Protein AF-A0A7F8R3R2-F1 (afdb_monomer)

InterPro domains:
  IPR001849 Pleckstrin homology domain [PS50003] (1-98)
  IPR011993 PH-like domain superfamily [G3DSA:2.30.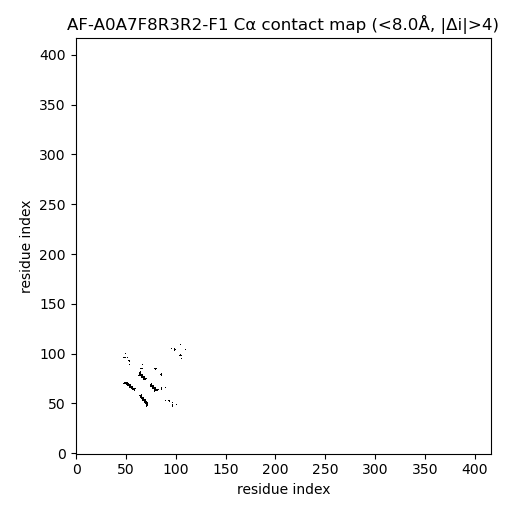29.30] (47-133)

Radius of gyration: 118.83 Å; Cα contacts (8 Å, |Δi|>4): 88; chains: 1; bounding box: 219×46×320 Å

Sequence (417 aa):
LTSTPGHTGSWQSGSGAPGGRSARGGRGWSWSTPAAGVAPAPVKPARVGPPALTQVLPDREGKRCMFCVKTASRTYEMSASDTRQRQEWTAAIQTAIRLQAEGKMSLHKDLKQKRREQREQRERRRAAKEEELLRLQQLQEEKERKLQELELLQEAQRQAERLLQEEEERRRSQHRELQQALEGQLRQAEQARASMQAEMELKKEEAARQRQRIQELEEMQQRLEEALHLEVKARRDEEAVRLAQTRLLEEEEEKLKQLLQLKEEQERYIERAQQEKQELQQEMALQSRSLQQAQLQLEEVRQNRQRADEDVEAAQQKLRQASTNVKHWNVQMNRLMHPIEPGDKRPTTSSSFTGFQPHLLARRDSSLKRLTRWGSQGNRTPSPSSSEQQKSLNGGDEAPISASTPQEDKLDPAPEN

Organism: Leptonychotes weddellii (NCBI:txid9713)

Foldseek 3Di:
DDDDDDDDDDDDDDDDDDDDDDDDDDDDDDPDDDPDDPDPDPPPPPPQAPPWDKAFDCDDDPAPGKIWIDHPPDIRIDGDPDVVRSVVVNVVSVVVNVCVVVVHDPPVVVVVVVVVVVVVVVVVVVVVVVVVVVVVVVVVVVVVVVVVVVVVVVVVVVVVVVVVVVVVVVVVVVVVVVVVVVVVVVVVVVVVVVVVVVVVVVVVVVVVVVVVVVVVVVVVVVVVVVVVVVVVVVVVVVVVVVVVVVVVVVVVVVVVVVVVVVVVVVVVVVVVVVVVVVVVVVVVVVVVVVVVVVVVVVVVVVVVVVVVVVVVVVVVVVVVVVVVVVVVVVVVVVVDDDDDDDDDDDDDDDDDDDDDDDDDDDDDDDDDDDDDDDDDDDDDDDDDDDDDDDDDDDDDDDDDDDDDDDDDDDDDDDDDD

Mean predicted aligned error: 22.15 Å

pLDDT: mean 74.38, std 25.89, range [26.81, 98.81]

Secondary structure (DSSP, 8-state):
-------------------------------------------------SS-EEEEPPPBTTB-SEEEEE-SS-EEEEE-SSHHHHHHHHHHHHHHHHHHHTTPPPHHHHHHHHHHHHHHHHHHHHHHHHHHHHHHHHHHHHHHHHHHHHHHHHHHHHHHHHHHHHHHHHHHHHHHHHHHHHHHHHHHHHHHHHHHHHHHHHHHHHHHHHHHHHHHHHHHHHHHHHHHHHHHHHHHHHHHHHHHHHHHHHHHHHHHHHHHHHHHHHHHHHHHHHHHHHHHHHHHHHHHHHHHHHHHHHHHHHHHHHHHHHHHHHHHHHHHHHHHHHHHHHHHHTTS---------------------------------------------------------------------PPP---------

Solvent-accessible surface area (backbone atoms only — not comparable to full-atom values): 26058 Å² total; per-residue (Å²): 136,87,80,86,88,84,85,91,83,87,84,87,82,88,85,81,86,88,81,90,83,84,86,81,88,80,80,82,80,81,88,82,81,76,93,78,73,90,68,72,77,76,77,69,74,79,76,68,42,83,75,48,48,78,46,81,45,80,67,58,92,94,45,55,40,29,32,32,42,32,32,78,86,49,74,46,78,46,72,29,97,38,65,66,54,32,49,53,52,51,52,50,52,52,49,53,43,50,32,57,75,70,71,45,74,54,72,69,54,51,54,52,48,54,57,46,53,53,47,54,52,51,47,51,57,46,50,54,50,52,52,52,50,50,52,50,48,52,54,48,52,53,49,51,52,52,50,52,52,50,50,52,51,53,50,51,49,54,50,49,53,50,52,52,50,54,50,50,50,50,54,52,47,52,51,50,52,51,51,53,50,51,52,50,52,50,53,51,52,52,50,52,49,52,52,51,51,53,52,50,51,53,52,49,53,52,51,48,52,50,51,52,52,48,51,55,49,52,53,50,48,51,53,51,52,52,52,49,52,51,53,55,48,52,51,50,52,52,50,51,51,51,52,51,50,52,51,52,49,50,54,51,50,51,52,52,52,53,52,49,51,52,49,52,53,50,50,54,49,50,53,50,54,50,49,54,50,51,51,52,50,49,51,51,50,52,51,50,51,50,50,50,51,52,50,51,53,50,50,50,51,49,50,52,46,49,52,49,51,50,50,49,49,51,50,50,48,51,49,49,52,50,51,50,48,51,51,49,52,52,57,57,57,76,75,65,85,84,94,83,89,89,89,83,87,88,82,87,83,88,83,89,85,88,83,81,85,86,82,97,76,83,93,81,87,85,88,85,80,86,82,81,90,84,87,80,85,86,83,78,90,77,87,83,84,86,78,92,85,80,94,83,84,89,81,86,87,82,87,85,84,86,89,85,84,88,85,82,88,83,90,88,84,88,83,89,132

Structure (mmCIF, N/CA/C/O backbone):
data_AF-A0A7F8R3R2-F1
#
_entry.id   AF-A0A7F8R3R2-F1
#
loop_
_atom_site.group_PDB
_atom_site.id
_atom_site.type_symbol
_atom_site.label_atom_id
_atom_site.label_alt_id
_atom_site.label_comp_id
_atom_site.label_asym_id
_atom_site.label_entity_id
_atom_site.label_seq_id
_atom_site.pdbx_PDB_ins_code
_atom_site.Cartn_x
_atom_site.Cartn_y
_atom_site.Cartn_z
_atom_site.occupancy
_atom_site.B_iso_or_equiv
_atom_site.auth_seq_id
_atom_site.auth_comp_id
_atom_site.auth_asym_id
_atom_site.auth_atom_id
_atom_site.pdbx_PDB_model_num
ATOM 1 N N . LEU A 1 1 ? 51.057 -1.531 -5.731 1.00 38.81 1 LEU A N 1
ATOM 2 C CA . LEU A 1 1 ? 50.797 -2.972 -5.931 1.00 38.81 1 LEU A CA 1
ATOM 3 C C . LEU A 1 1 ? 50.254 -3.111 -7.350 1.00 38.81 1 LEU A C 1
ATOM 5 O O . LEU A 1 1 ? 49.134 -2.693 -7.582 1.00 38.81 1 LEU A O 1
ATOM 9 N N . THR A 1 2 ? 51.167 -3.213 -8.328 1.00 37.88 2 THR A N 1
ATOM 10 C CA . THR A 1 2 ? 51.475 -4.438 -9.123 1.00 37.88 2 THR A CA 1
ATOM 11 C C . THR A 1 2 ? 50.461 -4.623 -10.262 1.00 37.88 2 THR A C 1
ATOM 13 O O . THR A 1 2 ? 49.277 -4.686 -9.981 1.00 37.88 2 THR A O 1
ATOM 16 N N . SER A 1 3 ? 50.789 -4.735 -11.549 1.00 35.94 3 SER A N 1
ATOM 17 C CA . SER A 1 3 ? 52.065 -4.920 -12.244 1.00 35.94 3 SER A CA 1
ATOM 18 C C . SER A 1 3 ? 51.850 -4.702 -13.754 1.00 35.94 3 SER A C 1
ATOM 20 O O . SER A 1 3 ? 50.881 -5.206 -14.312 1.00 35.94 3 SER A O 1
ATOM 22 N N . THR A 1 4 ? 52.777 -4.016 -14.420 1.00 45.00 4 THR A N 1
ATOM 23 C CA . THR A 1 4 ? 53.267 -4.369 -15.773 1.00 45.00 4 THR A CA 1
ATOM 24 C C . THR A 1 4 ? 54.252 -5.547 -15.628 1.00 45.00 4 THR A C 1
ATOM 26 O O . THR A 1 4 ? 54.771 -5.719 -14.520 1.00 45.00 4 THR A O 1
ATOM 29 N N . PRO A 1 5 ? 54.506 -6.414 -16.638 1.00 56.88 5 PRO A N 1
ATOM 30 C CA . PRO A 1 5 ? 55.313 -6.114 -17.849 1.00 56.88 5 PRO A CA 1
ATOM 31 C C . PRO A 1 5 ? 54.794 -6.895 -19.096 1.00 56.88 5 PRO A C 1
ATOM 33 O O . PRO A 1 5 ? 53.812 -7.610 -18.988 1.00 56.88 5 PRO A O 1
ATOM 36 N N . GLY A 1 6 ? 55.303 -6.859 -20.331 1.00 38.09 6 GLY A N 1
ATOM 37 C CA . GLY A 1 6 ? 56.521 -6.386 -20.989 1.00 38.09 6 GLY A CA 1
ATOM 38 C C . GLY A 1 6 ? 56.630 -7.067 -22.379 1.00 38.09 6 GLY A C 1
ATOM 39 O O . GLY A 1 6 ? 55.751 -7.844 -22.738 1.00 38.09 6 GLY A O 1
ATOM 40 N N . HIS A 1 7 ? 57.764 -6.838 -23.059 1.00 38.53 7 HIS A N 1
ATOM 41 C CA . HIS A 1 7 ? 58.296 -7.442 -24.311 1.00 38.53 7 HIS A CA 1
ATOM 42 C C . HIS A 1 7 ? 57.903 -6.750 -25.632 1.00 38.53 7 HIS A C 1
ATOM 44 O O . HIS A 1 7 ? 56.724 -6.635 -25.933 1.00 38.53 7 HIS A O 1
ATOM 50 N N . THR A 1 8 ? 58.787 -6.092 -26.405 1.00 38.22 8 THR A N 1
ATOM 51 C CA . THR A 1 8 ? 60.130 -6.380 -27.001 1.00 38.22 8 THR A CA 1
ATOM 52 C C . THR A 1 8 ? 60.124 -7.297 -28.238 1.00 38.22 8 THR A C 1
ATOM 54 O O . THR A 1 8 ? 59.564 -8.384 -28.217 1.00 38.22 8 THR A O 1
ATOM 57 N N . GLY A 1 9 ? 60.808 -6.840 -29.305 1.00 34.53 9 GLY A N 1
ATOM 58 C CA . GLY A 1 9 ? 61.110 -7.568 -30.555 1.00 34.53 9 GLY A CA 1
ATOM 59 C C . GLY A 1 9 ? 60.823 -6.711 -31.801 1.00 34.53 9 GLY A C 1
ATOM 60 O O . GLY A 1 9 ? 59.690 -6.654 -32.250 1.00 34.53 9 GLY A O 1
ATOM 61 N N . SER A 1 10 ? 61.721 -5.832 -32.264 1.00 35.84 10 SER A N 1
ATOM 62 C CA . SER A 1 10 ? 62.902 -6.099 -33.113 1.00 35.84 10 SER A CA 1
ATOM 63 C C . SER A 1 10 ? 62.593 -6.864 -34.402 1.00 35.84 10 SER A C 1
ATOM 65 O O . SER A 1 10 ? 62.427 -8.071 -34.329 1.00 35.84 10 SER A O 1
ATOM 67 N N . TRP A 1 11 ? 62.636 -6.177 -35.553 1.00 37.66 11 TRP A N 1
ATOM 68 C CA . TRP A 1 11 ? 63.203 -6.694 -36.809 1.00 37.66 11 TRP A CA 1
ATOM 69 C C . TRP A 1 11 ? 63.890 -5.540 -37.556 1.00 37.66 11 TRP A C 1
ATOM 71 O O . TRP A 1 11 ? 63.267 -4.749 -38.258 1.00 37.66 11 TRP A O 1
ATOM 81 N N . GLN A 1 12 ? 65.207 -5.445 -37.368 1.00 35.84 12 GLN A N 1
ATOM 82 C CA . GLN A 1 12 ? 66.120 -4.925 -38.380 1.00 35.84 12 GLN A CA 1
ATOM 83 C C . GLN A 1 12 ? 66.361 -6.033 -39.409 1.00 35.84 12 GLN A C 1
ATOM 85 O O . GLN A 1 12 ? 66.570 -7.190 -39.051 1.00 35.84 12 GLN A O 1
ATOM 90 N N . SER A 1 13 ? 66.406 -5.678 -40.686 1.00 38.91 13 SER A N 1
ATOM 91 C CA . SER A 1 13 ? 67.142 -6.440 -41.693 1.00 38.91 13 SER A CA 1
ATOM 92 C C . SER A 1 13 ? 67.670 -5.462 -42.729 1.00 38.91 13 SER A C 1
ATOM 94 O O . SER A 1 13 ? 66.934 -4.947 -43.566 1.00 38.91 13 SER A O 1
ATOM 96 N N . GLY A 1 14 ? 68.962 -5.171 -42.609 1.00 35.91 14 GLY A N 1
ATOM 97 C CA . GLY A 1 14 ? 69.768 -4.626 -43.686 1.00 35.91 14 GLY A CA 1
ATOM 98 C C . GLY A 1 14 ? 70.329 -5.758 -44.545 1.00 35.91 14 GLY A C 1
ATOM 99 O O . GLY A 1 14 ? 70.600 -6.848 -44.051 1.00 35.91 14 GLY A O 1
ATOM 100 N N . SER A 1 15 ? 70.501 -5.479 -45.832 1.00 38.59 15 SER A N 1
ATOM 101 C CA . SER A 1 15 ? 71.375 -6.137 -46.816 1.00 38.59 15 SER A CA 1
ATOM 102 C C . SER A 1 15 ? 71.283 -5.234 -48.057 1.00 38.59 15 SER A C 1
ATOM 104 O O . SER A 1 15 ? 70.183 -4.890 -48.461 1.00 38.59 15 SER A O 1
ATOM 106 N N . GLY A 1 16 ? 72.324 -4.712 -48.694 1.00 34.44 16 GLY A N 1
ATOM 107 C CA . GLY A 1 16 ? 73.696 -5.182 -48.765 1.00 34.44 16 GLY A CA 1
ATOM 108 C C . GLY A 1 16 ? 74.121 -5.299 -50.233 1.00 34.44 16 GLY A C 1
ATOM 109 O O . GLY A 1 16 ? 74.325 -6.406 -50.699 1.00 34.44 16 GLY A O 1
ATOM 110 N N . ALA A 1 17 ? 74.262 -4.155 -50.917 1.00 35.69 17 ALA A N 1
ATOM 111 C CA . ALA A 1 17 ? 75.262 -3.876 -51.965 1.00 35.69 17 ALA A CA 1
ATOM 112 C C . ALA A 1 17 ? 75.346 -4.842 -53.205 1.00 35.69 17 ALA A C 1
ATOM 114 O O . ALA A 1 17 ? 74.374 -5.525 -53.502 1.00 35.69 17 ALA A O 1
ATOM 115 N N . PRO A 1 18 ? 76.384 -4.776 -54.076 1.00 60.00 18 PRO A N 1
ATOM 116 C CA . PRO A 1 18 ? 76.269 -4.181 -55.417 1.00 60.00 18 PRO A CA 1
ATOM 117 C C . PRO A 1 18 ? 76.814 -5.084 -56.557 1.00 60.00 18 PRO A C 1
ATOM 119 O O . PRO A 1 18 ? 77.327 -6.175 -56.331 1.00 60.00 18 PRO A O 1
ATOM 122 N N . GLY A 1 19 ? 76.797 -4.586 -57.798 1.00 33.59 19 GLY A N 1
ATOM 123 C CA . GLY A 1 19 ? 77.531 -5.163 -58.939 1.00 33.59 19 GLY A CA 1
ATOM 124 C C . GLY A 1 19 ? 76.637 -5.268 -60.176 1.00 33.59 19 GLY A C 1
ATOM 125 O O . GLY A 1 19 ? 75.554 -5.822 -60.112 1.00 33.59 19 GLY A O 1
ATOM 126 N N . GLY A 1 20 ? 76.960 -4.709 -61.340 1.00 34.12 20 GLY A N 1
ATOM 127 C CA . GLY A 1 20 ? 78.278 -4.591 -61.947 1.00 34.12 20 GLY A CA 1
ATOM 128 C C . GLY A 1 20 ? 78.519 -5.793 -62.860 1.00 34.12 20 GLY A C 1
ATOM 129 O O . GLY A 1 20 ? 78.926 -6.842 -62.375 1.00 34.12 20 GLY A O 1
ATOM 130 N N . ARG A 1 21 ? 78.265 -5.628 -64.166 1.00 35.12 21 ARG A N 1
ATOM 131 C CA . ARG A 1 21 ? 78.950 -6.251 -65.325 1.00 35.12 21 ARG A CA 1
ATOM 132 C C . ARG A 1 21 ? 78.245 -5.749 -66.595 1.00 35.12 21 ARG A C 1
ATOM 134 O O . ARG A 1 21 ? 77.041 -5.889 -66.724 1.00 35.12 21 ARG A O 1
ATOM 141 N N . SER A 1 22 ? 78.885 -4.939 -67.429 1.00 33.12 22 SER A N 1
ATOM 142 C CA . SER A 1 22 ? 80.033 -5.223 -68.305 1.00 33.12 22 SER A CA 1
ATOM 143 C C . SER A 1 22 ? 79.607 -5.774 -69.672 1.00 33.12 22 SER A C 1
ATOM 145 O O . SER A 1 22 ? 79.199 -6.922 -69.808 1.00 33.12 22 SER A O 1
ATOM 147 N N . ALA A 1 23 ? 79.756 -4.887 -70.658 1.00 35.22 23 ALA A N 1
ATOM 148 C CA . ALA A 1 23 ? 80.367 -5.100 -71.967 1.00 35.22 23 ALA A CA 1
ATOM 149 C C . ALA A 1 23 ? 79.889 -6.259 -72.867 1.00 35.22 23 ALA A C 1
ATOM 151 O O . ALA A 1 23 ? 80.286 -7.411 -72.715 1.00 35.22 23 ALA A O 1
ATOM 152 N N . ARG A 1 24 ? 79.262 -5.875 -73.984 1.00 37.44 24 ARG A N 1
ATOM 153 C CA . ARG A 1 24 ? 79.661 -6.290 -75.345 1.00 37.44 24 ARG A CA 1
ATOM 154 C C . ARG A 1 24 ? 79.617 -5.021 -76.207 1.00 37.44 24 ARG A C 1
ATOM 156 O O . ARG A 1 24 ? 78.626 -4.314 -76.165 1.00 37.44 24 ARG A O 1
ATOM 163 N N . GLY A 1 25 ? 80.648 -4.587 -76.926 1.00 29.84 25 GLY A N 1
ATOM 164 C CA . GLY A 1 25 ? 81.759 -5.332 -77.506 1.00 29.84 25 GLY A CA 1
ATOM 165 C C . GLY A 1 25 ? 81.392 -5.764 -78.925 1.00 29.84 25 GLY A C 1
ATOM 166 O O . GLY A 1 25 ? 80.897 -6.868 -79.112 1.00 29.84 25 GLY A O 1
ATOM 167 N N . GLY A 1 26 ? 81.639 -4.897 -79.910 1.00 32.91 26 GLY A N 1
ATOM 168 C CA . GLY A 1 26 ? 81.433 -5.172 -81.338 1.00 32.91 26 GLY A CA 1
ATOM 169 C C . GLY A 1 26 ? 81.575 -3.886 -82.157 1.00 32.91 26 GLY A C 1
ATOM 170 O O . GLY A 1 26 ? 80.588 -3.214 -82.401 1.00 32.91 26 GLY A O 1
ATOM 171 N N . ARG A 1 27 ? 82.782 -3.322 -82.283 1.00 36.44 27 ARG A N 1
ATOM 172 C CA . ARG A 1 27 ? 83.787 -3.589 -83.336 1.00 36.44 27 ARG A CA 1
ATOM 173 C C . ARG A 1 27 ? 83.309 -3.283 -84.757 1.00 36.44 27 ARG A C 1
ATOM 175 O O . ARG A 1 27 ? 82.561 -4.068 -85.320 1.00 36.44 27 ARG A O 1
ATOM 182 N N . GLY A 1 28 ? 83.953 -2.259 -85.332 1.00 26.81 28 GLY A N 1
ATOM 183 C CA . GLY A 1 28 ? 84.166 -2.058 -86.771 1.00 26.81 28 GLY A CA 1
ATOM 184 C C . GLY A 1 28 ? 82.893 -1.659 -87.512 1.00 26.81 28 GLY A C 1
ATOM 185 O O . GLY A 1 28 ? 81.816 -2.108 -87.179 1.00 26.81 28 GLY A O 1
ATOM 186 N N . TRP A 1 29 ? 82.902 -0.855 -88.562 1.00 33.84 29 TRP A N 1
ATOM 187 C CA . TRP A 1 29 ? 83.942 -0.694 -89.560 1.00 33.84 29 TRP A CA 1
ATOM 188 C C . TRP A 1 29 ? 84.062 0.795 -89.886 1.00 33.84 29 TRP A C 1
ATOM 190 O O . TRP A 1 29 ? 83.242 1.370 -90.598 1.00 33.84 29 TRP A O 1
ATOM 200 N N . SER A 1 30 ? 85.107 1.418 -89.348 1.00 27.97 30 SER A N 1
ATOM 201 C CA . SER A 1 30 ? 85.662 2.647 -89.894 1.00 27.97 30 SER A CA 1
ATOM 202 C C . SER A 1 30 ? 86.218 2.338 -91.282 1.00 27.97 30 SER A C 1
ATOM 204 O O . SER A 1 30 ? 87.212 1.620 -91.404 1.00 27.97 30 SER A O 1
ATOM 206 N N . TRP A 1 31 ? 85.613 2.892 -92.325 1.00 28.14 31 TRP A N 1
ATOM 207 C CA . TRP A 1 31 ? 86.286 3.010 -93.612 1.00 28.14 31 TRP A CA 1
ATOM 208 C C . TRP A 1 31 ? 87.215 4.222 -93.547 1.00 28.14 31 TRP A C 1
ATOM 210 O O . TRP A 1 31 ? 86.875 5.324 -93.961 1.00 28.14 31 TRP A O 1
ATOM 220 N N . SER A 1 32 ? 88.395 4.000 -92.972 1.00 28.73 32 SER A N 1
ATOM 221 C CA . SER A 1 32 ? 89.581 4.810 -93.225 1.00 28.73 32 SER A CA 1
ATOM 222 C C . SER A 1 32 ? 90.359 4.146 -94.342 1.00 28.73 32 SER A C 1
ATOM 224 O O . SER A 1 32 ? 90.928 3.091 -94.088 1.00 28.73 32 SER A O 1
ATOM 226 N N . THR A 1 33 ? 90.381 4.737 -95.540 1.00 28.84 33 THR A N 1
ATOM 227 C CA . THR A 1 33 ? 91.551 4.906 -96.441 1.00 28.84 33 THR A CA 1
ATOM 228 C C . THR A 1 33 ? 91.105 5.306 -97.863 1.00 28.84 33 THR A C 1
ATOM 230 O O . THR A 1 33 ? 89.975 4.999 -98.239 1.00 28.84 33 THR A O 1
ATOM 233 N N . PRO A 1 34 ? 91.971 5.924 -98.698 1.00 38.41 34 PRO A N 1
ATOM 234 C CA . PRO A 1 34 ? 93.361 6.291 -98.417 1.00 38.41 34 PRO A CA 1
ATOM 235 C C . PRO A 1 34 ? 93.718 7.757 -98.703 1.00 38.41 34 PRO A C 1
ATOM 237 O O . PRO A 1 34 ? 93.286 8.368 -99.678 1.00 38.41 34 PRO A O 1
ATOM 240 N N . ALA A 1 35 ? 94.645 8.269 -97.894 1.00 42.44 35 ALA A N 1
ATOM 241 C CA . ALA A 1 35 ? 95.670 9.166 -98.401 1.00 42.44 35 ALA A CA 1
ATOM 242 C C . ALA A 1 35 ? 96.589 8.353 -99.326 1.00 42.44 35 ALA A C 1
ATOM 244 O O . ALA A 1 35 ? 97.239 7.425 -98.855 1.00 42.44 35 ALA A O 1
ATOM 245 N N . ALA A 1 36 ? 96.626 8.667 -100.620 1.00 31.62 36 ALA A N 1
ATOM 246 C CA . ALA A 1 36 ? 97.710 8.268 -101.515 1.00 31.62 36 ALA A CA 1
ATOM 247 C C . ALA A 1 36 ? 97.570 8.962 -102.871 1.00 31.62 36 ALA A C 1
ATOM 249 O O . ALA A 1 36 ? 96.504 8.963 -103.480 1.00 31.62 36 ALA A O 1
ATOM 250 N N . GLY A 1 37 ? 98.698 9.462 -103.363 1.00 34.47 37 GLY A N 1
ATOM 251 C CA . GLY A 1 37 ? 98.879 9.833 -104.755 1.00 34.47 37 GLY A CA 1
ATOM 252 C C . GLY A 1 37 ? 98.917 11.333 -104.947 1.00 34.47 37 GLY A C 1
ATOM 253 O O . GLY A 1 37 ? 97.882 11.976 -105.086 1.00 34.47 37 GLY A O 1
ATOM 254 N N . VAL A 1 38 ? 100.138 11.866 -105.008 1.00 40.62 38 VAL A N 1
ATOM 255 C CA . VAL A 1 38 ? 100.472 13.071 -105.768 1.00 40.62 38 VAL A CA 1
ATOM 256 C C . VAL A 1 38 ? 99.728 12.983 -107.099 1.00 40.62 38 VAL A C 1
ATOM 258 O O . VAL A 1 38 ? 100.122 12.245 -108.001 1.00 40.62 38 VAL A O 1
ATOM 261 N N . ALA A 1 39 ? 98.588 13.665 -107.179 1.00 34.66 39 ALA A N 1
ATOM 262 C CA . ALA A 1 39 ? 97.847 13.767 -108.414 1.00 34.66 39 ALA A CA 1
ATOM 263 C C . ALA A 1 39 ? 98.729 14.590 -109.361 1.00 34.66 39 ALA A C 1
ATOM 265 O O . ALA A 1 39 ? 99.167 15.679 -108.967 1.00 34.66 39 ALA A O 1
ATOM 266 N N . PRO A 1 40 ? 99.032 14.090 -110.573 1.00 40.72 40 PRO A N 1
ATOM 267 C CA . PRO A 1 40 ? 99.746 14.885 -111.559 1.00 40.72 40 PRO A CA 1
ATOM 268 C C . PRO A 1 40 ? 98.992 16.203 -111.703 1.00 40.72 40 PRO A C 1
ATOM 270 O O . PRO A 1 40 ? 97.756 16.191 -111.719 1.00 40.72 40 PRO A O 1
ATOM 273 N N . ALA A 1 41 ? 99.731 17.321 -111.731 1.00 33.12 41 ALA A N 1
ATOM 274 C CA . ALA A 1 41 ? 99.176 18.659 -111.898 1.00 33.12 41 ALA A CA 1
ATOM 275 C C . ALA A 1 41 ? 97.975 18.579 -112.847 1.00 33.12 41 ALA A C 1
ATOM 277 O O . ALA A 1 41 ? 98.138 18.014 -113.935 1.00 33.12 41 ALA A O 1
ATOM 278 N N . PRO A 1 42 ? 96.775 19.041 -112.438 1.00 41.28 42 PRO A N 1
ATOM 279 C CA . PRO A 1 42 ? 95.596 18.894 -113.265 1.00 41.28 42 PRO A CA 1
ATOM 280 C C . PRO A 1 42 ? 95.948 19.513 -114.606 1.00 41.28 42 PRO A C 1
ATOM 282 O O . PRO A 1 42 ? 96.200 20.719 -114.685 1.00 41.28 42 PRO A O 1
ATOM 285 N N . VAL A 1 43 ? 96.019 18.680 -115.648 1.00 37.44 43 VAL A N 1
ATOM 286 C CA . VAL A 1 43 ? 96.021 19.160 -117.021 1.00 37.44 43 VAL A CA 1
ATOM 287 C C . VAL A 1 43 ? 94.723 19.933 -117.096 1.00 37.44 43 VAL A C 1
ATOM 289 O O . VAL A 1 43 ? 93.648 19.333 -117.143 1.00 37.44 43 VAL A O 1
ATOM 292 N N . LYS A 1 44 ? 94.816 21.261 -116.932 1.00 39.44 44 LYS A N 1
ATOM 293 C CA . LYS A 1 44 ? 93.660 22.148 -116.938 1.00 39.44 44 LYS A CA 1
ATOM 294 C C . LYS A 1 44 ? 92.911 21.768 -118.206 1.00 39.44 44 LYS A C 1
ATOM 296 O O . LYS A 1 44 ? 93.505 21.912 -119.279 1.00 39.44 44 LYS A O 1
ATOM 301 N N . PRO A 1 45 ? 91.680 21.228 -118.109 1.00 43.78 45 PRO A N 1
ATOM 302 C CA . PRO A 1 45 ? 90.940 20.885 -119.305 1.00 43.78 45 PRO A CA 1
ATOM 303 C C . PRO A 1 45 ? 90.871 22.177 -120.101 1.00 43.78 45 PRO A C 1
ATOM 305 O O . PRO A 1 45 ? 90.459 23.202 -119.549 1.00 43.78 45 PRO A O 1
ATOM 308 N N . ALA A 1 46 ? 91.390 22.157 -121.331 1.00 48.19 46 ALA A N 1
ATOM 309 C CA . ALA A 1 46 ? 91.403 23.334 -122.179 1.00 48.19 46 ALA A CA 1
ATOM 310 C C . ALA A 1 46 ? 89.961 23.841 -122.233 1.00 48.19 46 ALA A C 1
ATOM 312 O O . ALA A 1 46 ? 89.078 23.182 -122.781 1.00 48.19 46 ALA A O 1
ATOM 313 N N . ARG A 1 47 ? 89.685 24.956 -121.547 1.00 52.66 47 ARG A N 1
ATOM 314 C CA . ARG A 1 47 ? 88.362 25.569 -121.558 1.00 52.66 47 ARG A CA 1
ATOM 315 C C . ARG A 1 47 ? 88.223 26.173 -122.941 1.00 52.66 47 ARG A C 1
ATOM 317 O O . ARG A 1 47 ? 88.778 27.231 -123.226 1.00 52.66 47 ARG A O 1
ATOM 324 N N . VAL A 1 48 ? 87.533 25.447 -123.806 1.00 52.00 48 VAL A N 1
ATOM 325 C CA . VAL A 1 48 ? 87.237 25.863 -125.169 1.00 52.00 48 VAL A CA 1
ATOM 326 C C . VAL A 1 48 ? 86.120 26.911 -125.098 1.00 52.00 48 VAL A C 1
ATOM 328 O O . VAL A 1 48 ? 84.944 26.606 -125.236 1.00 52.00 48 VAL A O 1
ATOM 331 N N . GLY A 1 49 ? 86.483 28.142 -124.733 1.00 55.00 49 GLY A N 1
ATOM 332 C CA . GLY A 1 49 ? 85.580 29.294 -124.698 1.00 55.00 49 GLY A CA 1
ATOM 333 C C . GLY A 1 49 ? 85.519 29.994 -126.064 1.00 55.00 49 GLY A C 1
ATOM 334 O O . GLY A 1 49 ? 86.556 30.061 -126.729 1.00 55.00 49 GLY A O 1
ATOM 335 N N . PRO A 1 50 ? 84.355 30.515 -126.499 1.00 57.47 50 PRO A N 1
ATOM 336 C CA . PRO A 1 50 ? 84.240 31.272 -127.748 1.00 57.47 50 PRO A CA 1
ATOM 337 C C . PRO A 1 50 ? 85.181 32.497 -127.777 1.00 57.47 50 PRO A C 1
ATOM 339 O O . PRO A 1 50 ? 85.344 33.127 -126.731 1.00 57.47 50 PRO A O 1
ATOM 342 N N . PRO A 1 51 ? 85.774 32.879 -128.929 1.00 55.97 51 PRO A N 1
ATOM 343 C CA . PRO A 1 51 ? 85.670 32.255 -130.247 1.00 55.97 51 PRO A CA 1
ATOM 344 C C . PRO A 1 51 ? 86.750 31.180 -130.412 1.00 55.97 51 PRO A C 1
ATOM 346 O O . PRO A 1 51 ? 87.871 31.451 -130.843 1.00 55.97 51 PRO A O 1
ATOM 349 N N . ALA A 1 52 ? 86.420 29.944 -130.051 1.00 62.88 52 ALA A N 1
ATOM 350 C CA . ALA A 1 52 ? 87.287 28.825 -130.343 1.00 62.88 52 ALA A CA 1
ATOM 351 C C . ALA A 1 52 ? 86.920 28.233 -131.707 1.00 62.88 52 ALA A C 1
ATOM 353 O O . ALA A 1 52 ? 85.760 27.898 -131.935 1.00 62.88 52 ALA A O 1
ATOM 354 N N . LEU A 1 53 ? 87.890 28.120 -132.613 1.00 67.38 53 LEU A N 1
ATOM 355 C CA . LEU A 1 53 ? 87.703 27.610 -133.972 1.00 67.38 53 LEU A CA 1
ATOM 356 C C . LEU A 1 53 ? 88.621 26.409 -134.187 1.00 67.38 53 LEU A C 1
ATOM 358 O O . LEU A 1 53 ? 89.824 26.487 -133.938 1.00 67.38 53 LEU A O 1
ATOM 362 N N . THR A 1 54 ? 88.062 25.302 -134.668 1.00 71.00 54 THR A N 1
ATOM 363 C CA . THR A 1 54 ? 88.840 24.112 -135.025 1.00 71.00 54 THR A CA 1
ATOM 364 C C . THR A 1 54 ? 89.150 24.135 -136.520 1.00 71.00 54 THR A C 1
ATOM 366 O O . THR A 1 54 ? 88.225 24.116 -137.330 1.00 71.00 54 THR A O 1
ATOM 369 N N . GLN A 1 55 ? 90.432 24.197 -136.888 1.00 76.19 55 GLN A N 1
ATOM 370 C CA . GLN A 1 55 ? 90.903 24.272 -138.275 1.00 76.19 55 GLN A CA 1
ATOM 371 C C . GLN A 1 55 ? 91.729 23.022 -138.614 1.00 76.19 55 GLN A C 1
ATOM 373 O O . GLN A 1 55 ? 92.640 22.651 -137.875 1.00 76.19 55 GLN A O 1
ATOM 378 N N . VAL A 1 56 ? 91.406 22.355 -139.726 1.00 73.25 56 VAL A N 1
ATOM 379 C CA . VAL A 1 56 ? 92.189 21.215 -140.232 1.00 73.25 56 VAL A CA 1
ATOM 380 C C . VAL A 1 56 ? 93.473 21.752 -140.862 1.00 73.25 56 VAL A C 1
ATOM 382 O O . VAL A 1 56 ? 93.415 22.667 -141.683 1.00 73.25 56 VAL A O 1
ATOM 385 N N . LEU A 1 57 ? 94.621 21.205 -140.462 1.00 69.50 57 LEU A N 1
ATOM 386 C CA . LEU A 1 57 ? 95.932 21.620 -140.959 1.00 69.50 57 LEU A CA 1
ATOM 387 C C . LEU A 1 57 ? 96.457 20.592 -141.978 1.00 69.50 57 LEU A C 1
ATOM 389 O O . LEU A 1 57 ? 96.207 19.396 -141.804 1.00 69.50 57 LEU A O 1
ATOM 393 N N . PRO A 1 58 ? 97.162 21.026 -143.042 1.00 70.81 58 PRO A N 1
ATOM 394 C CA . PRO A 1 58 ? 97.830 20.110 -143.963 1.00 70.81 58 PRO A CA 1
ATOM 395 C C . PRO A 1 58 ? 98.984 19.382 -143.260 1.00 70.81 58 PRO A C 1
ATOM 397 O O . PRO A 1 58 ? 99.613 19.933 -142.355 1.00 70.81 58 PRO A O 1
ATOM 400 N N . ASP A 1 59 ? 99.254 18.147 -143.684 1.00 70.38 59 ASP A N 1
ATOM 401 C CA . ASP A 1 59 ? 100.279 17.284 -143.090 1.00 70.38 59 ASP A CA 1
ATOM 402 C C . ASP A 1 59 ? 101.669 17.953 -143.166 1.00 70.38 59 ASP A C 1
ATOM 404 O O . ASP A 1 59 ? 102.111 18.378 -144.237 1.00 70.38 59 ASP A O 1
ATOM 408 N N . ARG A 1 60 ? 102.357 18.076 -142.021 1.00 62.56 60 ARG A N 1
ATOM 409 C CA . ARG A 1 60 ? 103.688 18.697 -141.885 1.00 62.56 60 ARG A CA 1
ATOM 410 C C . ARG A 1 60 ? 104.599 17.818 -141.022 1.00 62.56 60 ARG A C 1
ATOM 412 O O . ARG A 1 60 ? 104.141 17.203 -140.064 1.00 62.56 60 ARG A O 1
ATOM 419 N N . GLU A 1 61 ? 105.883 17.750 -141.388 1.00 59.88 61 GLU A N 1
ATOM 420 C CA . GLU A 1 61 ? 106.947 17.035 -140.647 1.00 59.88 61 GLU A CA 1
ATOM 421 C C . GLU A 1 61 ? 106.679 15.533 -140.407 1.00 59.88 61 GLU A C 1
ATOM 423 O O . GLU A 1 61 ? 106.899 15.000 -139.321 1.00 59.88 61 GLU A O 1
ATOM 428 N N . GLY A 1 62 ? 106.166 14.824 -141.420 1.00 64.31 62 GLY A N 1
ATOM 429 C CA . GLY A 1 62 ? 105.956 13.368 -141.365 1.00 64.31 62 GLY A CA 1
ATOM 430 C C . GLY A 1 62 ? 104.791 12.899 -140.478 1.00 64.31 62 GLY A C 1
ATOM 431 O O . GLY A 1 62 ? 104.503 11.703 -140.442 1.00 64.31 62 GLY A O 1
ATOM 432 N N . LYS A 1 63 ? 104.079 13.813 -139.801 1.00 68.62 63 LYS A N 1
ATOM 433 C CA . LYS A 1 63 ? 102.863 13.523 -139.025 1.00 68.62 63 LYS A CA 1
ATOM 434 C C . LYS A 1 63 ? 101.626 13.814 -139.873 1.00 68.62 63 LYS A C 1
ATOM 436 O O . LYS A 1 63 ? 101.441 14.929 -140.361 1.00 68.62 63 LYS A O 1
ATOM 441 N N . ARG A 1 64 ? 100.782 12.796 -140.049 1.00 68.50 64 ARG A N 1
ATOM 442 C CA . ARG A 1 64 ? 99.539 12.887 -140.828 1.00 68.50 64 ARG A CA 1
ATOM 443 C C . ARG A 1 64 ? 98.350 13.239 -139.940 1.00 68.50 64 ARG A C 1
ATOM 445 O O . ARG A 1 64 ? 98.371 12.977 -138.742 1.00 68.50 64 ARG A O 1
ATOM 452 N N . CYS A 1 65 ? 97.295 13.779 -140.543 1.00 78.81 65 CYS A N 1
ATOM 453 C CA . CYS A 1 65 ? 96.011 14.043 -139.886 1.00 78.81 65 CYS A CA 1
ATOM 454 C C . CYS A 1 65 ? 96.086 15.101 -138.766 1.00 78.81 65 CYS A C 1
ATOM 456 O O . CYS A 1 65 ? 95.477 14.947 -137.703 1.00 78.81 65 CYS A O 1
ATOM 458 N N . MET A 1 66 ? 96.788 16.207 -139.031 1.00 81.31 66 MET A N 1
ATOM 459 C CA . MET A 1 66 ? 96.904 17.352 -138.119 1.00 81.31 66 MET A CA 1
ATOM 460 C C . MET A 1 66 ? 95.630 18.214 -138.091 1.00 81.31 66 MET A C 1
ATOM 462 O O . MET A 1 66 ? 94.945 18.406 -139.101 1.00 81.31 66 MET A O 1
ATOM 466 N N . PHE A 1 67 ? 95.312 18.770 -136.926 1.00 82.44 67 PHE A N 1
ATOM 467 C CA . PHE A 1 67 ? 94.282 19.794 -136.744 1.00 82.44 67 PHE A CA 1
ATOM 468 C C . PHE A 1 67 ? 94.660 20.709 -135.576 1.00 82.44 67 PHE A C 1
ATOM 470 O O . PHE A 1 67 ? 95.409 20.311 -134.686 1.00 82.44 67 PHE A O 1
ATOM 477 N N . CYS A 1 68 ? 94.163 21.943 -135.559 1.00 80.44 68 CYS A N 1
ATOM 478 C CA . CYS A 1 68 ? 94.346 22.837 -134.424 1.00 80.44 68 CYS A CA 1
ATOM 479 C C . CYS A 1 68 ? 93.014 23.316 -133.862 1.00 80.44 68 CYS A C 1
ATOM 481 O O . CYS A 1 68 ? 92.050 23.553 -134.590 1.00 80.44 68 CYS A O 1
ATOM 483 N N . VAL A 1 69 ? 92.966 23.465 -132.542 1.00 82.38 69 VAL A N 1
ATOM 484 C CA . VAL A 1 69 ? 91.882 24.135 -131.831 1.00 82.38 69 VAL A CA 1
ATOM 485 C C . VAL A 1 69 ? 92.422 25.483 -131.386 1.00 82.38 69 VAL A C 1
ATOM 487 O O . VAL A 1 69 ? 93.259 25.569 -130.485 1.00 82.38 69 VAL A O 1
ATOM 490 N N . LYS A 1 70 ? 91.961 26.546 -132.036 1.00 78.00 70 LYS A N 1
ATOM 491 C CA . LYS A 1 70 ? 92.218 27.919 -131.602 1.00 78.00 70 LYS A CA 1
ATOM 492 C C . LYS A 1 70 ? 91.245 28.224 -130.478 1.00 78.00 70 LYS A C 1
ATOM 494 O O . LYS A 1 70 ? 90.065 27.953 -130.639 1.00 78.00 70 LYS A O 1
ATOM 499 N N . THR A 1 71 ? 91.714 28.749 -129.357 1.00 75.25 71 THR A N 1
ATOM 500 C CA . THR A 1 71 ? 90.893 29.416 -128.337 1.00 75.25 71 THR A CA 1
ATOM 501 C C . THR A 1 71 ? 91.263 30.898 -128.296 1.00 75.25 71 THR A C 1
ATOM 503 O O . THR A 1 71 ? 92.255 31.301 -128.902 1.00 75.25 71 THR A O 1
ATOM 506 N N . ALA A 1 72 ? 90.494 31.718 -127.570 1.00 73.06 72 ALA A N 1
ATOM 507 C CA . ALA A 1 72 ? 90.703 33.170 -127.490 1.00 73.06 72 ALA A CA 1
ATOM 508 C C . ALA A 1 72 ? 92.134 33.598 -127.090 1.00 73.06 72 ALA A C 1
ATOM 510 O O . ALA A 1 72 ? 92.544 34.712 -127.394 1.00 73.06 72 ALA A O 1
ATOM 511 N N . SER A 1 73 ? 92.891 32.731 -126.409 1.00 71.50 73 SER A N 1
ATOM 512 C CA . SER A 1 73 ? 94.230 33.036 -125.891 1.00 71.50 73 SER A CA 1
ATOM 513 C C . SER A 1 73 ? 95.333 32.075 -126.340 1.00 71.50 73 SER A C 1
ATOM 515 O O . SER A 1 73 ? 96.505 32.356 -126.090 1.00 71.50 73 SER A O 1
ATOM 517 N N . ARG A 1 74 ? 95.014 30.936 -126.976 1.00 80.12 74 ARG A N 1
ATOM 518 C CA . ARG A 1 74 ? 96.030 29.942 -127.357 1.00 80.12 74 ARG A CA 1
ATOM 519 C C . ARG A 1 74 ? 95.583 29.060 -128.518 1.00 80.12 74 ARG A C 1
ATOM 521 O O . ARG A 1 74 ? 94.432 28.651 -128.595 1.00 80.12 74 ARG A O 1
ATOM 528 N N . THR A 1 75 ? 96.521 28.710 -129.393 1.00 78.00 75 THR A N 1
ATOM 529 C CA . THR A 1 75 ? 96.297 27.694 -130.430 1.00 78.00 75 THR A CA 1
ATOM 530 C C . THR A 1 75 ? 96.905 26.377 -129.971 1.00 78.00 75 THR A C 1
ATOM 532 O O . THR A 1 75 ? 98.091 26.324 -129.649 1.00 78.00 75 THR A O 1
ATOM 535 N N . TYR A 1 76 ? 96.087 25.329 -129.900 1.00 81.31 76 TYR A N 1
ATOM 536 C CA . TYR A 1 76 ? 96.523 23.976 -129.571 1.00 81.31 76 TYR A CA 1
ATOM 537 C C . TYR A 1 76 ? 96.579 23.151 -130.851 1.00 81.31 76 TYR A C 1
ATOM 539 O O . TYR A 1 76 ? 95.543 22.877 -131.453 1.00 81.31 76 TYR A O 1
ATOM 547 N N . GLU A 1 77 ? 97.783 22.779 -131.274 1.00 83.00 77 GLU A N 1
ATOM 548 C CA . GLU A 1 77 ? 98.003 21.893 -132.417 1.00 83.00 77 GLU A CA 1
ATOM 549 C C . GLU A 1 77 ? 98.010 20.438 -131.954 1.00 83.00 77 GLU A C 1
ATOM 551 O O . GLU A 1 77 ? 98.636 20.094 -130.950 1.00 83.00 77 GLU A O 1
ATOM 556 N N . MET A 1 78 ? 97.273 19.586 -132.663 1.00 81.75 78 MET A N 1
ATOM 557 C CA . MET A 1 78 ? 97.059 18.191 -132.296 1.00 81.75 78 MET A CA 1
ATOM 558 C C . MET A 1 78 ? 97.172 17.301 -133.540 1.00 81.75 78 MET A C 1
ATOM 560 O O . MET A 1 78 ? 96.692 17.646 -134.620 1.00 81.75 78 MET A O 1
ATOM 564 N N . SER A 1 79 ? 97.793 16.133 -133.381 1.00 79.25 79 SER A N 1
ATOM 565 C CA . SER A 1 79 ? 97.822 15.071 -134.393 1.00 79.25 79 SER A CA 1
ATOM 566 C C . SER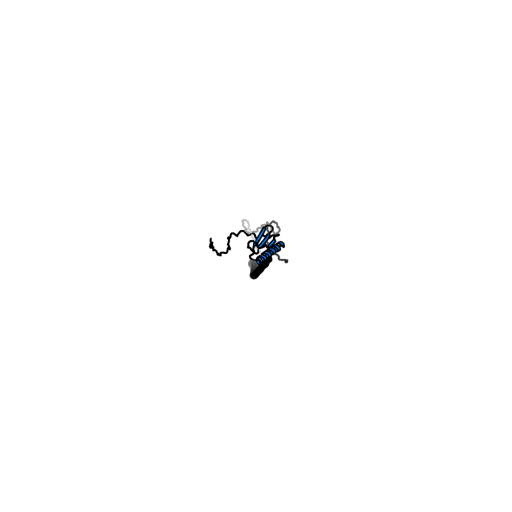 A 1 79 ? 96.809 13.988 -134.032 1.00 79.25 79 SER A C 1
ATOM 568 O O . SER A 1 79 ? 96.823 13.509 -132.896 1.00 79.25 79 SER A O 1
ATOM 570 N N . ALA A 1 80 ? 95.967 13.565 -134.975 1.00 82.75 80 ALA A N 1
ATOM 571 C CA . ALA A 1 80 ? 95.148 12.365 -134.807 1.00 82.75 80 ALA A CA 1
ATOM 572 C C . ALA A 1 80 ? 95.846 11.135 -135.400 1.00 82.75 80 ALA A C 1
ATOM 574 O O . ALA A 1 80 ? 96.647 11.252 -136.323 1.00 82.75 80 ALA A O 1
ATOM 575 N N . SER A 1 81 ? 95.506 9.947 -134.900 1.00 81.81 81 SER A N 1
ATOM 576 C CA . SER A 1 81 ? 96.087 8.683 -135.370 1.00 81.81 81 SER A CA 1
ATOM 577 C C . SER A 1 81 ? 95.684 8.330 -136.806 1.00 81.81 81 SER A C 1
ATOM 579 O O . SER A 1 81 ? 96.443 7.676 -137.514 1.00 81.81 81 SER A O 1
ATOM 581 N N . ASP A 1 82 ? 94.492 8.757 -137.230 1.00 82.94 82 ASP A N 1
ATOM 582 C CA . ASP A 1 82 ? 93.933 8.512 -138.559 1.00 82.94 82 ASP A CA 1
ATOM 583 C C . ASP A 1 82 ? 92.959 9.639 -138.954 1.00 82.94 82 ASP A C 1
ATOM 585 O O . ASP A 1 82 ? 92.460 10.398 -138.115 1.00 82.94 82 ASP A O 1
ATOM 589 N N . THR A 1 83 ? 92.651 9.725 -140.244 1.00 81.69 83 THR A N 1
ATOM 590 C CA . THR A 1 83 ? 91.774 10.725 -140.854 1.00 81.69 83 THR A CA 1
ATOM 591 C C . THR A 1 83 ? 90.372 10.670 -140.254 1.00 81.69 83 THR A C 1
ATOM 593 O O . THR A 1 83 ? 89.773 11.717 -139.999 1.00 81.69 83 THR A O 1
ATOM 596 N N . ARG A 1 84 ? 89.872 9.460 -139.962 1.00 84.94 84 ARG A N 1
ATOM 597 C CA . ARG A 1 84 ? 88.577 9.255 -139.303 1.00 84.94 84 ARG A CA 1
ATOM 598 C C . ARG A 1 84 ? 88.577 9.806 -137.881 1.00 84.94 84 ARG A C 1
ATOM 600 O O . ARG A 1 84 ? 87.695 10.584 -137.531 1.00 84.94 84 ARG A O 1
ATOM 607 N N . GLN A 1 85 ? 89.596 9.479 -137.086 1.00 84.12 85 GLN A N 1
ATOM 608 C CA . GLN A 1 85 ? 89.702 10.008 -135.725 1.00 84.12 85 GLN A CA 1
ATOM 609 C C . GLN A 1 85 ? 89.846 11.531 -135.721 1.00 84.12 85 GLN A C 1
ATOM 611 O O . GLN A 1 85 ? 89.226 12.193 -134.895 1.00 84.12 85 GLN A O 1
ATOM 616 N N . ARG A 1 86 ? 90.595 12.117 -136.666 1.00 84.81 86 ARG A N 1
ATOM 617 C CA . ARG A 1 86 ? 90.667 13.580 -136.818 1.00 84.81 86 ARG A CA 1
ATOM 618 C C . ARG A 1 86 ? 89.281 14.190 -137.000 1.00 84.81 86 ARG A C 1
ATOM 620 O O . ARG A 1 86 ? 88.971 15.194 -136.360 1.00 84.81 86 ARG A O 1
ATOM 627 N N . GLN A 1 87 ? 88.466 13.607 -137.880 1.00 84.94 87 GLN A N 1
ATOM 628 C CA . GLN A 1 87 ? 87.102 14.072 -138.128 1.00 84.94 87 GLN A CA 1
ATOM 629 C C . GLN A 1 87 ? 86.216 13.901 -136.890 1.00 84.94 87 GLN A C 1
ATOM 631 O O . GLN A 1 87 ? 85.527 14.849 -136.526 1.00 84.94 87 GLN A O 1
ATOM 636 N N . GLU A 1 88 ? 86.280 12.759 -136.200 1.00 87.19 88 GLU A N 1
ATOM 637 C CA . GLU A 1 88 ? 85.520 12.506 -134.966 1.00 87.19 88 GLU A CA 1
ATOM 638 C C . GLU A 1 88 ? 85.892 13.501 -133.851 1.00 87.19 88 GLU A C 1
ATOM 640 O O . GLU A 1 88 ? 85.004 14.108 -133.249 1.00 87.19 88 GLU A O 1
ATOM 645 N N . TRP A 1 89 ? 87.188 13.754 -133.627 1.00 86.12 89 TRP A N 1
ATOM 646 C CA . TRP A 1 89 ? 87.662 14.753 -132.662 1.00 86.12 89 TRP A CA 1
ATOM 647 C C . TRP A 1 89 ? 87.240 16.169 -133.048 1.00 86.12 89 TRP A C 1
ATOM 649 O O . TRP A 1 89 ? 86.724 16.906 -132.209 1.00 86.12 89 TRP A O 1
ATOM 659 N N . THR A 1 90 ? 87.406 16.543 -134.317 1.00 82.75 90 THR A N 1
ATOM 660 C CA . THR A 1 90 ? 87.009 17.868 -134.814 1.00 82.75 90 THR A CA 1
ATOM 661 C C . THR A 1 90 ? 85.504 18.081 -134.642 1.00 82.75 90 THR A C 1
ATOM 663 O O . THR A 1 90 ? 85.092 19.096 -134.084 1.00 82.75 90 THR A O 1
ATOM 666 N N . ALA A 1 91 ? 84.682 17.104 -135.034 1.00 84.81 91 ALA A N 1
ATOM 667 C CA . ALA A 1 91 ? 83.229 17.161 -134.908 1.00 84.81 91 ALA A CA 1
ATOM 668 C C . ALA A 1 91 ? 82.769 17.182 -133.440 1.00 84.81 91 ALA A C 1
ATOM 670 O O . ALA A 1 91 ? 81.857 17.936 -133.087 1.00 84.81 91 ALA A O 1
ATOM 671 N N . ALA A 1 92 ? 83.407 16.405 -132.560 1.00 84.94 92 ALA A N 1
ATOM 672 C CA . ALA A 1 92 ? 83.101 16.392 -131.132 1.00 84.94 92 ALA A CA 1
ATOM 673 C C . ALA A 1 92 ? 83.435 17.735 -130.464 1.00 84.94 92 ALA A C 1
ATOM 675 O O . ALA A 1 92 ? 82.625 18.261 -129.698 1.00 84.94 92 ALA A O 1
ATOM 676 N N . ILE A 1 93 ? 84.592 18.320 -130.792 1.00 84.94 93 ILE A N 1
ATOM 677 C CA . ILE A 1 93 ? 85.023 19.622 -130.270 1.00 84.94 93 ILE A CA 1
ATOM 678 C C . ILE A 1 93 ? 84.106 20.733 -130.793 1.00 84.94 93 ILE A C 1
ATOM 680 O O . ILE A 1 93 ? 83.603 21.521 -129.995 1.00 84.94 93 ILE A O 1
ATOM 684 N N . GLN A 1 94 ? 83.800 20.752 -132.094 1.00 83.69 94 GLN A N 1
ATOM 685 C CA . GLN A 1 94 ? 82.837 21.693 -132.679 1.00 83.69 94 GLN A CA 1
ATOM 686 C C . GLN A 1 94 ? 81.448 21.568 -132.031 1.00 83.69 94 GLN A C 1
ATOM 688 O O . GLN A 1 94 ? 80.819 22.575 -131.709 1.00 83.69 94 GLN A O 1
ATOM 693 N N . THR A 1 95 ? 80.984 20.343 -131.758 1.00 83.81 95 THR A N 1
ATOM 694 C CA . THR A 1 95 ? 79.701 20.107 -131.076 1.00 83.81 95 THR A CA 1
ATOM 695 C C . THR A 1 95 ? 79.723 20.600 -129.630 1.00 83.81 95 THR A C 1
ATOM 697 O O . THR A 1 95 ? 78.743 21.190 -129.176 1.00 83.81 95 THR A O 1
ATOM 700 N N . ALA A 1 96 ? 80.829 20.403 -128.907 1.00 82.38 96 ALA A N 1
ATOM 701 C CA . ALA A 1 96 ? 80.992 20.907 -127.546 1.00 82.38 96 ALA A CA 1
ATOM 702 C C . ALA A 1 96 ? 80.986 22.445 -127.498 1.00 82.38 96 ALA A C 1
ATOM 704 O O . ALA A 1 96 ? 80.314 23.016 -126.640 1.00 82.38 96 ALA A O 1
ATOM 705 N N . ILE A 1 97 ? 81.661 23.102 -128.450 1.00 82.81 97 ILE A N 1
ATOM 706 C CA . ILE A 1 97 ? 81.652 24.567 -128.597 1.00 82.81 97 ILE A CA 1
ATOM 707 C C . ILE A 1 97 ? 80.230 25.066 -128.867 1.00 82.81 97 ILE A C 1
ATOM 709 O O . ILE A 1 97 ? 79.772 25.986 -128.191 1.00 82.81 97 ILE A O 1
ATOM 713 N N . ARG A 1 98 ? 79.507 24.435 -129.805 1.00 83.62 98 ARG A N 1
ATOM 714 C CA . ARG A 1 98 ? 78.115 24.786 -130.127 1.00 83.62 98 ARG A CA 1
ATOM 715 C C . ARG A 1 98 ? 77.197 24.664 -128.910 1.00 83.62 98 ARG A C 1
ATOM 717 O O . ARG A 1 98 ? 76.483 25.608 -128.594 1.00 83.62 98 ARG A O 1
ATOM 724 N N . LEU A 1 99 ? 77.244 23.535 -128.197 1.00 84.94 99 LEU A N 1
ATOM 725 C CA . LEU A 1 99 ? 76.421 23.321 -126.999 1.00 84.94 99 LEU A CA 1
ATOM 726 C C . LEU A 1 99 ? 76.710 24.365 -125.914 1.00 84.94 99 LEU A C 1
ATOM 728 O O . LEU A 1 99 ? 75.784 24.872 -125.288 1.00 84.94 99 LEU A O 1
ATOM 732 N N . GLN A 1 100 ? 77.980 24.733 -125.731 1.00 81.62 100 GLN A N 1
ATOM 733 C CA . GLN A 1 100 ? 78.373 25.765 -124.777 1.00 81.62 100 GLN A CA 1
ATOM 734 C C . GLN A 1 100 ? 77.905 27.167 -125.194 1.00 81.62 100 GLN A C 1
ATOM 736 O O . GLN A 1 100 ? 77.463 27.921 -124.330 1.00 81.62 100 GLN A O 1
ATOM 741 N N . ALA A 1 101 ? 77.966 27.509 -126.486 1.00 79.38 101 ALA A N 1
ATOM 742 C CA . ALA A 1 101 ? 77.447 28.775 -127.012 1.00 79.38 101 ALA A CA 1
ATOM 743 C C . ALA A 1 101 ? 75.920 28.890 -126.847 1.00 79.38 101 ALA A C 1
ATOM 745 O O . ALA A 1 101 ? 75.415 29.965 -126.545 1.00 79.38 101 ALA A O 1
ATOM 746 N N . GLU A 1 102 ? 75.193 27.776 -126.975 1.00 83.19 102 GLU A N 1
ATOM 747 C CA . GLU A 1 102 ? 73.743 27.701 -126.744 1.00 83.19 102 GLU A CA 1
ATOM 748 C C . GLU A 1 102 ? 73.359 27.584 -125.253 1.00 83.19 102 GLU A C 1
ATOM 750 O O . GLU A 1 102 ? 72.173 27.532 -124.931 1.00 83.19 102 GLU A O 1
ATOM 755 N N . GLY A 1 103 ? 74.330 27.486 -124.335 1.00 82.44 103 GLY A N 1
ATOM 756 C CA . GLY A 1 103 ? 74.081 27.264 -122.904 1.00 82.44 103 GLY A CA 1
ATOM 757 C C . GLY A 1 103 ? 73.491 25.886 -122.566 1.00 82.44 103 GLY A C 1
ATOM 758 O O . GLY A 1 103 ? 73.059 25.660 -121.436 1.00 82.44 103 GLY A O 1
ATOM 759 N N . LYS A 1 104 ? 73.475 24.948 -123.520 1.00 85.06 104 LYS A N 1
ATOM 760 C CA . LYS A 1 104 ? 72.921 23.601 -123.347 1.00 85.06 104 LYS A CA 1
ATOM 761 C C . LYS A 1 104 ? 73.989 22.653 -122.817 1.00 85.06 104 LYS A C 1
ATOM 763 O O . LYS A 1 104 ? 75.158 22.696 -123.205 1.00 85.06 104 LYS A O 1
ATOM 768 N N . MET A 1 105 ? 73.600 21.755 -121.919 1.00 80.44 105 MET A N 1
ATOM 769 C CA . MET A 1 105 ? 74.494 20.690 -121.476 1.00 80.44 105 MET A CA 1
ATOM 770 C C . MET A 1 105 ? 74.523 19.578 -122.533 1.00 80.44 105 MET A C 1
ATOM 772 O O . MET A 1 105 ? 73.646 19.469 -123.385 1.00 80.44 105 MET A O 1
ATOM 776 N N . SER A 1 106 ? 75.566 18.745 -122.520 1.00 79.75 106 SER A N 1
ATOM 777 C CA . SER A 1 106 ? 75.577 17.571 -123.393 1.00 79.75 106 SER A CA 1
ATOM 778 C C . SER A 1 106 ? 74.458 16.606 -123.003 1.00 79.75 106 SER A C 1
ATOM 780 O O . SER A 1 106 ? 74.150 16.466 -121.820 1.00 79.75 106 SER A O 1
ATOM 782 N N . LEU A 1 107 ? 73.923 15.859 -123.973 1.00 83.38 107 LEU A N 1
ATOM 783 C CA . LEU A 1 107 ? 72.898 14.832 -123.737 1.00 83.38 107 LEU A CA 1
ATOM 784 C C . LEU A 1 107 ? 73.255 13.904 -122.558 1.00 83.38 107 LEU A C 1
ATOM 786 O O . LEU A 1 107 ? 72.410 13.565 -121.736 1.00 83.38 107 LEU A O 1
ATOM 790 N N . HIS A 1 108 ? 74.529 13.525 -122.421 1.00 85.94 108 HIS A N 1
ATOM 791 C CA . HIS A 1 108 ? 75.000 12.702 -121.305 1.00 85.94 108 HIS A CA 1
ATOM 792 C C . HIS A 1 108 ? 74.862 13.393 -119.936 1.00 85.94 108 HIS A C 1
ATOM 794 O O . HIS A 1 108 ? 74.511 12.744 -118.946 1.00 85.94 108 HIS A O 1
ATOM 800 N N . LYS A 1 109 ? 75.138 14.702 -119.866 1.00 85.25 109 LYS A N 1
ATOM 801 C CA . LYS A 1 109 ? 74.966 15.505 -118.650 1.00 85.25 109 LYS A CA 1
ATOM 802 C C . LYS A 1 109 ? 73.485 15.632 -118.284 1.00 85.25 109 LYS A C 1
ATOM 804 O O . LYS A 1 109 ? 73.158 15.375 -117.127 1.00 85.25 109 LYS A O 1
ATOM 809 N N . ASP A 1 110 ? 72.607 15.885 -119.253 1.00 87.19 110 ASP A N 1
ATOM 810 C CA . ASP A 1 110 ? 71.153 15.927 -119.031 1.00 87.19 110 ASP A CA 1
ATOM 811 C C . ASP A 1 110 ? 70.616 14.580 -118.544 1.00 87.19 110 ASP A C 1
ATOM 813 O O . ASP A 1 110 ? 69.866 14.508 -117.572 1.00 87.19 110 ASP A O 1
ATOM 817 N N . LEU A 1 111 ? 71.060 13.473 -119.147 1.00 90.12 111 LEU A N 1
ATOM 818 C CA . LEU A 1 111 ? 70.693 12.128 -118.696 1.00 90.12 111 LEU A CA 1
ATOM 819 C C . LEU A 1 111 ? 71.220 11.823 -117.283 1.00 90.12 111 LEU A C 1
ATOM 821 O O . LEU A 1 111 ? 70.555 11.142 -116.501 1.00 90.12 111 LEU A O 1
ATOM 825 N N . LYS A 1 112 ? 72.412 12.312 -116.915 1.00 90.50 112 LYS A N 1
ATOM 826 C CA . LYS A 1 112 ? 72.946 12.188 -115.547 1.00 90.50 112 LYS A CA 1
ATOM 827 C C . LYS A 1 112 ? 72.126 13.004 -114.545 1.00 90.50 112 LYS A C 1
ATOM 829 O O . LYS A 1 112 ? 71.875 12.497 -113.452 1.00 90.50 112 LYS A O 1
ATOM 834 N N . GLN A 1 113 ? 71.705 14.208 -114.922 1.00 88.44 113 GLN A N 1
ATOM 835 C CA . GLN A 1 113 ? 70.872 15.082 -114.103 1.00 88.44 113 GLN A CA 1
ATOM 836 C C . GLN A 1 113 ? 69.471 14.489 -113.909 1.00 88.44 113 GLN A C 1
ATOM 838 O O . GLN A 1 113 ? 69.064 14.277 -112.771 1.00 88.44 113 GLN A O 1
ATOM 843 N N . LYS A 1 114 ? 68.815 14.035 -114.985 1.00 90.12 114 LYS A N 1
ATOM 844 C CA . LYS A 1 114 ? 67.535 13.312 -114.904 1.00 90.12 114 LYS A CA 1
ATOM 845 C C . LYS A 1 114 ? 67.614 12.084 -113.994 1.00 90.12 114 LYS A C 1
ATOM 847 O O . LYS A 1 114 ? 66.710 11.844 -113.205 1.00 90.12 114 LYS A O 1
ATOM 852 N N . ARG A 1 115 ? 68.712 11.315 -114.031 1.00 92.38 115 ARG A N 1
ATOM 853 C CA . ARG A 1 115 ? 68.930 10.184 -113.102 1.00 92.38 115 ARG A CA 1
ATOM 854 C C . ARG A 1 115 ? 69.153 10.605 -111.644 1.00 92.38 115 ARG A C 1
ATOM 856 O O . ARG A 1 115 ? 68.965 9.778 -110.755 1.00 92.38 115 ARG A O 1
ATOM 863 N N . ARG A 1 116 ? 69.631 11.824 -111.373 1.00 92.31 116 ARG A N 1
ATOM 864 C CA . ARG A 1 116 ? 69.745 12.377 -110.009 1.00 92.31 116 ARG A CA 1
ATOM 865 C C . ARG A 1 116 ? 68.387 12.841 -109.513 1.00 92.31 116 ARG A C 1
ATOM 867 O O . ARG A 1 116 ? 67.949 12.358 -108.483 1.00 92.31 116 ARG A O 1
ATOM 874 N N . GLU A 1 117 ? 67.686 13.639 -110.305 1.00 92.19 117 GLU A N 1
ATOM 875 C CA . GLU A 1 117 ? 66.335 14.111 -109.995 1.00 92.19 117 GLU A CA 1
ATOM 876 C C . GLU A 1 117 ? 65.359 12.948 -109.810 1.00 92.19 117 GLU A C 1
ATOM 878 O O . GLU A 1 117 ? 64.567 12.957 -108.880 1.00 92.19 117 GLU A O 1
ATOM 883 N N . GLN A 1 118 ? 65.458 11.885 -110.616 1.00 90.81 118 GLN A N 1
ATOM 884 C CA . GLN A 1 118 ? 64.672 10.667 -110.398 1.00 90.81 118 GLN A CA 1
ATOM 885 C C . GLN A 1 118 ? 65.011 9.964 -109.076 1.00 90.81 118 GLN A C 1
ATOM 887 O O . GLN A 1 118 ? 64.120 9.375 -108.467 1.00 90.81 118 GLN A O 1
ATOM 892 N N . ARG A 1 119 ? 66.273 9.991 -108.625 1.00 93.00 119 ARG A N 1
ATOM 893 C CA . ARG A 1 119 ? 66.664 9.437 -107.317 1.00 93.00 119 ARG A CA 1
ATOM 894 C C . ARG A 1 119 ? 66.150 10.307 -106.181 1.00 93.00 119 ARG A C 1
ATOM 896 O O . ARG A 1 119 ? 65.485 9.775 -105.306 1.00 93.00 119 ARG A O 1
ATOM 903 N N . GLU A 1 120 ? 66.335 11.619 -106.264 1.00 92.31 120 GLU A N 1
ATOM 904 C CA . GLU A 1 120 ? 65.802 12.573 -105.289 1.00 92.31 120 GLU A CA 1
ATOM 905 C C . GLU A 1 120 ? 64.276 12.527 -105.232 1.00 92.31 120 GLU A C 1
ATOM 907 O O . GLU A 1 120 ? 63.698 12.550 -104.158 1.00 92.31 120 GLU A O 1
ATOM 912 N N . GLN A 1 121 ? 63.587 12.394 -106.366 1.00 92.50 121 GLN A N 1
ATOM 913 C CA . GLN A 1 121 ? 62.133 12.258 -106.389 1.00 92.50 121 GLN A CA 1
ATOM 914 C C . GLN A 1 121 ? 61.687 10.931 -105.763 1.00 92.50 121 GLN A C 1
ATOM 916 O O . GLN A 1 121 ? 60.668 10.893 -105.076 1.00 92.50 121 GLN A O 1
ATOM 921 N N . ARG A 1 122 ? 62.436 9.839 -105.967 1.00 90.12 122 ARG A N 1
ATOM 922 C CA . ARG A 1 122 ? 62.183 8.560 -105.283 1.00 90.12 122 ARG A CA 1
ATOM 923 C C . ARG A 1 122 ? 62.439 8.668 -103.782 1.00 90.12 122 ARG A C 1
ATOM 925 O O . ARG A 1 122 ? 61.635 8.146 -103.023 1.00 90.12 122 ARG A O 1
ATOM 932 N N . GLU A 1 123 ? 63.502 9.343 -103.365 1.00 91.31 123 GLU A N 1
ATOM 933 C CA . GLU A 1 123 ? 63.825 9.585 -101.956 1.00 91.31 123 GLU A CA 1
ATOM 934 C C . GLU A 1 123 ? 62.792 10.494 -101.297 1.00 91.31 123 GLU A C 1
ATOM 936 O O . GLU A 1 123 ? 62.244 10.113 -100.277 1.00 91.31 123 GLU A O 1
ATOM 941 N N . ARG A 1 124 ? 62.394 11.603 -101.927 1.00 93.44 124 ARG A N 1
ATOM 942 C CA . ARG A 1 124 ? 61.299 12.466 -101.452 1.00 93.44 124 ARG A CA 1
ATOM 943 C C . ARG A 1 124 ? 59.983 11.705 -101.327 1.00 93.44 124 ARG A C 1
ATOM 945 O O . ARG A 1 124 ? 59.269 11.881 -100.352 1.00 93.44 124 ARG A O 1
ATOM 952 N N . ARG A 1 125 ? 59.663 10.823 -102.282 1.00 91.56 125 ARG A N 1
ATOM 953 C CA . ARG A 1 125 ? 58.480 9.948 -102.189 1.00 91.56 125 ARG A CA 1
ATOM 954 C C . ARG A 1 125 ? 58.595 8.907 -101.076 1.00 91.56 125 ARG A C 1
ATOM 956 O O . ARG A 1 125 ? 57.564 8.472 -100.583 1.00 91.56 125 ARG A O 1
ATOM 963 N N . ARG A 1 126 ? 59.804 8.456 -100.731 1.00 91.44 126 ARG A N 1
ATOM 964 C CA . ARG A 1 126 ? 60.036 7.553 -99.594 1.00 91.44 126 ARG A CA 1
ATOM 965 C C . ARG A 1 126 ? 59.923 8.315 -98.277 1.00 91.44 126 ARG A C 1
ATOM 967 O O . ARG A 1 126 ? 59.106 7.919 -97.466 1.00 91.44 126 ARG A O 1
ATOM 974 N N . ALA A 1 127 ? 60.605 9.450 -98.148 1.00 94.12 127 ALA A N 1
ATOM 975 C CA . ALA A 1 127 ? 60.541 10.328 -96.985 1.00 94.12 127 ALA A CA 1
ATOM 976 C C . ALA A 1 127 ? 59.106 10.781 -96.684 1.00 94.12 127 ALA A C 1
ATOM 978 O O . ALA A 1 127 ? 58.646 10.610 -95.569 1.00 94.12 127 ALA A O 1
ATOM 979 N N . ALA A 1 128 ? 58.342 11.228 -97.688 1.00 93.62 128 ALA A N 1
ATOM 980 C CA . ALA A 1 128 ? 56.938 11.596 -97.484 1.00 93.62 128 ALA A CA 1
ATOM 981 C C . ALA A 1 128 ? 56.083 10.411 -96.997 1.00 93.62 128 ALA A C 1
ATOM 983 O O . ALA A 1 128 ? 55.204 10.579 -96.164 1.00 93.62 128 ALA A O 1
ATOM 984 N N . LYS A 1 129 ? 56.342 9.190 -97.489 1.00 92.75 129 LYS A N 1
ATOM 985 C CA . LYS A 1 129 ? 55.654 7.990 -96.985 1.00 92.75 129 LYS A CA 1
ATOM 986 C C . LYS A 1 129 ? 56.073 7.651 -95.557 1.00 92.75 129 LYS A C 1
ATOM 988 O O . LYS A 1 129 ? 55.230 7.221 -94.784 1.00 92.75 129 LYS A O 1
ATOM 993 N N . GLU A 1 130 ? 57.348 7.810 -95.225 1.00 93.50 130 GLU A N 1
ATOM 994 C CA . GLU A 1 130 ? 57.874 7.594 -93.874 1.00 93.50 130 GLU A CA 1
ATOM 995 C C . GLU A 1 130 ? 57.290 8.615 -92.887 1.00 93.50 130 GLU A C 1
ATOM 997 O O . GLU A 1 130 ? 56.824 8.220 -91.825 1.00 93.50 130 GLU A O 1
ATOM 1002 N N . GLU A 1 131 ? 57.210 9.894 -93.259 1.00 94.06 131 GLU A N 1
ATOM 1003 C CA . GLU A 1 131 ? 56.567 10.951 -92.466 1.00 94.06 131 GLU A CA 1
ATOM 1004 C C . GLU A 1 131 ? 55.071 10.682 -92.247 1.00 94.06 131 GLU A C 1
ATOM 1006 O O . GLU A 1 131 ? 54.587 10.789 -91.121 1.00 94.06 131 GLU A O 1
ATOM 1011 N N . GLU A 1 132 ? 54.338 10.271 -93.287 1.00 92.88 132 GLU A N 1
ATOM 1012 C CA . GLU A 1 132 ? 52.923 9.894 -93.160 1.00 92.88 132 GLU A CA 1
ATOM 1013 C C . GLU A 1 132 ? 52.732 8.653 -92.272 1.00 92.88 132 GLU A C 1
ATOM 1015 O O . GLU A 1 132 ? 51.816 8.616 -91.452 1.00 92.88 132 GLU A O 1
ATOM 1020 N N . LEU A 1 133 ? 53.612 7.649 -92.372 1.00 94.75 133 LEU A N 1
ATOM 1021 C CA . LEU A 1 133 ? 53.582 6.485 -91.481 1.00 94.75 133 LEU A CA 1
ATOM 1022 C C . LEU A 1 133 ? 53.850 6.879 -90.025 1.00 94.75 133 LEU A C 1
ATOM 1024 O O . LEU A 1 133 ? 53.126 6.425 -89.143 1.00 94.75 133 LEU A O 1
ATOM 1028 N N . LEU A 1 134 ? 54.833 7.747 -89.771 1.00 95.75 134 LEU A N 1
ATOM 1029 C CA . LEU A 1 134 ? 55.117 8.264 -88.430 1.00 95.75 134 LEU A CA 1
ATOM 1030 C C . LEU A 1 134 ? 53.930 9.055 -87.873 1.00 95.75 134 LEU A C 1
ATOM 1032 O O . LEU A 1 134 ? 53.563 8.884 -86.713 1.00 95.75 134 LEU A O 1
ATOM 1036 N N . ARG A 1 135 ? 53.283 9.878 -88.701 1.00 96.12 135 ARG A N 1
ATOM 1037 C CA . ARG A 1 135 ? 52.084 10.624 -88.307 1.00 96.12 135 ARG A CA 1
ATOM 1038 C C . ARG A 1 135 ? 50.929 9.689 -87.949 1.00 96.12 135 ARG A C 1
ATOM 1040 O O . ARG A 1 135 ? 50.247 9.914 -86.953 1.00 96.12 135 ARG A O 1
ATOM 1047 N N . LEU A 1 136 ? 50.712 8.634 -88.734 1.00 94.88 136 LEU A N 1
ATOM 1048 C CA . LEU A 1 136 ? 49.706 7.616 -88.427 1.00 94.88 136 LEU A CA 1
ATOM 1049 C C . LEU A 1 136 ? 50.034 6.865 -87.132 1.00 94.88 136 LEU A C 1
ATOM 1051 O O . LEU A 1 136 ? 49.127 6.646 -86.335 1.00 94.88 136 LEU A O 1
ATOM 1055 N N . GLN A 1 137 ? 51.303 6.523 -86.900 1.00 95.69 137 GLN A N 1
ATOM 1056 C CA . GLN A 1 137 ? 51.750 5.888 -85.656 1.00 95.69 137 GLN A CA 1
ATOM 1057 C C . GLN A 1 137 ? 51.492 6.783 -84.441 1.00 95.69 137 GLN A C 1
ATOM 1059 O O . GLN A 1 137 ? 50.900 6.328 -83.471 1.00 95.69 137 GLN A O 1
ATOM 1064 N N . GLN A 1 138 ? 51.831 8.072 -84.513 1.00 96.12 138 GLN A N 1
ATOM 1065 C 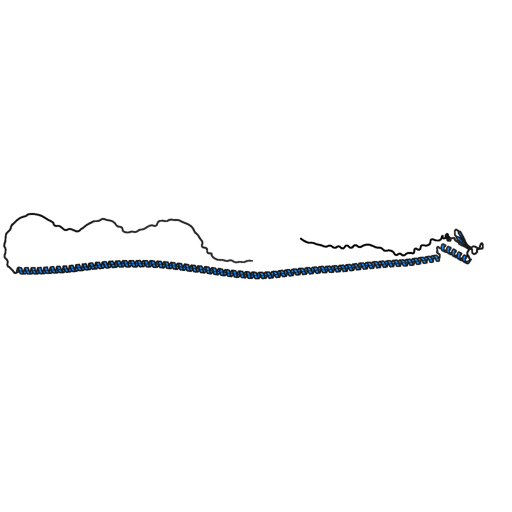CA . GLN A 1 138 ? 51.548 9.028 -83.436 1.00 96.12 138 GLN A CA 1
ATOM 1066 C C . GLN A 1 138 ? 50.048 9.137 -83.142 1.00 96.12 138 GLN A C 1
ATOM 1068 O O . GLN A 1 138 ? 49.636 9.097 -81.986 1.00 96.12 138 GLN A O 1
ATOM 1073 N N . LEU A 1 139 ? 49.214 9.214 -84.184 1.00 96.06 139 LEU A N 1
ATOM 1074 C CA . LEU A 1 139 ? 47.759 9.240 -84.021 1.00 96.06 139 LEU A CA 1
ATOM 1075 C C . LEU A 1 139 ? 47.216 7.936 -83.417 1.00 96.06 139 LEU A C 1
ATOM 1077 O O . LEU A 1 139 ? 46.256 7.976 -82.648 1.00 96.06 139 LEU A O 1
ATOM 1081 N N . GLN A 1 140 ? 47.808 6.787 -83.755 1.00 94.50 140 GLN A N 1
ATOM 1082 C CA . GLN A 1 140 ? 47.469 5.499 -83.148 1.00 94.50 140 GLN A CA 1
ATOM 1083 C C . GLN A 1 140 ? 47.850 5.469 -81.666 1.00 94.50 140 GLN A C 1
ATOM 1085 O O . GLN A 1 140 ? 46.993 5.156 -80.847 1.00 94.50 140 GLN A O 1
ATOM 1090 N N . GLU A 1 141 ? 49.065 5.883 -81.308 1.00 96.19 141 GLU A N 1
ATOM 1091 C CA . GLU A 1 141 ? 49.511 5.961 -79.913 1.00 96.19 141 GLU A CA 1
ATOM 1092 C C . GLU A 1 141 ? 48.654 6.928 -79.086 1.00 96.19 141 GLU A C 1
ATOM 1094 O O . GLU A 1 141 ? 48.260 6.612 -77.967 1.00 96.19 141 GLU A O 1
ATOM 1099 N N . GLU A 1 142 ? 48.314 8.105 -79.618 1.00 96.62 142 GLU A N 1
ATOM 1100 C CA . GLU A 1 142 ? 47.417 9.046 -78.939 1.00 96.62 142 GLU A CA 1
ATOM 1101 C C . GLU A 1 142 ? 46.015 8.470 -78.751 1.00 96.62 142 GLU A C 1
ATOM 1103 O O . GLU A 1 142 ? 45.383 8.697 -77.718 1.00 96.62 142 GLU A O 1
ATOM 1108 N N . LYS A 1 14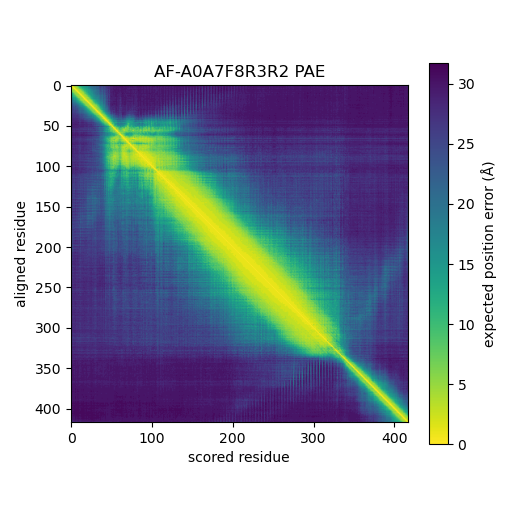3 ? 45.510 7.735 -79.746 1.00 97.12 143 LYS A N 1
ATOM 1109 C CA . LYS A 1 143 ? 44.223 7.050 -79.640 1.00 97.12 143 LYS A CA 1
ATOM 1110 C C . LYS A 1 143 ? 44.278 5.967 -78.565 1.00 97.12 143 LYS A C 1
ATOM 1112 O O . LYS A 1 143 ? 43.351 5.888 -77.767 1.00 97.12 143 LYS A O 1
ATOM 1117 N N . GLU A 1 144 ? 45.338 5.166 -78.526 1.00 96.62 144 GLU A N 1
ATOM 1118 C CA . GLU A 1 144 ? 45.541 4.134 -77.505 1.00 96.62 144 GLU A CA 1
ATOM 1119 C C . GLU A 1 144 ? 45.645 4.743 -76.104 1.00 96.62 144 GLU A C 1
ATOM 1121 O O . GLU A 1 144 ? 44.959 4.280 -75.199 1.00 96.62 144 GLU A O 1
ATOM 1126 N N . ARG A 1 145 ? 46.393 5.840 -75.934 1.00 97.25 145 ARG A N 1
ATOM 1127 C CA . ARG A 1 145 ? 46.464 6.579 -74.660 1.00 97.25 145 ARG A CA 1
ATOM 1128 C C . ARG A 1 145 ? 45.097 7.095 -74.223 1.00 97.25 145 ARG A C 1
ATOM 1130 O O . ARG A 1 145 ? 44.706 6.889 -73.082 1.00 97.25 145 ARG A O 1
ATOM 1137 N N . LYS A 1 146 ? 44.332 7.701 -75.136 1.00 97.31 146 LYS A N 1
ATOM 1138 C CA . LYS A 1 146 ? 42.969 8.176 -74.844 1.00 97.31 146 LYS A CA 1
ATOM 1139 C C . LYS A 1 146 ? 42.030 7.032 -74.469 1.00 97.31 146 LYS A C 1
ATOM 1141 O O . LYS A 1 146 ? 41.196 7.203 -73.590 1.00 97.31 146 LYS A O 1
ATOM 1146 N N . LEU A 1 147 ? 42.147 5.874 -75.120 1.00 97.06 147 LEU A N 1
ATOM 1147 C CA . LEU A 1 147 ? 41.360 4.693 -74.760 1.00 97.06 147 LEU A CA 1
ATOM 1148 C C . LEU A 1 147 ? 41.730 4.182 -73.363 1.00 97.06 147 LEU A C 1
ATOM 1150 O O . LEU A 1 147 ? 40.828 3.945 -72.569 1.00 97.06 147 LEU A O 1
ATOM 1154 N N . GLN A 1 148 ? 43.022 4.109 -73.035 1.00 96.69 148 GLN A N 1
ATOM 1155 C CA . GLN A 1 148 ? 43.491 3.735 -71.696 1.00 96.69 148 GLN A CA 1
ATOM 1156 C C . GLN A 1 148 ? 42.999 4.716 -70.622 1.00 96.69 148 GLN A C 1
ATOM 1158 O O . GLN A 1 148 ? 42.521 4.298 -69.573 1.00 96.69 148 GLN A O 1
ATOM 1163 N N . GLU A 1 149 ? 43.057 6.023 -70.884 1.00 96.81 149 GLU A N 1
ATOM 1164 C CA . GLU A 1 149 ? 42.516 7.045 -69.980 1.00 96.81 149 GLU A CA 1
ATOM 1165 C C . GLU A 1 149 ? 41.002 6.883 -69.776 1.00 96.81 149 GLU A C 1
ATOM 1167 O O . GLU A 1 149 ? 40.516 6.968 -68.648 1.00 96.81 149 GLU A O 1
ATOM 1172 N N . LEU A 1 150 ? 40.248 6.604 -70.845 1.00 97.44 150 LEU A N 1
ATOM 1173 C CA . LEU A 1 150 ? 38.810 6.344 -70.759 1.00 97.44 150 LEU A CA 1
ATOM 1174 C C . LEU A 1 150 ? 38.497 5.064 -69.976 1.00 97.44 150 LEU A C 1
ATOM 1176 O O . LEU A 1 150 ? 37.549 5.059 -69.194 1.00 97.44 150 LEU A O 1
ATOM 1180 N N . GLU A 1 151 ? 39.276 3.998 -70.156 1.00 96.50 151 GLU A N 1
ATOM 1181 C CA . GLU A 1 151 ? 39.137 2.753 -69.392 1.00 96.50 151 GLU A CA 1
ATOM 1182 C C . GLU A 1 151 ? 39.386 2.993 -67.899 1.00 96.50 151 GLU A C 1
ATOM 1184 O O . GLU A 1 151 ? 38.547 2.618 -67.081 1.00 96.50 151 GLU A O 1
ATOM 1189 N N . LEU A 1 152 ? 40.454 3.715 -67.542 1.00 98.06 152 LEU A N 1
ATOM 1190 C CA . LEU A 1 152 ? 40.743 4.083 -66.152 1.00 98.06 152 LEU A CA 1
ATOM 1191 C C . LEU A 1 152 ? 39.626 4.931 -65.533 1.00 98.06 152 LEU A C 1
ATOM 1193 O O . LEU A 1 152 ? 39.243 4.704 -64.385 1.00 98.06 152 LEU A O 1
ATOM 1197 N N . LEU A 1 153 ? 39.063 5.886 -66.282 1.00 97.50 153 LEU A N 1
ATOM 1198 C CA . LEU A 1 153 ? 37.930 6.689 -65.815 1.00 97.50 153 LEU A CA 1
ATOM 1199 C C . LEU A 1 153 ? 36.669 5.841 -65.615 1.00 97.50 153 LEU A C 1
ATOM 1201 O O . LEU A 1 153 ? 35.977 6.004 -64.610 1.00 97.50 153 LEU A O 1
ATOM 1205 N N . GLN A 1 154 ? 36.377 4.915 -66.531 1.00 97.44 154 GLN A N 1
ATOM 1206 C CA . GLN A 1 154 ? 35.248 3.994 -66.385 1.00 97.44 154 GLN A CA 1
ATOM 1207 C C . GLN A 1 154 ? 35.428 3.059 -65.186 1.00 97.44 154 GLN A C 1
ATOM 1209 O O . GLN A 1 154 ? 34.471 2.798 -64.456 1.00 97.44 154 GLN A O 1
ATOM 1214 N N . GLU A 1 155 ? 36.636 2.547 -64.961 1.00 97.50 155 GLU A N 1
ATOM 1215 C CA . GLU A 1 155 ? 36.951 1.723 -63.796 1.00 97.50 155 GLU A CA 1
ATOM 1216 C C . GLU A 1 155 ? 36.826 2.514 -62.493 1.00 97.50 155 GLU A C 1
ATOM 1218 O O . GLU A 1 155 ? 36.180 2.035 -61.561 1.00 97.50 155 GLU A O 1
ATOM 1223 N N . ALA A 1 156 ? 37.351 3.741 -62.447 1.00 97.62 156 ALA A N 1
ATOM 1224 C CA . ALA A 1 156 ? 37.208 4.634 -61.302 1.00 97.62 156 ALA A CA 1
ATOM 1225 C C . ALA A 1 156 ? 35.733 4.958 -61.010 1.00 97.62 156 ALA A C 1
ATOM 1227 O O . ALA A 1 156 ? 35.320 4.931 -59.851 1.00 97.62 156 ALA A O 1
ATOM 1228 N N . GLN A 1 157 ? 34.911 5.190 -62.041 1.00 97.44 157 GLN A N 1
ATOM 1229 C CA . GLN A 1 157 ? 33.472 5.409 -61.879 1.00 97.44 157 GLN A CA 1
ATOM 1230 C C . GLN A 1 157 ? 32.774 4.170 -61.301 1.00 97.44 157 GLN A C 1
ATOM 1232 O O . GLN A 1 157 ? 32.031 4.285 -60.329 1.00 97.44 157 GLN A O 1
ATOM 1237 N N . ARG A 1 158 ? 33.053 2.972 -61.834 1.00 97.81 158 ARG A N 1
ATOM 1238 C CA . ARG A 1 158 ? 32.496 1.714 -61.301 1.00 97.81 158 ARG A CA 1
ATOM 1239 C C . ARG A 1 158 ? 32.920 1.473 -59.853 1.00 97.81 158 ARG A C 1
ATOM 1241 O O . ARG A 1 158 ? 32.129 0.971 -59.059 1.00 97.81 158 ARG A O 1
ATOM 1248 N N . GLN A 1 159 ? 34.164 1.799 -59.502 1.00 97.31 159 GLN A N 1
ATOM 1249 C CA . GLN A 1 159 ? 34.651 1.708 -58.124 1.00 97.31 159 GLN A CA 1
ATOM 1250 C C . GLN A 1 159 ? 33.928 2.704 -57.210 1.00 97.31 159 GLN A C 1
ATOM 1252 O O . GLN A 1 159 ? 33.487 2.314 -56.132 1.00 97.31 159 GLN A O 1
ATOM 1257 N N . ALA A 1 160 ? 33.740 3.951 -57.650 1.00 97.19 160 ALA A N 1
ATOM 1258 C CA . ALA A 1 160 ? 32.990 4.956 -56.902 1.00 97.19 160 ALA A CA 1
ATOM 1259 C C . ALA A 1 160 ? 31.526 4.536 -56.679 1.00 97.19 160 ALA A C 1
ATOM 1261 O O . ALA A 1 160 ? 31.028 4.633 -55.561 1.00 97.19 160 ALA A O 1
ATOM 1262 N N . GLU A 1 161 ? 30.858 4.003 -57.706 1.00 97.31 161 GLU A N 1
ATOM 1263 C CA . GLU A 1 161 ? 29.487 3.488 -57.604 1.00 97.31 161 GLU A CA 1
ATOM 1264 C C . GLU A 1 161 ? 29.377 2.331 -56.599 1.00 97.31 161 GLU A C 1
ATOM 1266 O O . GLU A 1 161 ? 28.462 2.326 -55.778 1.00 97.31 161 GLU A O 1
ATOM 1271 N N . ARG A 1 162 ? 30.332 1.389 -56.596 1.00 97.94 162 ARG A N 1
ATOM 1272 C CA . ARG A 1 162 ? 30.372 0.298 -55.604 1.00 97.94 162 ARG A CA 1
ATOM 1273 C C . ARG A 1 162 ? 30.549 0.819 -54.183 1.00 97.94 162 ARG A C 1
ATOM 1275 O O . ARG A 1 162 ? 29.830 0.389 -53.291 1.00 97.94 162 ARG A O 1
ATOM 1282 N N . LEU A 1 163 ? 31.469 1.761 -53.973 1.00 97.88 163 LEU A N 1
ATOM 1283 C CA . LEU A 1 163 ? 31.695 2.346 -52.649 1.00 97.88 163 LEU A CA 1
ATOM 1284 C C . LEU A 1 163 ? 30.458 3.094 -52.139 1.00 97.88 163 LEU A C 1
ATOM 1286 O O . LEU A 1 163 ? 30.119 2.968 -50.965 1.00 97.88 163 LEU A O 1
ATOM 1290 N N . LEU A 1 164 ? 29.757 3.825 -53.012 1.00 97.69 164 LEU A N 1
ATOM 1291 C CA . LEU A 1 164 ? 28.499 4.484 -52.657 1.00 97.69 164 LEU A CA 1
ATOM 1292 C C . LEU A 1 164 ? 27.410 3.468 -52.295 1.00 97.69 164 LEU A C 1
ATOM 1294 O O . LEU A 1 164 ? 26.722 3.655 -51.296 1.00 97.69 164 LEU A O 1
ATOM 1298 N N . GLN A 1 165 ? 27.281 2.377 -53.055 1.00 97.06 165 GLN A N 1
ATOM 1299 C CA . GLN A 1 165 ? 26.343 1.296 -52.737 1.00 97.06 165 GLN A CA 1
ATOM 1300 C C . GLN A 1 165 ? 26.663 0.649 -51.384 1.00 97.06 165 GLN A C 1
ATOM 1302 O O . GLN A 1 165 ? 25.769 0.500 -50.553 1.00 97.06 165 GLN A O 1
ATOM 1307 N N . GLU A 1 166 ? 27.932 0.332 -51.120 1.00 97.56 166 GLU A N 1
ATOM 1308 C CA . GLU A 1 166 ? 28.372 -0.212 -49.832 1.00 97.56 166 GLU A CA 1
ATOM 1309 C C . GLU A 1 166 ? 28.105 0.763 -48.676 1.00 97.56 166 GLU A C 1
ATOM 1311 O O . GLU A 1 166 ? 27.669 0.355 -47.598 1.00 97.56 166 GLU A O 1
ATOM 1316 N N . GLU A 1 167 ? 28.347 2.060 -48.872 1.00 97.25 167 GLU A N 1
ATOM 1317 C CA . GLU A 1 167 ? 28.065 3.076 -47.859 1.00 97.25 167 GLU A CA 1
ATOM 1318 C C . GLU A 1 167 ? 26.558 3.224 -47.607 1.00 97.25 167 GLU A C 1
ATOM 1320 O O . GLU A 1 167 ? 26.131 3.303 -46.453 1.00 97.25 167 GLU A O 1
ATOM 1325 N N . GLU A 1 168 ? 25.734 3.213 -48.654 1.00 97.44 168 GLU A N 1
ATOM 1326 C CA . GLU A 1 168 ? 24.279 3.219 -48.519 1.00 97.44 168 GLU A CA 1
ATOM 1327 C C . GLU A 1 168 ? 23.771 1.989 -47.770 1.00 97.44 168 GLU A C 1
ATOM 1329 O O . GLU A 1 168 ? 22.939 2.119 -46.872 1.00 97.44 168 GLU A O 1
ATOM 1334 N N . GLU A 1 169 ? 24.273 0.799 -48.096 1.00 97.44 169 GLU A N 1
ATOM 1335 C CA . GLU A 1 169 ? 23.919 -0.431 -47.393 1.00 97.44 169 GLU A CA 1
ATOM 1336 C C . GLU A 1 169 ? 24.318 -0.374 -45.920 1.00 97.44 169 GLU A C 1
ATOM 1338 O O . GLU A 1 169 ? 23.507 -0.743 -45.068 1.00 97.44 169 GLU A O 1
ATOM 1343 N N . ARG A 1 170 ? 25.504 0.166 -45.603 1.00 97.69 170 ARG A N 1
ATOM 1344 C CA . ARG A 1 170 ? 25.948 0.405 -44.219 1.00 97.69 170 ARG A CA 1
ATOM 1345 C C . ARG A 1 170 ? 25.040 1.391 -43.493 1.00 97.69 170 ARG A C 1
ATOM 1347 O O . ARG A 1 170 ? 24.636 1.132 -42.365 1.00 97.69 170 ARG A O 1
ATOM 1354 N N . ARG A 1 171 ? 24.655 2.502 -44.125 1.00 97.62 171 ARG A N 1
ATOM 1355 C CA . ARG A 1 171 ? 23.712 3.466 -43.529 1.00 97.62 171 ARG A CA 1
ATOM 1356 C C . ARG A 1 171 ? 22.343 2.821 -43.291 1.00 97.62 171 ARG A C 1
ATOM 1358 O O . ARG A 1 171 ? 21.735 3.019 -42.240 1.00 97.62 171 ARG A O 1
ATOM 1365 N N . ARG A 1 172 ? 21.866 1.998 -44.233 1.00 98.00 172 ARG A N 1
ATOM 1366 C CA . ARG A 1 172 ? 20.606 1.245 -44.104 1.00 98.00 172 ARG A CA 1
ATOM 1367 C C . ARG A 1 172 ? 20.690 0.156 -43.034 1.00 98.00 172 ARG A C 1
ATOM 1369 O O . ARG A 1 172 ? 19.694 -0.083 -42.357 1.00 98.00 172 ARG A O 1
ATOM 1376 N N . SER A 1 173 ? 21.817 -0.541 -42.880 1.00 97.75 173 SER A N 1
ATOM 1377 C CA . SER A 1 173 ? 21.996 -1.537 -41.814 1.00 97.75 173 SER A CA 1
ATOM 1378 C C . SER A 1 173 ? 22.042 -0.861 -40.449 1.00 97.75 173 SER A C 1
ATOM 1380 O O . SER A 1 173 ? 21.272 -1.248 -39.580 1.00 97.75 173 SER A O 1
ATOM 1382 N N . GLN A 1 174 ? 22.808 0.222 -40.304 1.00 97.81 174 GLN A N 1
ATOM 1383 C CA . GLN A 1 174 ? 22.863 1.023 -39.078 1.00 97.81 174 GLN A CA 1
ATOM 1384 C C . GLN A 1 174 ? 21.484 1.554 -38.675 1.00 97.81 174 GLN A C 1
ATOM 1386 O O . GLN A 1 174 ? 21.105 1.475 -37.510 1.00 97.81 174 GLN A O 1
ATOM 1391 N N . HIS A 1 175 ? 20.699 2.063 -39.632 1.00 97.75 175 HIS A N 1
ATOM 1392 C CA . HIS A 1 175 ? 19.348 2.535 -39.334 1.00 97.75 175 HIS A CA 1
ATOM 1393 C C . HIS A 1 175 ? 18.428 1.396 -38.882 1.00 97.75 175 HIS A C 1
ATOM 1395 O O . HIS A 1 175 ? 17.685 1.561 -37.918 1.00 97.75 175 HIS A O 1
ATOM 1401 N N . ARG A 1 176 ? 18.507 0.229 -39.535 1.00 98.19 176 ARG A N 1
ATOM 1402 C CA . ARG A 1 176 ? 17.741 -0.960 -39.137 1.00 98.19 176 ARG A CA 1
ATOM 1403 C C . ARG A 1 176 ? 18.142 -1.464 -37.752 1.00 98.19 176 ARG A C 1
ATOM 1405 O O . ARG A 1 176 ? 17.264 -1.758 -36.952 1.00 98.19 176 ARG A O 1
ATOM 1412 N N . GLU A 1 177 ? 19.434 -1.531 -37.453 1.00 98.19 177 GLU A N 1
ATOM 1413 C CA . GLU A 1 177 ? 19.946 -1.925 -36.135 1.00 98.19 177 GLU A CA 1
ATOM 1414 C C . GLU A 1 177 ? 19.479 -0.954 -35.049 1.00 98.19 177 GLU A C 1
ATOM 1416 O O . GLU A 1 177 ? 18.997 -1.386 -34.003 1.00 98.19 177 GLU A O 1
ATOM 1421 N N . LEU A 1 178 ? 19.539 0.355 -35.317 1.00 98.31 178 LEU A N 1
ATOM 1422 C CA . LEU A 1 178 ? 19.037 1.370 -34.396 1.00 98.31 178 LEU A CA 1
ATOM 1423 C C . LEU A 1 178 ? 17.527 1.227 -34.168 1.00 98.31 178 LEU A C 1
ATOM 1425 O O . LEU A 1 178 ? 17.083 1.258 -33.024 1.00 98.31 178 LEU A O 1
ATOM 1429 N N . GLN A 1 179 ? 16.738 1.037 -35.227 1.00 98.06 179 GLN A N 1
ATOM 1430 C CA . GLN A 1 179 ? 15.296 0.801 -35.110 1.00 98.06 179 GLN A CA 1
ATOM 1431 C C . GLN A 1 179 ? 14.997 -0.448 -34.274 1.00 98.06 179 GLN A C 1
ATOM 1433 O O . GLN A 1 179 ? 14.205 -0.379 -33.338 1.00 98.06 179 GLN A O 1
ATOM 1438 N N . GLN A 1 180 ? 15.672 -1.567 -34.549 1.00 98.50 180 GLN A N 1
ATOM 1439 C CA . GLN A 1 180 ? 15.505 -2.809 -33.791 1.00 98.50 180 GLN A CA 1
ATOM 1440 C C . GLN A 1 180 ? 15.901 -2.648 -32.319 1.00 98.50 180 GLN A C 1
ATOM 1442 O O . GLN A 1 180 ? 15.212 -3.163 -31.438 1.00 98.50 180 GLN A O 1
ATOM 1447 N N . ALA A 1 181 ? 16.978 -1.911 -32.034 1.00 98.38 181 ALA A N 1
ATOM 1448 C CA . ALA A 1 181 ? 17.397 -1.614 -30.669 1.00 98.38 181 ALA A CA 1
ATOM 1449 C C . ALA A 1 181 ? 16.350 -0.768 -29.927 1.00 98.38 181 ALA A C 1
ATOM 1451 O O . ALA A 1 181 ? 16.004 -1.086 -28.788 1.00 98.38 181 ALA A O 1
ATOM 1452 N N . LEU A 1 182 ? 15.804 0.264 -30.578 1.00 98.44 182 LEU A N 1
ATOM 1453 C CA . LEU A 1 182 ? 14.745 1.107 -30.015 1.00 98.44 182 LEU A CA 1
ATOM 1454 C C . LEU A 1 182 ? 13.449 0.319 -29.784 1.00 98.44 182 LEU A C 1
ATOM 1456 O O . LEU A 1 182 ? 12.857 0.424 -28.713 1.00 98.44 182 LEU A O 1
ATOM 1460 N N . GLU A 1 183 ? 13.033 -0.521 -30.734 1.00 98.50 183 GLU A N 1
ATOM 1461 C CA . GLU A 1 183 ? 11.894 -1.430 -30.551 1.00 98.50 183 GLU A CA 1
ATOM 1462 C C . GLU A 1 183 ? 12.115 -2.393 -29.380 1.00 98.50 183 GLU A C 1
ATOM 1464 O O . GLU A 1 183 ? 11.200 -2.640 -28.595 1.00 98.50 183 GLU A O 1
ATOM 1469 N N . GLY A 1 184 ? 13.330 -2.926 -29.238 1.00 98.50 184 GLY A N 1
ATOM 1470 C CA . GLY A 1 184 ? 13.706 -3.777 -28.113 1.00 98.50 184 GLY A CA 1
ATOM 1471 C C . GLY A 1 184 ? 13.567 -3.053 -26.775 1.00 98.50 184 GLY A C 1
ATOM 1472 O O . GLY A 1 184 ? 12.954 -3.589 -25.852 1.00 98.50 184 GLY A O 1
ATOM 1473 N N . GLN A 1 185 ? 14.070 -1.821 -26.682 1.00 98.50 185 GLN A N 1
ATOM 1474 C CA . GLN A 1 185 ? 13.947 -0.991 -25.480 1.00 98.50 185 GLN A CA 1
ATOM 1475 C C . GLN A 1 185 ? 12.490 -0.650 -25.155 1.00 98.50 185 GLN A C 1
ATOM 1477 O O . GLN A 1 185 ? 12.098 -0.719 -23.991 1.00 98.50 185 GLN A O 1
ATOM 1482 N N . LEU A 1 186 ? 11.673 -0.329 -26.163 1.00 98.50 186 LEU A N 1
ATOM 1483 C CA . LEU A 1 186 ? 10.243 -0.078 -25.973 1.00 98.50 186 LEU A CA 1
ATOM 1484 C C . LEU A 1 186 ? 9.531 -1.320 -25.433 1.00 98.50 186 LEU A C 1
ATOM 1486 O O . LEU A 1 186 ? 8.860 -1.225 -24.409 1.00 98.50 186 LEU A O 1
ATOM 1490 N N . ARG A 1 187 ? 9.755 -2.496 -26.034 1.00 98.50 187 ARG A N 1
ATOM 1491 C CA . ARG A 1 187 ? 9.179 -3.762 -25.549 1.00 98.50 187 ARG A CA 1
ATOM 1492 C C . ARG A 1 187 ? 9.618 -4.081 -24.121 1.00 98.50 187 ARG A C 1
ATOM 1494 O O . ARG A 1 187 ? 8.794 -4.492 -23.312 1.00 98.50 187 ARG A O 1
ATOM 1501 N N . GLN A 1 188 ? 10.892 -3.874 -23.785 1.00 98.50 188 GLN A N 1
ATOM 1502 C CA . GLN A 1 188 ? 11.395 -4.070 -22.419 1.00 98.50 188 GLN A CA 1
ATOM 1503 C C . GLN A 1 188 ? 10.740 -3.103 -21.427 1.00 98.50 188 GLN A C 1
ATOM 1505 O O . GLN A 1 188 ? 10.341 -3.515 -20.339 1.00 98.50 188 GLN A O 1
ATOM 1510 N N . ALA A 1 189 ? 10.584 -1.830 -21.797 1.00 98.31 189 ALA A N 1
ATOM 1511 C CA . ALA A 1 189 ? 9.914 -0.838 -20.965 1.00 98.31 189 ALA A CA 1
ATOM 1512 C C . ALA A 1 189 ? 8.420 -1.153 -20.784 1.00 98.31 189 ALA A C 1
ATOM 1514 O O . ALA A 1 189 ? 7.892 -1.011 -19.682 1.00 98.31 189 ALA A O 1
ATOM 1515 N N . GLU A 1 190 ? 7.738 -1.609 -21.834 1.00 98.19 190 GLU A N 1
ATOM 1516 C CA . GLU A 1 190 ? 6.347 -2.068 -21.779 1.00 98.19 190 GLU A CA 1
ATOM 1517 C C . GLU A 1 190 ? 6.194 -3.296 -20.879 1.00 98.19 190 GLU A C 1
ATOM 1519 O O . GLU A 1 190 ? 5.326 -3.306 -20.009 1.00 98.19 190 GLU A O 1
ATOM 1524 N N . GLN A 1 191 ? 7.074 -4.292 -21.012 1.00 98.44 191 GLN A N 1
ATOM 1525 C CA . GLN A 1 191 ? 7.098 -5.470 -20.140 1.00 98.44 191 GLN A CA 1
ATOM 1526 C C . GLN A 1 191 ? 7.369 -5.093 -18.680 1.00 98.44 191 GLN A C 1
ATOM 1528 O O . GLN A 1 191 ? 6.686 -5.589 -17.787 1.00 98.44 191 GLN A O 1
ATOM 1533 N N . ALA A 1 192 ? 8.310 -4.181 -18.422 1.00 98.44 192 ALA A N 1
ATOM 1534 C CA . ALA A 1 192 ? 8.586 -3.686 -17.076 1.00 98.44 192 ALA A CA 1
ATOM 1535 C C . ALA A 1 192 ? 7.374 -2.951 -16.479 1.00 98.44 192 ALA A C 1
ATOM 1537 O O . ALA A 1 192 ? 7.032 -3.169 -15.317 1.00 98.44 192 ALA A O 1
ATOM 1538 N N . ARG A 1 193 ? 6.676 -2.127 -17.275 1.00 98.44 193 ARG A N 1
ATOM 1539 C CA . ARG A 1 193 ? 5.428 -1.466 -16.860 1.00 98.44 193 ARG A CA 1
ATOM 1540 C C . ARG A 1 193 ? 4.324 -2.476 -16.566 1.00 98.44 193 ARG A C 1
ATOM 1542 O O . ARG A 1 193 ? 3.695 -2.360 -15.522 1.00 98.44 193 ARG A O 1
ATOM 1549 N N . ALA A 1 194 ? 4.120 -3.465 -17.435 1.00 98.44 194 ALA A N 1
ATOM 1550 C CA . ALA A 1 194 ? 3.121 -4.513 -17.240 1.00 98.44 194 ALA A CA 1
ATOM 1551 C C . ALA A 1 194 ? 3.422 -5.363 -15.992 1.00 98.44 194 ALA A C 1
ATOM 1553 O O . ALA A 1 194 ? 2.527 -5.625 -15.194 1.00 98.44 194 ALA A O 1
ATOM 1554 N N . SER A 1 195 ? 4.690 -5.729 -15.774 1.00 98.44 195 SER A N 1
ATOM 1555 C CA . SER A 1 195 ? 5.131 -6.450 -14.574 1.00 98.44 195 SER A CA 1
ATOM 1556 C C . SER A 1 195 ? 4.896 -5.633 -13.305 1.00 98.44 195 SER A C 1
ATOM 1558 O O . SER A 1 195 ? 4.356 -6.150 -12.332 1.00 98.44 195 SER A O 1
ATOM 1560 N N . MET A 1 196 ? 5.265 -4.349 -13.313 1.00 97.94 196 MET A N 1
ATOM 1561 C CA . MET A 1 196 ? 5.036 -3.449 -12.183 1.00 97.94 196 MET A CA 1
ATOM 1562 C C . MET A 1 196 ? 3.539 -3.252 -11.918 1.00 97.94 196 MET A C 1
ATOM 1564 O O . MET A 1 196 ? 3.123 -3.234 -10.766 1.00 97.94 196 MET A O 1
ATOM 1568 N N . GLN A 1 197 ? 2.714 -3.126 -12.962 1.00 98.12 197 GLN A N 1
ATOM 1569 C CA . GLN A 1 197 ? 1.258 -3.043 -12.825 1.00 98.12 197 GLN A CA 1
ATOM 1570 C C . GLN A 1 197 ? 0.687 -4.310 -12.185 1.00 98.12 197 GLN A C 1
ATOM 1572 O O . GLN A 1 197 ? -0.083 -4.200 -11.237 1.00 98.12 197 GLN A O 1
ATOM 1577 N N . ALA A 1 198 ? 1.108 -5.495 -12.633 1.00 98.06 198 ALA A N 1
ATOM 1578 C CA . ALA A 1 198 ? 0.683 -6.758 -12.035 1.00 98.06 198 ALA A CA 1
ATOM 1579 C C . ALA A 1 198 ? 1.087 -6.861 -10.552 1.00 98.06 198 ALA A C 1
ATOM 1581 O O . ALA A 1 198 ? 0.265 -7.224 -9.716 1.00 98.06 198 ALA A O 1
ATOM 1582 N N . GLU A 1 199 ? 2.320 -6.479 -10.201 1.00 98.06 199 GLU A N 1
ATOM 1583 C CA . GLU A 1 199 ? 2.774 -6.445 -8.804 1.00 98.06 199 GLU A CA 1
ATOM 1584 C C . GLU A 1 199 ? 1.973 -5.438 -7.961 1.00 98.06 199 GLU A C 1
ATOM 1586 O O . GLU A 1 199 ? 1.621 -5.719 -6.815 1.00 98.06 199 GLU A O 1
ATOM 1591 N N . MET A 1 200 ? 1.650 -4.271 -8.524 1.00 97.38 200 MET A N 1
ATOM 1592 C CA . MET A 1 200 ? 0.826 -3.265 -7.855 1.00 97.38 200 MET A CA 1
ATOM 1593 C C . MET A 1 200 ? -0.599 -3.760 -7.607 1.00 97.38 200 MET A C 1
ATOM 1595 O O . MET A 1 200 ? -1.126 -3.511 -6.525 1.00 97.38 200 MET A O 1
ATOM 1599 N N . GLU A 1 201 ? -1.219 -4.463 -8.556 1.00 97.88 201 GLU A N 1
ATOM 1600 C CA . GLU A 1 201 ? -2.542 -5.065 -8.345 1.00 97.88 201 GLU A CA 1
ATOM 1601 C C . GLU A 1 201 ? -2.506 -6.143 -7.254 1.00 97.88 201 GLU A C 1
ATOM 1603 O O . GLU A 1 201 ? -3.336 -6.107 -6.348 1.00 97.88 201 GLU A O 1
ATOM 1608 N N . LEU A 1 202 ? -1.488 -7.012 -7.230 1.00 98.44 202 LEU A N 1
ATOM 1609 C CA . LEU A 1 202 ? -1.317 -7.985 -6.142 1.00 98.44 202 LEU A CA 1
ATOM 1610 C C . LEU A 1 202 ? -1.179 -7.300 -4.773 1.00 98.44 202 LEU A C 1
ATOM 1612 O O . LEU A 1 202 ? -1.871 -7.664 -3.823 1.00 98.44 202 LEU A O 1
ATOM 1616 N N . LYS A 1 203 ? -0.352 -6.250 -4.672 1.00 98.12 203 LYS A N 1
ATOM 1617 C CA . LYS A 1 203 ? -0.210 -5.473 -3.427 1.00 98.12 203 LYS A CA 1
ATOM 1618 C C . LYS A 1 203 ? -1.502 -4.762 -3.029 1.00 98.12 203 LYS A C 1
ATOM 1620 O O . LYS A 1 203 ? -1.783 -4.640 -1.838 1.00 98.12 203 LYS A O 1
ATOM 1625 N N . LYS A 1 204 ? -2.300 -4.287 -3.992 1.00 97.62 204 LYS A N 1
ATOM 1626 C CA . LYS A 1 204 ? -3.623 -3.703 -3.717 1.00 97.62 204 LYS A CA 1
ATOM 1627 C C . LYS A 1 204 ? -4.583 -4.748 -3.161 1.00 97.62 204 LYS A C 1
ATOM 1629 O O . LYS A 1 204 ? -5.271 -4.449 -2.189 1.00 97.62 204 LYS A O 1
ATOM 1634 N N . GLU A 1 205 ? -4.617 -5.952 -3.728 1.00 98.12 205 GLU A N 1
ATOM 1635 C CA . GLU A 1 205 ? -5.436 -7.053 -3.211 1.00 98.12 205 GLU A CA 1
ATOM 1636 C C . GLU A 1 205 ? -5.014 -7.456 -1.793 1.00 98.12 205 GLU A C 1
ATOM 1638 O O . GLU A 1 205 ? -5.860 -7.625 -0.916 1.00 98.12 205 GLU A O 1
ATOM 1643 N N . GLU A 1 206 ? -3.710 -7.568 -1.534 1.00 98.19 206 GLU A N 1
ATOM 1644 C CA . GLU A 1 206 ? -3.182 -7.846 -0.195 1.00 98.19 206 GLU A CA 1
ATOM 1645 C C . GLU A 1 206 ? -3.554 -6.745 0.802 1.00 98.19 206 GLU A C 1
ATOM 1647 O O . GLU A 1 206 ? -4.049 -7.038 1.892 1.00 98.19 206 GLU A O 1
ATOM 1652 N N . ALA A 1 207 ? -3.397 -5.477 0.416 1.00 98.44 207 ALA A N 1
ATOM 1653 C CA . ALA A 1 207 ? -3.805 -4.344 1.237 1.00 98.44 207 ALA A CA 1
ATOM 1654 C C . ALA A 1 207 ? -5.325 -4.324 1.475 1.00 98.44 207 ALA A C 1
ATOM 1656 O O . ALA A 1 207 ? -5.768 -3.974 2.567 1.00 98.44 207 ALA A O 1
ATOM 1657 N N . ALA A 1 208 ? -6.138 -4.721 0.492 1.00 98.31 208 ALA A N 1
ATOM 1658 C CA . ALA A 1 208 ? -7.584 -4.840 0.650 1.00 98.31 208 ALA A CA 1
ATOM 1659 C C . ALA A 1 208 ? -7.952 -5.938 1.660 1.00 98.31 208 ALA A C 1
ATOM 1661 O O . ALA A 1 208 ? -8.769 -5.693 2.545 1.00 98.31 208 ALA A O 1
ATOM 1662 N N . ARG A 1 209 ? -7.291 -7.103 1.604 1.00 98.50 209 ARG A N 1
ATOM 1663 C CA . ARG A 1 209 ? -7.458 -8.174 2.606 1.00 98.50 209 ARG A CA 1
ATOM 1664 C C . ARG A 1 209 ? -7.058 -7.706 4.005 1.00 98.50 209 ARG A C 1
ATOM 1666 O O . ARG A 1 209 ? -7.752 -7.994 4.974 1.00 98.50 209 ARG A O 1
ATOM 1673 N N . GLN A 1 210 ? -5.963 -6.953 4.121 1.00 98.44 210 GLN A N 1
ATOM 1674 C CA . GLN A 1 210 ? -5.548 -6.368 5.399 1.00 98.44 210 GLN A CA 1
ATOM 1675 C C . GLN A 1 210 ? -6.575 -5.359 5.923 1.00 98.44 210 GLN A C 1
ATOM 1677 O O . GLN A 1 210 ? -6.901 -5.396 7.105 1.00 98.44 210 GLN A O 1
ATOM 1682 N N . ARG A 1 211 ? -7.131 -4.500 5.059 1.00 98.62 211 ARG A N 1
ATOM 1683 C CA . ARG A 1 211 ? -8.205 -3.565 5.434 1.00 98.62 211 ARG A CA 1
ATOM 1684 C C . ARG A 1 211 ? -9.456 -4.294 5.913 1.00 98.62 211 ARG A C 1
ATOM 1686 O O . ARG A 1 211 ? -9.989 -3.917 6.945 1.00 98.62 211 ARG A O 1
ATOM 1693 N N . GLN A 1 212 ? -9.876 -5.351 5.219 1.00 98.56 212 GLN A N 1
ATOM 1694 C CA . GLN A 1 212 ? -10.993 -6.195 5.658 1.00 98.56 212 GLN A CA 1
ATOM 1695 C C . GLN A 1 212 ? -10.716 -6.807 7.031 1.00 98.56 212 GLN A C 1
ATOM 1697 O O . GLN A 1 212 ? -11.555 -6.738 7.920 1.00 98.56 212 GLN A O 1
ATOM 1702 N N . ARG A 1 213 ? -9.504 -7.330 7.246 1.00 98.69 213 ARG A N 1
ATOM 1703 C CA . ARG A 1 213 ? -9.120 -7.881 8.547 1.00 98.69 213 ARG A CA 1
ATOM 1704 C C . ARG A 1 213 ? -9.136 -6.833 9.660 1.00 98.69 213 ARG A C 1
ATOM 1706 O O . ARG A 1 213 ? -9.514 -7.157 10.780 1.00 98.69 213 ARG A O 1
ATOM 1713 N N . ILE A 1 214 ? -8.711 -5.603 9.374 1.00 98.62 214 ILE A N 1
ATOM 1714 C CA . ILE A 1 214 ? -8.783 -4.493 10.333 1.00 98.62 214 ILE A CA 1
ATOM 1715 C C . ILE A 1 214 ? -10.247 -4.174 10.649 1.00 98.62 214 ILE A C 1
ATOM 1717 O O . ILE A 1 214 ? -10.594 -4.131 11.821 1.00 98.62 214 ILE A O 1
ATOM 1721 N N . GLN A 1 215 ? -11.109 -4.067 9.636 1.00 98.69 215 GLN A N 1
ATOM 1722 C CA . GLN A 1 215 ? -12.545 -3.825 9.820 1.00 98.69 215 GLN A CA 1
ATOM 1723 C C . GLN A 1 215 ? -13.212 -4.915 10.670 1.00 98.69 215 GLN A C 1
ATOM 1725 O O . GLN A 1 215 ? -13.935 -4.603 11.608 1.00 98.69 215 GLN A O 1
ATOM 1730 N N . GLU A 1 216 ? -12.921 -6.195 10.417 1.00 98.62 216 GLU A N 1
ATOM 1731 C CA . GLU A 1 216 ? -13.430 -7.308 11.233 1.00 98.62 216 GLU A CA 1
ATOM 1732 C C . GLU A 1 216 ? -12.987 -7.211 12.703 1.00 98.62 216 GLU A C 1
ATOM 1734 O O . GLU A 1 216 ? -13.753 -7.533 13.615 1.00 98.62 216 GLU A O 1
ATOM 1739 N N . LEU A 1 217 ? -11.741 -6.790 12.946 1.00 98.75 217 LEU A N 1
ATOM 1740 C CA . LEU A 1 217 ? -11.211 -6.605 14.297 1.00 98.75 217 LEU A CA 1
ATOM 1741 C C . LEU A 1 217 ? -11.834 -5.389 14.990 1.00 98.75 217 LEU A C 1
ATOM 1743 O O . LEU A 1 217 ? -12.145 -5.476 16.174 1.00 98.75 217 LEU A O 1
ATOM 1747 N N . GLU A 1 218 ? -12.055 -4.296 14.264 1.00 98.62 218 GLU A N 1
ATOM 1748 C CA . GLU A 1 218 ? -12.750 -3.105 14.760 1.00 98.62 218 GLU A CA 1
ATOM 1749 C C . GLU A 1 218 ? -14.213 -3.421 15.104 1.00 98.62 218 GLU A C 1
ATOM 1751 O O . GLU A 1 218 ? -14.679 -3.064 16.183 1.00 98.62 218 GLU A O 1
ATOM 1756 N N . GLU A 1 219 ? -14.926 -4.172 14.258 1.00 98.81 219 GLU A N 1
ATOM 1757 C CA . GLU A 1 219 ? -16.285 -4.642 14.557 1.00 98.81 219 GLU A CA 1
ATOM 1758 C C . GLU A 1 219 ? -16.320 -5.551 15.791 1.00 98.81 219 GLU A C 1
ATOM 1760 O O . GLU A 1 219 ? -17.215 -5.444 16.631 1.00 98.81 219 GLU A O 1
ATOM 1765 N N . MET A 1 220 ? -15.354 -6.467 15.919 1.00 98.69 220 MET A N 1
ATOM 1766 C CA . MET A 1 220 ? -15.241 -7.315 17.105 1.00 98.69 220 MET A CA 1
ATOM 1767 C C . MET A 1 220 ? -14.993 -6.469 18.354 1.00 98.69 220 MET A C 1
ATOM 1769 O O . MET A 1 220 ? -15.619 -6.716 19.384 1.00 98.69 220 MET A O 1
ATOM 1773 N N . GLN A 1 221 ? -14.108 -5.475 18.263 1.00 98.62 221 GLN A N 1
ATOM 1774 C CA . GLN A 1 221 ? -13.823 -4.557 19.357 1.00 98.62 221 GLN A CA 1
ATOM 1775 C C . GLN A 1 221 ? -15.087 -3.801 19.779 1.00 98.62 221 GLN A C 1
ATOM 1777 O O . GLN A 1 221 ? -15.421 -3.823 20.960 1.00 98.62 221 GLN A O 1
ATOM 1782 N N . GLN A 1 222 ? -15.832 -3.223 18.833 1.00 98.75 222 GLN A N 1
ATOM 1783 C CA . GLN A 1 222 ? -17.089 -2.522 19.116 1.00 98.75 222 GLN A CA 1
ATOM 1784 C C . GLN A 1 222 ? -18.101 -3.433 19.820 1.00 98.75 222 GLN A C 1
ATOM 1786 O O . GLN A 1 222 ? -18.655 -3.063 20.851 1.00 98.75 222 GLN A O 1
ATOM 1791 N N . ARG A 1 223 ? -18.285 -4.670 19.339 1.00 98.75 223 ARG A N 1
ATOM 1792 C CA . ARG A 1 223 ? -19.190 -5.644 19.981 1.00 98.75 223 ARG A CA 1
ATOM 1793 C C . ARG A 1 223 ? -18.753 -6.004 21.403 1.00 98.75 223 ARG A C 1
ATOM 1795 O O . ARG A 1 223 ? -19.598 -6.208 22.273 1.00 98.75 223 ARG A O 1
ATOM 1802 N N . LEU A 1 224 ? -17.447 -6.110 21.652 1.00 98.75 224 LEU A N 1
ATOM 1803 C CA . LEU A 1 224 ? -16.913 -6.370 22.992 1.00 98.75 224 LEU A CA 1
ATOM 1804 C C . LEU A 1 224 ? -17.100 -5.166 23.923 1.00 98.75 224 LEU A C 1
ATOM 1806 O O . LEU A 1 224 ? -17.438 -5.352 25.091 1.00 98.75 224 LEU A O 1
ATOM 1810 N N . GLU A 1 225 ? -16.920 -3.948 23.416 1.00 98.56 225 GLU A N 1
ATOM 1811 C CA . GLU A 1 225 ? -17.175 -2.708 24.155 1.00 98.56 225 GLU A CA 1
ATOM 1812 C C . GLU A 1 225 ? -18.663 -2.569 24.510 1.00 98.56 225 GLU A C 1
ATOM 1814 O O . GLU A 1 225 ? -19.000 -2.302 25.664 1.00 98.56 225 GLU A O 1
ATOM 1819 N N . GLU A 1 226 ? -19.568 -2.851 23.569 1.00 98.69 226 GLU A N 1
ATOM 1820 C CA . GLU A 1 226 ? -21.014 -2.899 23.813 1.00 98.69 226 GLU A CA 1
ATOM 1821 C C . GLU A 1 226 ? -21.380 -3.939 24.879 1.00 98.69 226 GLU A C 1
ATOM 1823 O O . GLU A 1 226 ? -22.113 -3.632 25.824 1.00 98.69 226 GLU A O 1
ATOM 1828 N N . ALA A 1 227 ? -20.835 -5.156 24.782 1.00 98.75 227 ALA A N 1
ATOM 1829 C CA . ALA A 1 227 ? -21.061 -6.206 25.773 1.00 98.75 227 ALA A CA 1
ATOM 1830 C C . ALA A 1 227 ? -20.563 -5.794 27.170 1.00 98.75 227 ALA A C 1
ATOM 1832 O O . ALA A 1 227 ? -21.250 -6.027 28.167 1.00 98.75 227 ALA A O 1
ATOM 1833 N N . LEU A 1 228 ? -19.406 -5.130 27.251 1.00 98.69 228 LEU A N 1
ATOM 1834 C CA . LEU A 1 228 ? -18.876 -4.603 28.506 1.00 98.69 228 LEU A CA 1
ATOM 1835 C C . LEU A 1 228 ? -19.777 -3.504 29.084 1.00 98.69 228 LEU A C 1
ATOM 1837 O O . LEU A 1 228 ? -20.046 -3.497 30.285 1.00 98.69 228 LEU A O 1
ATOM 1841 N N . HIS A 1 229 ? -20.272 -2.589 28.251 1.00 98.69 229 HIS A N 1
ATOM 1842 C CA . HIS A 1 229 ? -21.208 -1.556 28.688 1.00 98.69 229 HIS A CA 1
ATOM 1843 C C . HIS A 1 229 ? -22.508 -2.148 29.239 1.00 98.69 229 HIS A C 1
ATOM 1845 O O . HIS A 1 229 ? -22.998 -1.678 30.271 1.00 98.69 229 HIS A O 1
ATOM 1851 N N . LEU A 1 230 ? -23.039 -3.189 28.594 1.00 98.69 230 LEU A N 1
ATOM 1852 C CA . LEU A 1 230 ? -24.221 -3.905 29.068 1.00 98.69 230 LEU A CA 1
ATOM 1853 C C . LEU A 1 230 ? -23.971 -4.603 30.409 1.00 98.69 230 LEU A C 1
ATOM 1855 O O . LEU A 1 230 ? -24.796 -4.468 31.307 1.00 98.69 230 LEU A O 1
ATOM 1859 N N . GLU A 1 231 ? -22.828 -5.269 30.585 1.00 98.69 231 GLU A N 1
ATOM 1860 C CA . GLU A 1 231 ? -22.444 -5.903 31.856 1.00 98.69 231 GLU A CA 1
ATOM 1861 C C . GLU A 1 231 ? -22.319 -4.869 32.986 1.00 98.69 231 GLU A C 1
ATOM 1863 O O . GLU A 1 231 ? -22.860 -5.047 34.077 1.00 98.69 231 GLU A O 1
ATOM 1868 N N . VAL A 1 232 ? -21.646 -3.743 32.729 1.00 98.62 232 VAL A N 1
ATOM 1869 C CA . VAL A 1 232 ? -21.514 -2.660 33.714 1.00 98.62 232 VAL A CA 1
ATOM 1870 C C . VAL A 1 232 ? -22.883 -2.090 34.086 1.00 98.62 232 VAL A C 1
ATOM 1872 O O . VAL A 1 232 ? -23.130 -1.806 35.259 1.00 98.62 232 VAL A O 1
ATOM 1875 N N . LYS A 1 233 ? -23.779 -1.917 33.110 1.00 98.62 233 LYS A N 1
ATOM 1876 C CA . LYS A 1 233 ? -25.148 -1.461 33.363 1.00 98.62 233 LYS A CA 1
ATOM 1877 C C . LYS A 1 233 ? -25.925 -2.479 34.201 1.00 98.62 233 LYS A C 1
ATOM 1879 O O . LYS A 1 233 ? -26.486 -2.090 35.217 1.00 98.62 233 LYS A O 1
ATOM 1884 N N . ALA A 1 234 ? -25.878 -3.760 33.838 1.00 98.56 234 ALA A N 1
ATOM 1885 C CA . ALA A 1 234 ? -26.540 -4.830 34.577 1.00 98.56 234 ALA A CA 1
ATOM 1886 C C . ALA A 1 234 ? -26.075 -4.883 36.040 1.00 98.56 234 ALA A C 1
ATOM 1888 O O . ALA A 1 234 ? -26.905 -4.935 36.942 1.00 98.56 234 ALA A O 1
ATOM 1889 N N . ARG A 1 235 ? -24.766 -4.756 36.298 1.00 98.56 235 ARG A N 1
ATOM 1890 C CA . ARG A 1 235 ? -24.236 -4.696 37.671 1.00 98.56 235 ARG A CA 1
ATOM 1891 C C . ARG A 1 235 ? -24.730 -3.488 38.455 1.00 98.56 235 ARG A C 1
ATOM 1893 O O . ARG A 1 235 ? -25.076 -3.632 39.621 1.00 98.56 235 ARG A O 1
ATOM 1900 N N . ARG A 1 236 ? -24.785 -2.307 37.833 1.00 98.56 236 ARG A N 1
ATOM 1901 C CA . ARG A 1 236 ? -25.335 -1.102 38.480 1.00 98.56 236 ARG A CA 1
ATOM 1902 C C . ARG A 1 236 ? -26.815 -1.266 38.807 1.00 98.56 236 ARG A C 1
ATOM 1904 O O . ARG A 1 236 ? -27.241 -0.861 39.885 1.00 98.56 236 ARG A O 1
ATOM 1911 N N . ASP A 1 237 ? -27.578 -1.872 37.904 1.00 98.56 237 ASP A N 1
ATOM 1912 C CA . ASP A 1 237 ? -28.999 -2.148 38.112 1.00 98.56 237 ASP A CA 1
ATOM 1913 C C . ASP A 1 237 ? -29.190 -3.170 39.253 1.00 98.56 237 ASP A C 1
ATOM 1915 O O . ASP A 1 237 ? -30.019 -2.962 40.140 1.00 98.56 237 ASP A O 1
ATOM 1919 N N . GLU A 1 238 ? -28.369 -4.226 39.314 1.00 98.50 238 GLU A N 1
ATOM 1920 C CA . GLU A 1 238 ? -28.350 -5.180 40.433 1.00 98.50 238 GLU A CA 1
ATOM 1921 C C . GLU A 1 238 ? -27.981 -4.519 41.770 1.00 98.50 238 GLU A C 1
ATOM 1923 O O . GLU A 1 238 ? -28.632 -4.769 42.787 1.00 98.50 238 GLU A O 1
ATOM 1928 N N . GLU A 1 239 ? -26.955 -3.665 41.794 1.00 98.50 239 GLU A N 1
ATOM 1929 C CA . GLU A 1 239 ? -26.563 -2.895 42.980 1.00 98.50 239 GLU A CA 1
ATOM 1930 C C . GLU A 1 239 ? -27.689 -1.962 43.440 1.00 98.50 239 GLU A C 1
ATOM 1932 O O . GLU A 1 239 ? -27.980 -1.897 44.637 1.00 98.50 239 GLU A O 1
ATOM 1937 N N . ALA A 1 240 ? -28.378 -1.295 42.510 1.00 98.56 240 ALA A N 1
ATOM 1938 C CA . ALA A 1 240 ? -29.529 -0.453 42.818 1.00 98.56 240 ALA A CA 1
ATOM 1939 C C . ALA A 1 240 ? -30.671 -1.260 43.454 1.00 98.56 240 ALA A C 1
ATOM 1941 O O . ALA A 1 240 ? -31.257 -0.818 44.444 1.00 98.56 240 ALA A O 1
ATOM 1942 N N . VAL A 1 241 ? -30.951 -2.465 42.943 1.00 98.69 241 VAL A N 1
ATOM 1943 C CA . VAL A 1 241 ? -31.946 -3.375 43.532 1.00 98.69 241 VAL A CA 1
ATOM 1944 C C . VAL A 1 241 ? -31.521 -3.837 44.927 1.00 98.69 241 VAL A C 1
ATOM 1946 O O . VAL A 1 241 ? -32.348 -3.832 45.838 1.00 98.69 241 VAL A O 1
ATOM 1949 N N . ARG A 1 242 ? -30.242 -4.180 45.141 1.00 98.56 242 ARG A N 1
ATOM 1950 C CA . ARG A 1 242 ? -29.732 -4.550 46.475 1.00 98.56 242 ARG A CA 1
ATOM 1951 C C . ARG A 1 242 ? -29.876 -3.405 47.475 1.00 98.56 242 ARG A C 1
ATOM 1953 O O . ARG A 1 242 ? -30.361 -3.635 48.577 1.00 98.56 242 ARG A O 1
ATOM 1960 N N . LEU A 1 243 ? -29.513 -2.181 47.090 1.00 98.62 243 LEU A N 1
ATOM 1961 C CA . LEU A 1 243 ? -29.664 -0.995 47.941 1.00 98.62 243 LEU A CA 1
ATOM 1962 C C . LEU A 1 243 ? -31.134 -0.668 48.234 1.00 98.62 243 LEU A C 1
ATOM 1964 O O . LEU A 1 243 ? -31.473 -0.255 49.341 1.00 98.62 243 LEU A O 1
ATOM 1968 N N . ALA A 1 244 ? -32.026 -0.850 47.259 1.00 98.38 244 ALA A N 1
ATOM 1969 C CA . ALA A 1 244 ? -33.461 -0.702 47.482 1.00 98.38 244 ALA A CA 1
ATOM 1970 C C . ALA A 1 244 ? -33.981 -1.756 48.472 1.00 98.38 244 ALA A C 1
ATOM 1972 O O . ALA A 1 244 ? -34.752 -1.426 49.371 1.00 98.38 244 ALA A O 1
ATOM 1973 N N . GLN A 1 245 ? -33.515 -3.003 48.355 1.00 98.31 245 GLN A N 1
ATOM 1974 C CA . GLN A 1 245 ? -33.865 -4.073 49.284 1.00 98.31 245 GLN A CA 1
ATOM 1975 C C . GLN A 1 245 ? -33.378 -3.781 50.710 1.00 98.31 245 GLN A C 1
ATOM 1977 O O . GLN A 1 245 ? -34.150 -3.966 51.647 1.00 98.31 245 GLN A O 1
ATOM 1982 N N . THR A 1 246 ? -32.141 -3.306 50.896 1.00 98.44 246 THR A N 1
ATOM 1983 C CA . THR A 1 246 ? -31.632 -2.963 52.236 1.00 98.44 246 THR A CA 1
ATOM 1984 C C . THR A 1 246 ? -32.427 -1.827 52.870 1.00 98.44 246 THR A C 1
ATOM 1986 O O . THR A 1 246 ? -32.793 -1.938 54.033 1.00 98.44 246 THR A O 1
ATOM 1989 N N . ARG A 1 247 ? -32.779 -0.788 52.099 1.00 98.56 247 ARG A N 1
ATOM 1990 C CA . ARG A 1 247 ? -33.629 0.313 52.586 1.00 98.56 247 ARG A CA 1
ATOM 1991 C C . ARG A 1 247 ? -35.006 -0.172 53.030 1.00 98.56 247 ARG A C 1
ATOM 1993 O O . ARG A 1 247 ? -35.467 0.205 54.097 1.00 98.56 247 ARG A O 1
ATOM 2000 N N . LEU A 1 248 ? -35.643 -1.046 52.247 1.00 98.56 248 LEU A N 1
ATOM 2001 C CA . LEU A 1 248 ? -36.927 -1.636 52.636 1.00 98.56 248 LEU A CA 1
ATOM 2002 C C . LEU A 1 248 ? -36.809 -2.447 53.931 1.00 98.56 248 LEU A C 1
ATOM 2004 O O . LEU A 1 248 ? -37.683 -2.355 54.782 1.00 98.56 248 LEU A O 1
ATOM 2008 N N . LEU A 1 249 ? -35.735 -3.223 54.107 1.00 98.50 249 LEU A N 1
ATOM 2009 C CA . LEU A 1 249 ? -35.514 -3.962 55.353 1.00 98.50 249 LEU A CA 1
ATOM 2010 C C . LEU A 1 249 ? -35.333 -3.025 56.553 1.00 98.50 249 LEU A C 1
ATOM 2012 O O . LEU A 1 249 ? -35.918 -3.286 57.598 1.00 98.50 249 LEU A O 1
ATOM 2016 N N . GLU A 1 250 ? -34.591 -1.927 56.401 1.00 98.25 250 GLU A N 1
ATOM 2017 C CA . GLU A 1 250 ? -34.449 -0.898 57.441 1.00 98.25 250 GLU A CA 1
ATOM 2018 C C . GLU A 1 250 ? -35.807 -0.274 57.803 1.00 98.25 250 GLU A C 1
ATOM 2020 O O . GLU A 1 250 ? -36.145 -0.183 58.983 1.00 98.25 250 GLU A O 1
ATOM 2025 N N . GLU A 1 251 ? -36.628 0.074 56.807 1.00 98.38 251 GLU A N 1
ATOM 2026 C CA . GLU A 1 251 ? -37.990 0.580 57.027 1.00 98.38 251 GLU A CA 1
ATOM 2027 C C . GLU A 1 251 ? -38.873 -0.437 57.774 1.00 98.38 251 GLU A C 1
ATOM 2029 O O . GLU A 1 251 ? -39.630 -0.067 58.674 1.00 98.38 251 GLU A O 1
ATOM 2034 N N . GLU A 1 252 ? -38.791 -1.725 57.428 1.00 98.19 252 GLU A N 1
ATOM 2035 C CA . GLU A 1 252 ? -39.518 -2.783 58.139 1.00 98.19 252 GLU A CA 1
ATOM 2036 C C . GLU A 1 252 ? -38.998 -2.975 59.575 1.00 98.19 252 GLU A C 1
ATOM 2038 O O . GLU A 1 252 ? -39.795 -3.123 60.506 1.00 98.19 252 GLU A O 1
ATOM 2043 N N . GLU A 1 253 ? -37.683 -2.907 59.803 1.00 98.25 253 GLU A N 1
ATOM 2044 C CA . GLU A 1 253 ? -37.095 -2.943 61.147 1.00 98.25 253 GLU A CA 1
ATOM 2045 C C . GLU A 1 253 ? -37.547 -1.759 62.013 1.00 98.25 253 GLU A C 1
ATOM 2047 O O . GLU A 1 253 ? -37.828 -1.928 63.203 1.00 98.25 253 GLU A O 1
ATOM 2052 N N . GLU A 1 254 ? -37.634 -0.557 61.444 1.00 98.31 254 GLU A N 1
ATOM 2053 C CA . GLU A 1 254 ? -38.144 0.629 62.136 1.00 98.31 254 GLU A CA 1
ATOM 2054 C C . GLU A 1 254 ? -39.616 0.473 62.524 1.00 98.31 254 GLU A C 1
ATOM 2056 O O . GLU A 1 254 ? -39.976 0.730 63.678 1.00 98.31 254 GLU A O 1
ATOM 2061 N N . LYS A 1 255 ? -40.461 -0.023 61.612 1.00 98.56 255 LYS A N 1
ATOM 2062 C CA . LYS A 1 255 ? -41.870 -0.332 61.911 1.00 98.56 255 LYS A CA 1
ATOM 2063 C C . LYS A 1 255 ? -41.988 -1.374 63.024 1.00 98.56 255 LYS A C 1
ATOM 2065 O O . LYS A 1 255 ? -42.805 -1.214 63.930 1.00 98.56 255 LYS A O 1
ATOM 2070 N N . LEU A 1 256 ? -41.155 -2.417 63.010 1.00 98.44 256 LEU A N 1
ATOM 2071 C CA . LEU A 1 256 ? -41.127 -3.427 64.073 1.00 98.44 256 LEU A CA 1
ATOM 2072 C C . LEU A 1 256 ? -40.731 -2.830 65.428 1.00 98.44 256 LEU A C 1
ATOM 2074 O O . LEU A 1 256 ? -41.371 -3.135 66.435 1.00 98.44 256 LEU A O 1
ATOM 2078 N N . LYS A 1 257 ? -39.723 -1.949 65.469 1.00 98.44 257 LYS A N 1
ATOM 2079 C CA . LYS A 1 257 ? -39.336 -1.229 66.695 1.00 98.44 257 LYS A CA 1
ATOM 2080 C C . LYS A 1 257 ? -40.493 -0.384 67.233 1.00 98.44 257 LYS A C 1
ATOM 2082 O O . LYS A 1 257 ? -40.768 -0.439 68.428 1.00 98.44 257 LYS A O 1
ATOM 2087 N N . GLN A 1 258 ? -41.200 0.341 66.365 1.00 98.31 258 GLN A N 1
ATOM 2088 C CA . GLN A 1 258 ? -42.377 1.131 66.750 1.00 98.31 258 GLN A CA 1
ATOM 2089 C C . GLN A 1 258 ? -43.499 0.246 67.317 1.00 98.31 258 GLN A C 1
ATOM 2091 O O . GLN A 1 258 ? -44.076 0.563 68.356 1.00 98.31 258 GLN A O 1
ATOM 2096 N N . LEU A 1 259 ? -43.787 -0.893 66.679 1.00 98.44 259 LEU A N 1
ATOM 2097 C CA . LEU A 1 259 ? -44.793 -1.841 67.169 1.00 98.44 259 LEU A CA 1
ATOM 2098 C C . LEU A 1 259 ? -44.412 -2.444 68.526 1.00 98.44 259 LEU A C 1
ATOM 2100 O O . LEU A 1 259 ? -45.272 -2.570 69.396 1.00 98.44 259 LEU A O 1
ATOM 2104 N N . LEU A 1 260 ? -43.137 -2.788 68.729 1.00 98.25 260 LEU A N 1
ATOM 2105 C CA . LEU A 1 260 ? -42.642 -3.273 70.019 1.00 98.25 260 LEU A CA 1
ATOM 2106 C C . LEU A 1 260 ? -42.791 -2.214 71.115 1.00 98.25 260 LEU A C 1
ATOM 2108 O O . LEU A 1 260 ? -43.294 -2.539 72.187 1.00 98.25 260 LEU A O 1
ATOM 2112 N N . GLN A 1 261 ? -42.443 -0.954 70.837 1.00 98.38 261 GLN A N 1
ATOM 2113 C CA . GLN A 1 261 ? -42.629 0.155 71.781 1.00 98.38 261 GLN A CA 1
ATOM 2114 C C . GLN A 1 261 ? -44.099 0.320 72.185 1.00 98.38 261 GLN A C 1
ATOM 2116 O O . GLN A 1 261 ? -44.408 0.366 73.374 1.00 98.38 261 GLN A O 1
ATOM 2121 N N . LEU A 1 262 ? -45.019 0.325 71.216 1.00 98.31 262 LEU A N 1
ATOM 2122 C CA . LEU A 1 262 ? -46.457 0.392 71.495 1.00 98.31 262 LEU A CA 1
ATOM 2123 C C . LEU A 1 262 ? -46.938 -0.806 72.322 1.00 98.31 262 LEU A C 1
ATOM 2125 O O . LEU A 1 262 ? -47.776 -0.651 73.210 1.00 98.31 262 LEU A O 1
ATOM 2129 N N . LYS A 1 263 ? -46.411 -2.005 72.054 1.00 98.19 263 LYS A N 1
ATOM 2130 C CA . LYS A 1 263 ? -46.760 -3.217 72.800 1.00 98.19 263 LYS A CA 1
ATOM 2131 C C . LYS A 1 263 ? -46.258 -3.152 74.246 1.00 98.19 263 LYS A C 1
ATOM 2133 O O . LYS A 1 263 ? -47.020 -3.477 75.151 1.00 98.19 263 LYS A O 1
ATOM 2138 N N . GLU A 1 264 ? -45.038 -2.668 74.480 1.00 98.12 264 GLU A N 1
ATOM 2139 C CA . GLU A 1 264 ? -44.518 -2.403 75.830 1.00 98.12 264 GLU A CA 1
ATOM 2140 C C . GLU A 1 264 ? -45.359 -1.356 76.572 1.00 98.12 264 GLU A C 1
ATOM 2142 O O . GLU A 1 264 ? -45.662 -1.513 77.754 1.00 98.12 264 GLU A O 1
ATOM 2147 N N . GLU A 1 265 ? -45.759 -0.275 75.900 1.00 97.94 265 GLU A N 1
ATOM 2148 C CA . GLU A 1 265 ? -46.641 0.734 76.487 1.00 97.94 265 GLU A CA 1
ATOM 2149 C C . GLU A 1 265 ? -47.996 0.133 76.872 1.00 97.94 265 GLU A C 1
ATOM 2151 O O . GLU A 1 265 ? -48.466 0.359 77.990 1.00 97.94 265 GLU A O 1
ATOM 2156 N N . GLN A 1 266 ? -48.600 -0.671 75.992 1.00 97.38 266 GLN A N 1
ATOM 2157 C CA . GLN A 1 266 ? -49.839 -1.400 76.275 1.00 97.38 266 GLN A CA 1
ATOM 2158 C C . GLN A 1 266 ? -49.688 -2.354 77.465 1.00 97.38 266 GLN A C 1
ATOM 2160 O O . GLN A 1 266 ? -50.559 -2.366 78.333 1.00 97.38 266 GLN A O 1
ATOM 2165 N N . GLU A 1 267 ? -48.589 -3.107 77.556 1.00 97.50 267 GLU A N 1
ATOM 2166 C CA . GLU A 1 267 ? -48.294 -3.967 78.709 1.00 97.50 267 GLU A CA 1
ATOM 2167 C C . GLU A 1 267 ? -48.213 -3.148 80.001 1.00 97.50 267 GLU A C 1
ATOM 2169 O O . GLU A 1 267 ? -48.911 -3.463 80.965 1.00 97.50 267 GLU A O 1
ATOM 2174 N N . ARG A 1 268 ? -47.491 -2.020 79.995 1.00 98.00 268 ARG A N 1
ATOM 2175 C CA . ARG A 1 268 ? -47.435 -1.092 81.141 1.00 98.00 268 ARG A CA 1
ATOM 2176 C C . ARG A 1 268 ? -48.805 -0.508 81.498 1.00 98.00 268 ARG A C 1
ATOM 2178 O O . ARG A 1 268 ? -49.056 -0.199 82.662 1.00 98.00 268 ARG A O 1
ATOM 2185 N N . TYR A 1 269 ? -49.688 -0.275 80.525 1.00 97.81 269 TYR A N 1
ATOM 2186 C CA . TYR A 1 269 ? -51.068 0.152 80.793 1.00 97.81 269 TYR A CA 1
ATOM 2187 C C . TYR A 1 269 ? -51.891 -0.967 81.438 1.00 97.81 269 TYR A C 1
ATOM 2189 O O . TYR A 1 269 ? -52.620 -0.703 82.393 1.00 97.81 269 TYR A O 1
ATOM 2197 N N . ILE A 1 270 ? -51.758 -2.207 80.960 1.00 97.50 270 ILE A N 1
ATOM 2198 C CA . ILE A 1 270 ? -52.446 -3.373 81.527 1.00 97.50 270 ILE A CA 1
ATOM 2199 C C . ILE A 1 270 ? -51.968 -3.631 82.957 1.00 97.50 270 ILE A C 1
ATOM 2201 O O . ILE A 1 270 ? -52.800 -3.837 83.835 1.00 97.50 270 ILE A O 1
ATOM 2205 N N . GLU A 1 271 ? -50.660 -3.589 83.209 1.00 97.50 271 GLU A N 1
ATOM 2206 C CA . GLU A 1 271 ? -50.086 -3.759 84.547 1.00 97.50 271 GLU A CA 1
ATOM 2207 C C . GLU A 1 271 ? -50.618 -2.710 85.525 1.00 97.50 271 GLU A C 1
ATOM 2209 O O . GLU A 1 271 ? -51.094 -3.068 86.602 1.00 97.50 271 GLU A O 1
ATOM 2214 N N . ARG A 1 272 ? -50.625 -1.429 85.131 1.00 97.31 272 ARG A N 1
ATOM 2215 C CA . ARG A 1 272 ? -51.211 -0.350 85.943 1.00 97.31 272 ARG A CA 1
ATOM 2216 C C . ARG A 1 272 ? -52.696 -0.582 86.214 1.00 97.31 272 ARG A C 1
ATOM 2218 O O . ARG A 1 272 ? -53.115 -0.537 87.365 1.00 97.31 272 ARG A O 1
ATOM 2225 N N . ALA A 1 273 ? -53.480 -0.928 85.193 1.00 96.38 273 ALA A N 1
ATOM 2226 C CA . ALA A 1 273 ? -54.901 -1.230 85.364 1.00 96.38 273 ALA A CA 1
ATOM 2227 C C . ALA A 1 273 ? -55.141 -2.461 86.265 1.00 96.38 273 ALA A C 1
ATOM 2229 O O . ALA A 1 273 ? -56.118 -2.509 87.014 1.00 96.38 273 ALA A O 1
ATOM 2230 N N . GLN A 1 274 ? -54.263 -3.469 86.218 1.00 96.56 274 GLN A N 1
ATOM 2231 C CA . GLN A 1 274 ? -54.314 -4.623 87.118 1.00 96.56 274 GLN A CA 1
ATOM 2232 C C . GLN A 1 274 ? -53.978 -4.237 88.561 1.00 96.56 274 GLN A C 1
ATOM 2234 O O . GLN A 1 274 ? -54.655 -4.716 89.469 1.00 96.56 274 GLN A O 1
ATOM 2239 N N . GLN A 1 275 ? -52.976 -3.380 88.775 1.00 96.69 275 GLN A N 1
ATOM 2240 C CA . GLN A 1 275 ? -52.618 -2.852 90.095 1.00 96.69 275 GLN A CA 1
ATOM 2241 C C . GLN A 1 275 ? -53.769 -2.035 90.689 1.00 96.69 275 GLN A C 1
ATOM 2243 O O . GLN A 1 275 ? -54.241 -2.369 91.772 1.00 96.69 275 GLN A O 1
ATOM 2248 N N . GLU A 1 276 ? -54.315 -1.072 89.945 1.00 96.19 276 GLU A N 1
ATOM 2249 C CA . GLU A 1 276 ? -55.487 -0.287 90.361 1.00 96.19 276 GLU A CA 1
ATOM 2250 C C . GLU A 1 276 ? -56.686 -1.194 90.679 1.00 96.19 276 GLU A C 1
ATOM 2252 O O . GLU A 1 276 ? -57.372 -1.021 91.685 1.00 96.19 276 GLU A O 1
ATOM 2257 N N . LYS A 1 277 ? -56.925 -2.233 89.865 1.00 96.62 277 LYS A N 1
ATOM 2258 C CA . LYS A 1 277 ? -57.966 -3.230 90.148 1.00 96.62 277 LYS A CA 1
ATOM 2259 C C . LYS A 1 277 ? -57.703 -3.981 91.457 1.00 96.62 277 LYS A C 1
ATOM 2261 O O . LYS A 1 277 ? -58.656 -4.234 92.192 1.00 96.62 277 LYS A O 1
ATOM 2266 N N . GLN A 1 278 ? -56.462 -4.376 91.741 1.00 96.25 278 GLN A N 1
ATOM 2267 C CA . GLN A 1 278 ? -56.104 -5.044 92.997 1.00 96.25 278 GLN A CA 1
ATOM 2268 C C . GLN A 1 278 ? -56.288 -4.111 94.197 1.00 96.25 278 GLN A C 1
ATOM 2270 O O . GLN A 1 278 ? -56.822 -4.548 95.215 1.00 96.25 278 GLN A O 1
ATOM 2275 N N . GLU A 1 279 ? -55.902 -2.842 94.078 1.00 96.19 279 GLU A N 1
ATOM 2276 C CA . GLU A 1 279 ? -56.116 -1.818 95.104 1.00 96.19 279 GLU A CA 1
ATOM 2277 C C . GLU A 1 279 ? -57.610 -1.625 95.377 1.00 96.19 279 GLU A C 1
ATOM 2279 O O . GLU A 1 279 ? -58.047 -1.801 96.513 1.00 96.19 279 GLU A O 1
ATOM 2284 N N . LEU A 1 280 ? -58.426 -1.420 94.337 1.00 95.50 280 LEU A N 1
ATOM 2285 C CA . LEU A 1 280 ? -59.884 -1.329 94.469 1.00 95.50 280 LEU A CA 1
ATOM 2286 C C . LEU A 1 280 ? -60.491 -2.598 95.086 1.00 95.50 280 LEU A C 1
ATOM 2288 O O . LEU A 1 280 ? -61.408 -2.516 95.898 1.00 95.50 280 LEU A O 1
ATOM 2292 N N . GLN A 1 281 ? -59.993 -3.792 94.745 1.00 94.88 281 GLN A N 1
ATOM 2293 C CA . GLN A 1 281 ? -60.437 -5.042 95.373 1.00 94.88 281 GLN A CA 1
ATOM 2294 C C . GLN A 1 281 ? -60.085 -5.101 96.864 1.00 94.88 281 GLN A C 1
ATOM 2296 O O . GLN A 1 281 ? -60.906 -5.557 97.664 1.00 94.88 281 GLN A O 1
ATOM 2301 N N . GLN A 1 282 ? -58.892 -4.644 97.251 1.00 95.38 282 GLN A N 1
ATOM 2302 C CA . GLN A 1 282 ? -58.486 -4.555 98.653 1.00 95.38 282 GLN A CA 1
ATOM 2303 C C . GLN A 1 282 ? -59.338 -3.533 99.406 1.00 95.38 282 GLN A C 1
ATOM 2305 O O . GLN A 1 282 ? -59.838 -3.848 100.485 1.00 95.38 282 GLN A O 1
ATOM 2310 N N . GLU A 1 283 ? -59.568 -2.355 98.829 1.00 95.38 283 GLU A N 1
ATOM 2311 C CA . GLU A 1 283 ? -60.456 -1.333 99.384 1.00 95.38 283 GLU A CA 1
ATOM 2312 C C . GLU A 1 283 ? -61.873 -1.875 99.572 1.00 95.38 283 GLU A C 1
ATOM 2314 O O . GLU A 1 283 ? -62.422 -1.781 100.668 1.00 95.38 283 GLU A O 1
ATOM 2319 N N . MET A 1 284 ? -62.441 -2.528 98.555 1.00 91.88 284 MET A N 1
ATOM 2320 C CA . MET A 1 284 ? -63.752 -3.177 98.635 1.00 91.88 284 MET A CA 1
ATOM 2321 C C . MET A 1 284 ? -63.790 -4.266 99.712 1.00 91.88 284 MET A C 1
ATOM 2323 O O . MET A 1 284 ? -64.777 -4.380 100.437 1.00 91.88 284 MET A O 1
ATOM 2327 N N . ALA A 1 285 ? -62.726 -5.057 99.865 1.00 95.25 285 ALA A N 1
ATOM 2328 C CA . ALA A 1 285 ? -62.635 -6.067 100.917 1.00 95.25 285 ALA A CA 1
ATOM 2329 C C . ALA A 1 285 ? -62.552 -5.435 102.316 1.00 95.25 285 ALA A C 1
ATOM 2331 O O . ALA A 1 285 ? -63.202 -5.914 103.247 1.00 95.25 285 ALA A O 1
ATOM 2332 N N . LEU A 1 286 ? -61.788 -4.351 102.479 1.00 96.19 286 LEU A N 1
ATOM 2333 C CA . LEU A 1 286 ? -61.704 -3.589 103.727 1.00 96.19 286 LEU A CA 1
ATOM 2334 C C . LEU A 1 286 ? -63.045 -2.936 104.069 1.00 96.19 286 LEU A C 1
ATOM 2336 O O . LEU A 1 286 ? -63.510 -3.063 105.202 1.00 96.19 286 LEU A O 1
ATOM 2340 N N . GLN A 1 287 ? -63.699 -2.310 103.091 1.00 94.75 287 GLN A N 1
ATOM 2341 C CA . GLN A 1 287 ? -65.042 -1.755 103.234 1.00 94.75 287 GLN A CA 1
ATOM 2342 C C . GLN A 1 287 ? -66.046 -2.853 103.593 1.00 94.75 287 GLN A C 1
ATOM 2344 O O . GLN A 1 287 ? -66.798 -2.689 104.546 1.00 94.75 287 GLN A O 1
ATOM 2349 N N . SER A 1 288 ? -66.013 -4.009 102.923 1.00 94.19 288 SER A N 1
ATOM 2350 C CA . SER A 1 288 ? -66.868 -5.154 103.253 1.00 94.19 288 SER A CA 1
ATOM 2351 C C . SER A 1 288 ? -66.636 -5.652 104.682 1.00 94.19 288 SER A C 1
ATOM 2353 O O . SER A 1 288 ? -67.604 -5.948 105.377 1.00 94.19 288 SER A O 1
ATOM 2355 N N . ARG A 1 289 ? -65.383 -5.732 105.152 1.00 95.44 289 ARG A N 1
ATOM 2356 C CA . ARG A 1 289 ? -65.060 -6.106 106.543 1.00 95.44 289 ARG A CA 1
ATOM 2357 C C . ARG A 1 289 ? -65.561 -5.065 107.541 1.00 95.44 289 ARG A C 1
ATOM 2359 O O . ARG A 1 289 ? -66.126 -5.432 108.565 1.00 95.44 289 ARG A O 1
ATOM 2366 N N . SER A 1 290 ? -65.381 -3.780 107.243 1.00 95.38 290 SER A N 1
ATOM 2367 C CA . SER A 1 290 ? -65.885 -2.684 108.076 1.00 95.38 290 SER A CA 1
ATOM 2368 C C . SER A 1 290 ? -67.414 -2.696 108.153 1.00 95.38 290 SER A C 1
ATOM 2370 O O . SER A 1 290 ? -67.975 -2.596 109.242 1.00 95.38 290 SER A O 1
ATOM 2372 N N . LEU A 1 291 ? -68.092 -2.918 107.023 1.00 93.56 291 LEU A N 1
ATOM 2373 C CA . LEU A 1 291 ? -69.543 -3.084 106.963 1.00 93.56 291 LEU A CA 1
ATOM 2374 C C . LEU A 1 291 ? -70.006 -4.302 107.770 1.00 93.56 291 LEU A C 1
ATOM 2376 O O . LEU A 1 291 ? -70.962 -4.181 108.530 1.00 93.56 291 LEU A O 1
ATOM 2380 N N . GLN A 1 292 ? -69.319 -5.444 107.670 1.00 94.81 292 GLN A N 1
ATOM 2381 C CA . GLN A 1 292 ? -69.608 -6.631 108.487 1.00 94.81 292 GLN A CA 1
ATOM 2382 C C . GLN A 1 292 ? -69.438 -6.354 109.986 1.00 94.81 292 GLN A C 1
ATOM 2384 O O . GLN A 1 292 ? -70.290 -6.733 110.783 1.00 94.81 292 GLN A O 1
ATOM 2389 N N . GLN A 1 293 ? -68.372 -5.659 110.388 1.00 94.25 293 GLN A N 1
ATOM 2390 C CA . GLN A 1 293 ? -68.169 -5.266 111.786 1.00 94.25 293 GLN A CA 1
ATOM 2391 C C . GLN A 1 293 ? -69.276 -4.328 112.279 1.00 94.25 293 GLN A C 1
ATOM 2393 O O . GLN A 1 293 ? -69.802 -4.529 113.371 1.00 94.25 293 GLN A O 1
ATOM 2398 N N . ALA A 1 294 ? -69.678 -3.345 111.471 1.00 93.12 294 ALA A N 1
ATOM 2399 C CA . ALA A 1 294 ? -70.794 -2.461 111.794 1.00 93.12 294 ALA A CA 1
ATOM 2400 C C . ALA A 1 294 ? -72.131 -3.223 111.886 1.00 93.12 294 ALA A C 1
ATOM 2402 O O . ALA A 1 294 ? -72.950 -2.919 112.752 1.00 93.12 294 ALA A O 1
ATOM 2403 N N . GLN A 1 295 ? -72.351 -4.235 111.036 1.00 91.50 295 GLN A N 1
ATOM 2404 C CA . GLN A 1 295 ? -73.512 -5.130 111.120 1.00 91.50 295 GLN A CA 1
ATOM 2405 C C . GLN A 1 295 ? -73.515 -5.932 112.424 1.00 91.50 295 GLN A C 1
ATOM 2407 O O . GLN A 1 295 ? -74.537 -5.951 113.105 1.00 91.50 295 GLN A O 1
ATOM 2412 N N . LEU A 1 296 ? -72.379 -6.520 112.815 1.00 95.25 296 LEU A N 1
ATOM 2413 C CA . LEU A 1 296 ? -72.244 -7.229 114.092 1.00 95.25 296 LEU A CA 1
ATOM 2414 C C . LEU A 1 296 ? -72.498 -6.301 115.285 1.00 95.25 296 LEU A C 1
ATOM 2416 O O . LEU A 1 296 ? -73.243 -6.661 116.190 1.00 95.25 296 LEU A O 1
ATOM 2420 N N . GLN A 1 297 ? -71.948 -5.083 115.266 1.00 91.88 297 GLN A N 1
ATOM 2421 C CA . GLN A 1 297 ? -72.230 -4.076 116.294 1.00 91.88 297 GLN A CA 1
ATOM 2422 C C . GLN A 1 297 ? -73.719 -3.719 116.346 1.00 91.88 297 GLN A C 1
ATOM 2424 O O . GLN A 1 297 ? -74.286 -3.571 117.426 1.00 91.88 297 GLN A O 1
ATOM 2429 N N . LEU A 1 298 ? -74.380 -3.597 115.193 1.00 92.06 298 LEU A N 1
ATOM 2430 C CA . LEU A 1 298 ? -75.815 -3.337 115.132 1.00 92.06 298 LEU A CA 1
ATOM 2431 C C . LEU A 1 298 ? -76.631 -4.508 115.695 1.00 92.06 298 LEU A C 1
ATOM 2433 O O . LEU A 1 298 ? -77.614 -4.279 116.397 1.00 92.06 298 LEU A O 1
ATOM 2437 N N . GLU A 1 299 ? -76.251 -5.748 115.398 1.00 92.56 299 GLU A N 1
ATOM 2438 C CA . GLU A 1 299 ? -76.865 -6.947 115.973 1.00 92.56 299 GLU A CA 1
ATOM 2439 C C . GLU A 1 299 ? -76.655 -7.023 117.483 1.00 92.56 299 GLU A C 1
ATOM 2441 O O . GLU A 1 299 ? -77.611 -7.279 118.209 1.00 92.56 299 GLU A O 1
ATOM 2446 N N . GLU A 1 300 ? -75.455 -6.721 117.973 1.00 93.06 300 GLU A N 1
ATOM 2447 C CA . GLU A 1 300 ? -75.157 -6.652 119.402 1.00 93.06 300 GLU A CA 1
ATOM 2448 C C . GLU A 1 300 ? -75.993 -5.570 120.094 1.00 93.06 300 GLU A C 1
ATOM 2450 O O . GLU A 1 300 ? -76.606 -5.827 121.129 1.00 93.06 300 GLU A O 1
ATOM 2455 N N . VAL A 1 301 ? -76.103 -4.375 119.503 1.00 92.56 301 VAL A N 1
ATOM 2456 C CA . VAL A 1 301 ? -76.983 -3.311 120.010 1.00 92.56 301 VAL A CA 1
ATOM 2457 C C . VAL A 1 301 ? -78.445 -3.754 119.986 1.00 92.56 301 VAL A C 1
ATOM 2459 O O . VAL A 1 301 ? -79.160 -3.495 120.949 1.00 92.56 301 VAL A O 1
ATOM 2462 N N . ARG A 1 302 ? -78.907 -4.451 118.940 1.00 92.31 302 ARG A N 1
ATOM 2463 C CA . ARG A 1 302 ? -80.270 -5.010 118.883 1.00 92.31 302 ARG A CA 1
ATOM 2464 C C . ARG A 1 302 ? -80.500 -6.059 119.966 1.00 92.31 302 ARG A C 1
ATOM 2466 O O . ARG A 1 302 ? -81.535 -5.993 120.616 1.00 92.31 302 ARG A O 1
ATOM 2473 N N . GLN A 1 303 ? -79.557 -6.972 120.191 1.00 92.12 303 GLN A N 1
ATOM 2474 C CA . GLN A 1 303 ? -79.630 -7.974 121.258 1.00 92.12 303 GLN A CA 1
ATOM 2475 C C . GLN A 1 303 ? -79.607 -7.318 122.638 1.00 92.12 303 GLN A C 1
ATOM 2477 O O . GLN A 1 303 ? -80.410 -7.666 123.492 1.00 92.12 303 GLN A O 1
ATOM 2482 N N . ASN A 1 304 ? -78.738 -6.333 122.865 1.00 90.81 304 ASN A N 1
ATOM 2483 C CA . ASN A 1 304 ? -78.712 -5.571 124.112 1.00 90.81 304 ASN A CA 1
ATOM 2484 C C . ASN A 1 304 ? -80.009 -4.786 124.314 1.00 90.81 304 ASN A C 1
ATOM 2486 O O . ASN A 1 304 ? -80.506 -4.727 125.432 1.00 90.81 304 ASN A O 1
ATOM 2490 N N . ARG A 1 305 ? -80.589 -4.231 123.243 1.00 90.69 305 ARG A N 1
ATOM 2491 C CA . ARG A 1 305 ? -81.906 -3.596 123.296 1.00 90.69 305 ARG A CA 1
ATOM 2492 C C . ARG A 1 305 ? -82.997 -4.607 123.623 1.00 90.69 305 ARG A C 1
ATOM 2494 O O . ARG A 1 305 ? -83.827 -4.299 124.454 1.00 90.69 305 ARG A O 1
ATOM 2501 N N . GLN A 1 306 ? -82.983 -5.796 123.020 1.00 90.38 306 GLN A N 1
ATOM 2502 C CA . GLN A 1 306 ? -83.922 -6.877 123.339 1.00 90.38 306 GLN A CA 1
ATOM 2503 C C . GLN A 1 306 ? -83.796 -7.310 124.800 1.00 90.38 306 GLN A C 1
ATOM 2505 O O . GLN A 1 306 ? -84.801 -7.362 125.488 1.00 90.38 306 GLN A O 1
ATOM 2510 N N . ARG A 1 307 ? -82.575 -7.528 125.301 1.00 90.06 307 ARG A N 1
ATOM 2511 C CA . ARG A 1 307 ? -82.323 -7.817 126.722 1.00 90.06 307 ARG A CA 1
ATOM 2512 C C . ARG A 1 307 ? -82.817 -6.687 127.622 1.00 90.06 307 ARG A C 1
ATOM 2514 O O . ARG A 1 307 ? -83.447 -6.947 128.632 1.00 90.06 307 ARG A O 1
ATOM 2521 N N . ALA A 1 308 ? -82.574 -5.433 127.244 1.00 86.06 308 ALA A N 1
ATOM 2522 C CA . ALA A 1 308 ? -83.083 -4.279 127.977 1.00 86.06 308 ALA A CA 1
ATOM 2523 C C . ALA A 1 308 ? -84.619 -4.192 127.927 1.00 86.06 308 ALA A C 1
ATOM 2525 O O . ALA A 1 308 ? -85.233 -3.868 128.938 1.00 86.06 308 ALA A O 1
ATOM 2526 N N . ASP A 1 309 ? -85.240 -4.492 126.783 1.00 90.19 309 ASP A N 1
ATOM 2527 C CA . ASP A 1 309 ? -86.694 -4.566 126.614 1.00 90.19 309 ASP A CA 1
ATOM 2528 C C . ASP A 1 309 ? -87.261 -5.685 127.523 1.00 90.19 309 ASP A C 1
ATOM 2530 O O . ASP A 1 309 ? -88.198 -5.435 128.279 1.00 90.19 309 ASP A O 1
ATOM 2534 N N . GLU A 1 310 ? -86.641 -6.872 127.545 1.00 89.12 310 GLU A N 1
ATOM 2535 C CA . GLU A 1 310 ? -86.965 -7.993 128.446 1.00 89.12 310 GLU A CA 1
ATOM 2536 C C . GLU A 1 310 ? -86.791 -7.621 129.925 1.00 89.12 310 GLU A C 1
ATOM 2538 O O . GLU A 1 310 ? -87.662 -7.911 130.744 1.00 89.12 310 GLU A O 1
ATOM 2543 N N . ASP A 1 311 ? -85.704 -6.939 130.287 1.00 89.00 311 ASP A N 1
ATOM 2544 C CA . ASP A 1 311 ? -85.449 -6.459 131.647 1.00 89.00 311 ASP A CA 1
ATOM 2545 C C . ASP A 1 311 ? -86.486 -5.415 132.074 1.00 89.00 311 ASP A C 1
ATOM 2547 O O . ASP A 1 311 ? -86.953 -5.428 133.218 1.00 89.00 311 ASP A O 1
ATOM 2551 N N . VAL A 1 312 ? -86.890 -4.522 131.164 1.00 86.50 312 VAL 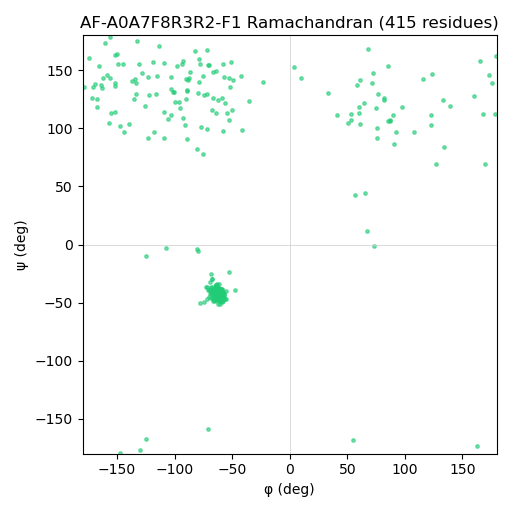A N 1
ATOM 2552 C CA . VAL A 1 312 ? -87.970 -3.555 131.389 1.00 86.50 312 VAL A CA 1
ATOM 2553 C C . VAL A 1 312 ? -89.297 -4.280 131.566 1.00 86.50 312 VAL A C 1
ATOM 2555 O O . VAL A 1 312 ? -90.030 -3.961 132.502 1.00 86.50 312 VAL A O 1
ATOM 2558 N N . GLU A 1 313 ? -89.616 -5.268 130.733 1.00 87.75 313 GLU A N 1
ATOM 2559 C CA . GLU A 1 313 ? -90.812 -6.095 130.896 1.00 87.75 313 GLU A CA 1
ATOM 2560 C C . GLU A 1 313 ? -90.791 -6.860 132.222 1.00 87.75 313 GLU A C 1
ATOM 2562 O O . GLU A 1 313 ? -91.783 -6.845 132.951 1.00 87.75 313 GLU A O 1
ATOM 2567 N N . ALA A 1 314 ? -89.666 -7.467 132.598 1.00 86.88 314 ALA A N 1
ATOM 2568 C CA . ALA A 1 314 ? -89.492 -8.159 133.870 1.00 86.88 314 ALA A CA 1
ATOM 2569 C C . ALA A 1 314 ? -89.630 -7.196 135.057 1.00 86.88 314 ALA A C 1
ATOM 2571 O O . ALA A 1 314 ? -90.282 -7.520 136.054 1.00 86.88 314 ALA A O 1
ATOM 2572 N N . ALA A 1 315 ? -89.072 -5.988 134.960 1.00 85.69 315 ALA A N 1
ATOM 2573 C CA . ALA A 1 315 ? -89.248 -4.933 135.949 1.00 85.69 315 ALA A CA 1
ATOM 2574 C C . ALA A 1 315 ? -90.711 -4.471 136.021 1.00 85.69 315 ALA A C 1
ATOM 2576 O O . ALA A 1 315 ? -91.238 -4.302 137.118 1.00 85.69 315 ALA A O 1
ATOM 2577 N N . GLN A 1 316 ? -91.406 -4.340 134.889 1.00 84.19 316 GLN A N 1
ATOM 2578 C CA . GLN A 1 316 ? -92.835 -4.031 134.843 1.00 84.19 316 GLN A CA 1
ATOM 2579 C C . GLN A 1 316 ? -93.686 -5.163 135.420 1.00 84.19 316 GLN A C 1
ATOM 2581 O O . GLN A 1 316 ? -94.655 -4.892 136.122 1.00 84.19 316 GLN A O 1
ATOM 2586 N N . GLN A 1 317 ? -93.348 -6.426 135.170 1.00 85.00 317 GLN A N 1
ATOM 2587 C CA . GLN A 1 317 ? -94.025 -7.572 135.770 1.00 85.00 317 GLN A CA 1
ATOM 2588 C C . GLN A 1 317 ? -93.796 -7.609 137.278 1.00 85.00 317 GLN A C 1
ATOM 2590 O O . GLN A 1 317 ? -94.762 -7.756 138.019 1.00 85.00 317 GLN A O 1
ATOM 2595 N N . LYS A 1 318 ? -92.565 -7.387 137.754 1.00 83.88 318 LYS A N 1
ATOM 2596 C CA . LYS A 1 318 ? -92.265 -7.222 139.185 1.00 83.88 318 LYS A CA 1
ATOM 2597 C C . LYS A 1 318 ? -93.013 -6.035 139.782 1.00 83.88 318 LYS A C 1
ATOM 2599 O O . LYS A 1 318 ? -93.550 -6.160 140.873 1.00 83.88 318 LYS A O 1
ATOM 2604 N N . LEU A 1 319 ? -93.123 -4.917 139.064 1.00 79.44 319 LEU A N 1
ATOM 2605 C CA . LEU A 1 319 ? -93.930 -3.766 139.471 1.00 79.44 319 LEU A CA 1
ATOM 2606 C C . LEU A 1 319 ? -95.417 -4.137 139.550 1.00 79.44 319 LEU A C 1
ATOM 2608 O O . LEU A 1 319 ? -96.079 -3.787 140.520 1.00 79.44 319 LEU A O 1
ATOM 2612 N N . ARG A 1 320 ? -95.951 -4.885 138.576 1.00 81.44 320 ARG A N 1
ATOM 2613 C CA . ARG A 1 320 ? -97.333 -5.389 138.591 1.00 81.44 320 ARG A CA 1
ATOM 2614 C C . ARG A 1 320 ? -97.551 -6.346 139.761 1.00 81.44 320 ARG A C 1
ATOM 2616 O O . ARG A 1 320 ? -98.515 -6.146 140.490 1.00 81.44 320 ARG A O 1
ATOM 2623 N N . GLN A 1 321 ? -96.648 -7.298 139.990 1.00 79.88 321 GLN A N 1
ATOM 2624 C CA . GLN A 1 321 ? -96.672 -8.236 141.119 1.00 79.88 321 GLN A CA 1
ATOM 2625 C C . GLN A 1 321 ? -96.564 -7.513 142.466 1.00 79.88 321 GLN A C 1
ATOM 2627 O O . GLN A 1 321 ? -97.312 -7.812 143.393 1.00 79.88 321 GLN A O 1
ATOM 2632 N N . ALA A 1 322 ? -95.687 -6.514 142.572 1.00 72.44 322 ALA A N 1
ATOM 2633 C CA . ALA A 1 322 ? -95.593 -5.637 143.730 1.00 72.44 322 ALA A CA 1
ATOM 2634 C C . ALA A 1 322 ? -96.886 -4.836 143.903 1.00 72.44 322 ALA A C 1
ATOM 2636 O O . ALA A 1 322 ? -97.376 -4.729 145.016 1.00 72.44 322 ALA A O 1
ATOM 2637 N N . SER A 1 323 ? -97.507 -4.348 142.825 1.00 70.75 323 SER A N 1
ATOM 2638 C CA . SER A 1 323 ? -98.786 -3.635 142.892 1.00 70.75 323 SER A CA 1
ATOM 2639 C C . SER A 1 323 ? -99.949 -4.546 143.300 1.00 70.75 323 SER A C 1
ATOM 2641 O O . SER A 1 323 ? -100.826 -4.111 144.041 1.00 70.75 323 SER A O 1
ATOM 2643 N N . THR A 1 324 ? -99.970 -5.813 142.870 1.00 69.56 324 THR A N 1
ATOM 2644 C CA . THR A 1 324 ? -100.968 -6.798 143.309 1.00 69.56 324 THR A CA 1
ATOM 2645 C C . THR A 1 324 ? -100.713 -7.233 144.738 1.00 69.56 324 THR A C 1
ATOM 2647 O O . THR A 1 324 ? -101.675 -7.366 145.480 1.00 69.56 324 THR A O 1
ATOM 2650 N N . ASN A 1 325 ? -99.452 -7.369 145.156 1.00 68.62 325 ASN A N 1
ATOM 2651 C CA . ASN A 1 325 ? -99.100 -7.580 146.557 1.00 68.62 325 ASN A CA 1
ATOM 2652 C C . ASN A 1 325 ? -99.511 -6.379 147.403 1.00 68.62 325 ASN A C 1
ATOM 2654 O O . ASN A 1 325 ? -100.131 -6.575 148.433 1.00 68.62 325 ASN A O 1
ATOM 2658 N N . VAL A 1 326 ? -99.266 -5.144 146.963 1.00 70.75 326 VAL A N 1
ATOM 2659 C CA . VAL A 1 326 ? -99.735 -3.932 147.650 1.00 70.75 326 VAL A CA 1
ATOM 2660 C C . VAL A 1 326 ? -101.260 -3.923 147.728 1.00 70.75 326 VAL A C 1
ATOM 2662 O O . VAL A 1 326 ? -101.795 -3.682 148.801 1.00 70.75 326 VAL A O 1
ATOM 2665 N N . LYS A 1 327 ? -101.983 -4.252 146.650 1.00 63.81 327 LYS A N 1
ATOM 2666 C CA . LYS A 1 327 ? -103.452 -4.388 146.674 1.00 63.81 327 LYS A CA 1
ATOM 2667 C C . LYS A 1 327 ? -103.917 -5.519 147.602 1.00 63.81 327 LYS A C 1
ATOM 2669 O O . LYS A 1 327 ? -104.896 -5.338 148.313 1.00 63.81 327 LYS A O 1
ATOM 2674 N N . HIS A 1 328 ? -103.223 -6.654 147.631 1.00 64.44 328 HIS A N 1
ATOM 2675 C CA . HIS A 1 328 ? -103.551 -7.805 148.473 1.00 64.44 328 HIS A CA 1
ATOM 2676 C C . HIS A 1 328 ? -103.291 -7.521 149.959 1.00 64.44 328 HIS A C 1
ATOM 2678 O O . HIS A 1 328 ? -104.175 -7.751 150.780 1.00 64.44 328 HIS A O 1
ATOM 2684 N N . TRP A 1 329 ? -102.145 -6.919 150.289 1.00 61.50 329 TRP A N 1
ATOM 2685 C CA . TRP A 1 329 ? -101.825 -6.390 151.617 1.00 61.50 329 TRP A CA 1
ATOM 2686 C C . TRP A 1 329 ? -102.821 -5.315 152.053 1.00 61.50 329 TRP A C 1
ATOM 2688 O O . TRP A 1 329 ? -103.273 -5.324 153.193 1.00 61.50 329 TRP A O 1
ATOM 2698 N N . ASN A 1 330 ? -103.224 -4.424 151.145 1.00 63.81 330 ASN A N 1
ATOM 2699 C CA . ASN A 1 330 ? -104.220 -3.389 151.424 1.00 63.81 330 ASN A CA 1
ATOM 2700 C C . ASN A 1 330 ? -105.605 -4.003 151.726 1.00 63.81 330 ASN A C 1
ATOM 2702 O O . ASN A 1 330 ? -106.283 -3.584 152.662 1.00 63.81 330 ASN A O 1
ATOM 2706 N N . VAL A 1 331 ? -105.997 -5.063 151.015 1.00 63.00 331 VAL A N 1
ATOM 2707 C CA . VAL A 1 331 ? -107.243 -5.802 151.287 1.00 63.00 331 VAL A CA 1
ATOM 2708 C C . VAL A 1 331 ? -107.164 -6.630 152.581 1.00 63.00 331 VAL A C 1
ATOM 2710 O O . VAL A 1 331 ? -108.158 -6.700 153.303 1.00 63.00 331 VAL A O 1
ATOM 2713 N N . GLN A 1 332 ? -106.012 -7.224 152.915 1.00 60.12 332 GLN A N 1
ATOM 2714 C CA . GLN A 1 332 ? -105.816 -7.941 154.185 1.00 60.12 332 GLN A CA 1
ATOM 2715 C C . GLN A 1 332 ? -105.823 -7.002 155.397 1.00 60.12 332 GLN A C 1
ATOM 2717 O O . GLN A 1 332 ? -106.442 -7.326 156.409 1.00 60.12 332 GLN A O 1
ATOM 2722 N N . MET A 1 333 ? -105.195 -5.829 155.294 1.00 51.38 333 MET A N 1
ATOM 2723 C CA . MET A 1 333 ? -105.141 -4.858 156.392 1.00 51.38 333 MET A CA 1
ATOM 2724 C C . MET A 1 333 ? -106.497 -4.208 156.689 1.00 51.38 333 MET A C 1
ATOM 2726 O O . MET A 1 333 ? -106.798 -3.946 157.846 1.00 51.38 333 MET A O 1
ATOM 2730 N N . ASN A 1 334 ? -107.364 -4.011 155.691 1.00 58.88 334 ASN A N 1
ATOM 2731 C CA . ASN A 1 334 ? -108.668 -3.364 155.904 1.00 58.88 334 ASN A CA 1
ATOM 2732 C C . ASN A 1 334 ? -109.767 -4.278 156.488 1.00 58.88 334 ASN A C 1
ATOM 2734 O O . ASN A 1 334 ? -110.859 -3.799 156.786 1.00 58.88 334 ASN A O 1
ATOM 2738 N N . ARG A 1 335 ? -109.528 -5.588 156.651 1.00 54.53 335 ARG A N 1
ATOM 2739 C CA . ARG A 1 335 ? -110.518 -6.543 157.203 1.00 54.53 335 ARG A CA 1
ATOM 2740 C C . ARG A 1 335 ? -110.218 -7.023 158.625 1.00 54.53 335 ARG A C 1
ATOM 2742 O O . ARG A 1 335 ? -111.029 -7.745 159.197 1.00 54.53 335 ARG A O 1
ATOM 2749 N N . LEU A 1 336 ? -109.101 -6.601 159.211 1.00 57.69 336 LEU A N 1
ATOM 2750 C CA . LEU A 1 336 ? -108.704 -6.925 160.578 1.00 57.69 336 LEU A CA 1
ATOM 2751 C C . LEU A 1 336 ? -108.483 -5.623 161.361 1.00 57.69 336 LEU A C 1
ATOM 2753 O O . LEU A 1 336 ? -107.369 -5.118 161.406 1.00 57.69 336 LEU A O 1
ATOM 2757 N N . MET A 1 337 ? -109.555 -5.166 162.023 1.00 39.03 337 MET A N 1
ATOM 2758 C CA . MET A 1 337 ? -109.601 -4.307 163.228 1.00 39.03 337 MET A CA 1
ATOM 2759 C C . MET A 1 337 ? -110.227 -2.900 163.124 1.00 39.03 337 MET A C 1
ATOM 2761 O O . MET A 1 337 ? -110.122 -2.188 162.133 1.00 39.03 337 MET A O 1
ATOM 2765 N N . HIS A 1 338 ? -110.921 -2.579 164.226 1.00 42.81 338 HIS A N 1
ATOM 2766 C CA . HIS A 1 338 ? -111.782 -1.435 164.549 1.00 42.81 338 HIS A CA 1
ATOM 2767 C C . HIS A 1 338 ? -110.993 -0.177 165.009 1.00 42.81 338 HIS A C 1
ATOM 2769 O O . HIS A 1 338 ? -109.826 -0.316 165.375 1.00 42.81 338 HIS A O 1
ATOM 2775 N N . PRO A 1 339 ? -111.617 1.024 165.084 1.00 64.44 339 PRO A N 1
ATOM 2776 C CA . PRO A 1 339 ? -110.987 2.278 165.547 1.00 64.44 339 PRO A CA 1
ATOM 2777 C C . PRO A 1 339 ? -111.101 2.544 167.072 1.00 64.44 339 PRO A C 1
ATOM 2779 O O . PRO A 1 339 ? -112.157 2.259 167.629 1.00 64.44 339 PRO A O 1
ATOM 2782 N N . ILE A 1 340 ? -110.035 3.106 167.691 1.00 35.50 340 ILE A N 1
ATOM 2783 C CA . ILE A 1 340 ? -109.892 4.086 168.827 1.00 35.50 340 ILE A CA 1
ATOM 2784 C C . ILE A 1 340 ? -108.381 4.068 169.240 1.00 35.50 340 ILE A C 1
ATOM 2786 O O . ILE A 1 340 ? -107.881 2.988 169.535 1.00 35.50 340 ILE A O 1
ATOM 2790 N N . GLU A 1 341 ? -107.509 5.084 169.077 1.00 40.25 341 GLU A N 1
ATOM 2791 C CA . GLU A 1 341 ? -107.356 6.460 169.647 1.00 40.25 341 GLU A CA 1
ATOM 2792 C C . GLU A 1 341 ? -106.577 6.542 171.008 1.00 40.25 341 GLU A C 1
ATOM 2794 O O . GLU A 1 341 ? -106.492 5.542 171.710 1.00 40.25 341 GLU A O 1
ATOM 2799 N N . PRO A 1 342 ? -105.910 7.667 171.377 1.00 59.03 342 PRO A N 1
ATOM 2800 C CA . PRO A 1 342 ? -104.466 7.949 171.250 1.00 59.03 342 PRO A CA 1
ATOM 2801 C C . PRO A 1 342 ? -103.682 7.977 172.589 1.00 59.03 342 PRO A C 1
ATOM 2803 O O . PRO A 1 342 ? -104.225 8.287 173.647 1.00 59.03 342 PRO A O 1
ATOM 2806 N N . GLY A 1 343 ? -102.365 7.730 172.535 1.00 30.34 343 GLY A N 1
ATOM 2807 C CA . GLY A 1 343 ? -101.452 7.759 173.687 1.00 30.34 343 GLY A CA 1
ATOM 2808 C C . GLY A 1 343 ? -100.264 8.686 173.444 1.00 30.34 343 GLY A C 1
ATOM 2809 O O . GLY A 1 343 ? -99.499 8.508 172.503 1.00 30.34 343 GLY A O 1
ATOM 2810 N N . ASP A 1 344 ? -100.157 9.692 174.296 1.00 32.50 344 ASP A N 1
ATOM 2811 C CA . ASP A 1 344 ? -99.509 10.971 174.060 1.00 32.50 344 ASP A CA 1
ATOM 2812 C C . ASP A 1 344 ? -98.334 11.171 175.049 1.00 32.50 344 ASP A C 1
ATOM 2814 O O . ASP A 1 344 ? -98.366 10.672 176.175 1.00 32.50 344 ASP A O 1
ATOM 2818 N N . LYS A 1 345 ? -97.388 12.039 174.658 1.00 34.50 345 LYS A N 1
ATOM 2819 C CA . LYS A 1 345 ? -96.408 12.793 175.483 1.00 34.50 345 LYS A CA 1
ATOM 2820 C C . LYS A 1 345 ? -95.185 12.044 176.069 1.00 34.50 345 LYS A C 1
ATOM 2822 O O . LYS A 1 345 ? -95.292 11.330 177.059 1.00 34.50 345 LYS A O 1
ATOM 2827 N N . ARG A 1 346 ? -93.967 12.448 175.664 1.00 32.56 346 ARG A N 1
ATOM 2828 C CA . ARG A 1 346 ? -93.173 13.502 176.352 1.00 32.56 346 ARG A CA 1
ATOM 2829 C C . ARG A 1 346 ? -91.790 13.775 175.707 1.00 32.56 346 ARG A C 1
ATOM 2831 O O . ARG A 1 346 ? -91.334 12.968 174.907 1.00 32.56 346 ARG A O 1
ATOM 2838 N N . PRO A 1 347 ? -91.170 14.938 176.020 1.00 53.62 347 PRO A N 1
ATOM 2839 C CA . PRO A 1 347 ? -90.271 15.692 175.137 1.00 53.62 347 PRO A CA 1
ATOM 2840 C C . PRO A 1 347 ? -88.876 15.968 175.756 1.00 53.62 347 PRO A C 1
ATOM 2842 O O . PRO A 1 347 ? -88.590 15.508 176.861 1.00 53.62 347 PRO A O 1
ATOM 2845 N N . THR A 1 348 ? -88.10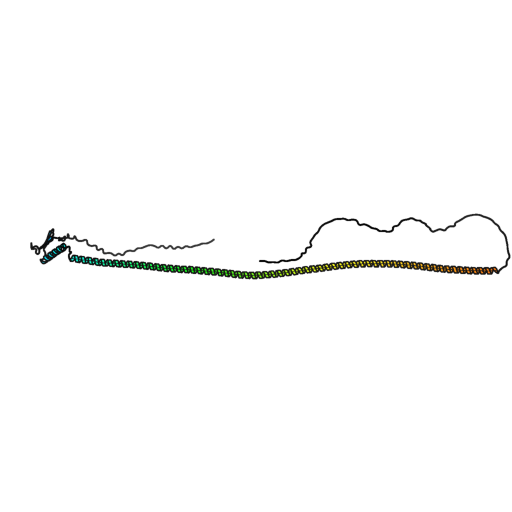3 16.875 175.127 1.00 30.89 348 THR A N 1
ATOM 2846 C CA . THR A 1 348 ? -86.832 17.502 175.601 1.00 30.89 348 THR A CA 1
ATOM 2847 C C . THR A 1 348 ? -85.621 16.578 175.355 1.00 30.89 348 THR A C 1
ATOM 2849 O O . THR A 1 348 ? -85.679 15.415 175.711 1.00 30.89 348 THR A O 1
ATOM 2852 N N . THR A 1 349 ? -84.521 16.952 174.686 1.00 38.50 349 THR A N 1
ATOM 2853 C CA . THR A 1 349 ? -83.562 18.001 175.073 1.00 38.50 349 THR A CA 1
ATOM 2854 C C . THR A 1 349 ? -82.636 18.458 173.926 1.00 38.50 349 THR A C 1
ATOM 2856 O O . THR A 1 349 ? -82.079 17.649 173.195 1.00 38.50 349 THR A O 1
ATOM 2859 N N . SER A 1 350 ? -82.455 19.778 173.852 1.00 30.06 350 SER A N 1
ATOM 2860 C CA . SER A 1 350 ? -81.258 20.576 173.521 1.00 30.06 350 SER A CA 1
ATOM 2861 C C . SER A 1 350 ? -79.959 19.958 172.956 1.00 30.06 350 SER A C 1
ATOM 2863 O O . SER A 1 350 ? -79.392 19.033 173.529 1.00 30.06 350 SER A O 1
ATOM 2865 N N . SER A 1 351 ? -79.358 20.743 172.049 1.00 31.92 351 SER A N 1
ATOM 2866 C CA . SER A 1 351 ? -77.987 21.299 172.132 1.00 31.92 351 SER A CA 1
ATOM 2867 C C . SER A 1 351 ? -77.032 20.965 170.980 1.00 31.92 351 SER A C 1
ATOM 2869 O O . SER A 1 351 ? -76.522 19.861 170.837 1.00 31.92 351 SER A O 1
ATOM 2871 N N . SER A 1 352 ? -76.740 22.031 170.238 1.00 34.81 352 SER A N 1
ATOM 2872 C CA . SER A 1 352 ? -75.528 22.406 169.509 1.00 34.81 352 SER A CA 1
ATOM 2873 C C . SER A 1 352 ? -74.208 21.773 169.980 1.00 34.81 352 SER A C 1
ATOM 2875 O O . SER A 1 352 ? -73.934 21.790 171.176 1.00 34.81 352 SER A O 1
ATOM 2877 N N . PHE A 1 353 ? -73.336 21.380 169.041 1.00 31.09 353 PHE A N 1
ATOM 2878 C CA . PHE A 1 353 ? -71.974 21.921 168.854 1.00 31.09 353 PHE A CA 1
ATOM 2879 C C . PHE A 1 353 ? -71.310 21.322 167.594 1.00 31.09 353 PHE A C 1
ATOM 2881 O O . PHE A 1 353 ? -71.744 20.321 167.037 1.00 31.09 353 PHE A O 1
ATOM 2888 N N . THR A 1 354 ? -70.297 22.044 167.138 1.00 34.66 354 THR A N 1
ATOM 2889 C CA . THR A 1 354 ? -69.590 22.101 165.856 1.00 34.66 354 THR A CA 1
ATOM 2890 C C . THR A 1 354 ? -68.674 20.924 165.514 1.00 34.66 354 THR A C 1
ATOM 2892 O O . THR A 1 354 ? -68.168 20.258 166.411 1.00 34.66 354 THR A O 1
ATOM 2895 N N . GLY A 1 355 ? -68.255 20.864 164.243 1.00 29.50 355 GLY A N 1
ATOM 2896 C CA . GLY A 1 355 ? -66.844 20.611 163.930 1.00 29.50 355 GLY A CA 1
ATOM 2897 C C . GLY A 1 355 ? -66.571 19.670 162.757 1.00 29.50 355 GLY A C 1
ATOM 2898 O O . GLY A 1 355 ? -66.872 18.491 162.832 1.00 29.50 355 GLY A O 1
ATOM 2899 N N . PHE A 1 356 ? -65.881 20.223 161.754 1.00 34.34 356 PHE A N 1
ATOM 2900 C CA . PHE A 1 356 ? -64.965 19.558 160.815 1.00 34.34 356 PHE A CA 1
ATOM 2901 C C . PHE A 1 356 ? -65.534 18.693 159.662 1.00 34.34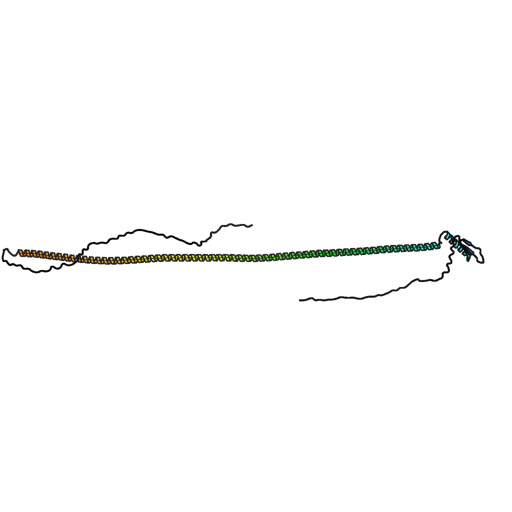 356 PHE A C 1
ATOM 2903 O O . PHE A 1 356 ? -65.880 17.529 159.807 1.00 34.34 356 PHE A O 1
ATOM 2910 N N . GLN A 1 357 ? -65.564 19.327 158.474 1.00 36.66 357 GLN A N 1
ATOM 2911 C CA . GLN A 1 357 ? -64.927 18.933 157.191 1.00 36.66 357 GLN A CA 1
ATOM 2912 C C . GLN A 1 357 ? -64.176 17.564 157.156 1.00 36.66 357 GLN A C 1
ATOM 2914 O O . GLN A 1 357 ? -63.546 17.250 158.162 1.00 36.66 357 GLN A O 1
ATOM 2919 N N . PRO A 1 358 ? -64.035 16.845 156.001 1.00 45.00 358 PRO A N 1
ATOM 2920 C CA . PRO A 1 358 ? -63.958 17.440 154.659 1.00 45.00 358 PRO A CA 1
ATOM 2921 C C . PRO A 1 358 ? -64.348 16.595 153.402 1.00 45.00 358 PRO A C 1
ATOM 2923 O O . PRO A 1 358 ? -64.619 15.403 153.442 1.00 45.00 358 PRO A O 1
ATOM 2926 N N . HIS A 1 359 ? -64.248 17.291 152.258 1.00 34.22 359 HIS A N 1
ATOM 2927 C CA . HIS A 1 359 ? -63.942 16.840 150.886 1.00 34.22 359 HIS A CA 1
ATOM 2928 C C . HIS A 1 359 ? -65.009 16.110 150.048 1.00 34.22 359 HIS A C 1
ATOM 2930 O O . HIS A 1 359 ? -65.031 14.892 149.920 1.00 34.22 359 HIS A O 1
ATOM 2936 N N . LEU A 1 360 ? -65.754 16.915 149.280 1.00 47.56 360 LEU A N 1
ATOM 2937 C CA . LEU A 1 360 ? -66.181 16.550 147.929 1.00 47.56 360 LEU A CA 1
ATOM 2938 C C . LEU A 1 360 ? -64.993 16.726 146.963 1.00 47.56 360 LEU A C 1
ATOM 2940 O O . LEU A 1 360 ? -64.664 17.835 146.548 1.00 47.56 360 LEU A O 1
ATOM 2944 N N . LEU A 1 361 ? -64.348 15.612 146.628 1.00 36.34 361 LEU A N 1
ATOM 2945 C CA . LEU A 1 361 ? -63.438 15.409 145.497 1.00 36.34 361 LEU A CA 1
ATOM 2946 C C . LEU A 1 361 ? -63.895 14.081 144.859 1.00 36.34 361 LEU A C 1
ATOM 2948 O O . LEU A 1 361 ? -64.257 13.166 145.581 1.00 36.34 361 LEU A O 1
ATOM 2952 N N . ALA A 1 362 ? -63.967 13.861 143.554 1.00 39.25 362 ALA A N 1
ATOM 2953 C CA . ALA A 1 362 ? -63.388 14.554 142.428 1.00 39.25 362 ALA A CA 1
ATOM 2954 C C . ALA A 1 362 ? -64.308 14.364 141.211 1.00 39.25 362 ALA A C 1
ATOM 2956 O O . ALA A 1 362 ? -64.752 13.257 140.919 1.00 39.25 362 ALA A O 1
ATOM 2957 N N . ARG A 1 363 ? -64.549 15.441 140.460 1.00 43.19 363 ARG A N 1
ATOM 2958 C CA . ARG A 1 363 ? -64.966 15.357 139.058 1.00 43.19 363 ARG A CA 1
ATOM 2959 C C . ARG A 1 363 ? -63.879 16.035 138.226 1.00 43.19 363 ARG A C 1
ATOM 2961 O O . ARG A 1 363 ? -63.820 17.257 138.144 1.00 43.19 363 ARG A O 1
ATOM 2968 N N . ARG A 1 364 ? -62.988 15.203 137.696 1.00 39.00 364 ARG A N 1
ATOM 2969 C CA . ARG A 1 364 ? -61.889 15.446 136.743 1.00 39.00 364 ARG A CA 1
ATOM 2970 C C . ARG A 1 364 ? -61.729 14.112 135.991 1.00 39.00 364 ARG A C 1
ATOM 2972 O O . ARG A 1 364 ? -61.9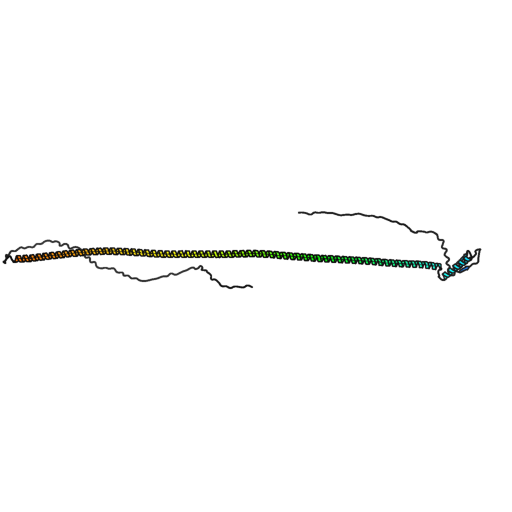23 13.079 136.616 1.00 39.00 364 ARG A O 1
ATOM 2979 N N . ASP A 1 365 ? -61.511 14.013 134.686 1.00 35.22 365 ASP A N 1
ATOM 2980 C CA . ASP A 1 365 ? -60.978 14.928 133.678 1.00 35.22 365 ASP A CA 1
ATOM 2981 C C . ASP A 1 365 ? -61.704 14.714 132.335 1.00 35.22 365 ASP A C 1
ATOM 2983 O O . ASP A 1 365 ? -62.210 13.628 132.068 1.00 35.22 365 ASP A O 1
ATOM 2987 N N . SER A 1 366 ? -61.737 15.726 131.464 1.00 41.78 366 SER A N 1
ATOM 2988 C CA . SER A 1 366 ? -61.123 15.636 130.125 1.00 41.78 366 SER A CA 1
ATOM 2989 C C . SER A 1 366 ? -61.467 16.869 129.276 1.00 41.78 366 SER A C 1
ATOM 2991 O O . SER A 1 366 ? -62.501 17.514 129.425 1.00 41.78 366 SER A O 1
ATOM 2993 N N . SER A 1 367 ? -60.512 17.248 128.442 1.00 38.72 367 SER A N 1
ATOM 2994 C CA . SER A 1 367 ? -60.219 18.582 127.929 1.00 38.72 367 SER A CA 1
ATOM 2995 C C . SER A 1 367 ? -61.199 19.149 126.897 1.00 38.72 367 SER A C 1
ATOM 2997 O O . SER A 1 367 ? -61.393 18.576 125.829 1.00 38.72 367 SER A O 1
ATOM 2999 N N . LEU A 1 368 ? -61.659 20.377 127.143 1.00 39.50 368 LEU A N 1
ATOM 3000 C CA . LEU A 1 368 ? -62.239 21.283 126.148 1.00 39.50 368 LEU A CA 1
ATOM 3001 C C . LEU A 1 368 ? -61.235 22.424 125.910 1.00 39.50 368 LEU A C 1
ATOM 3003 O O . LEU A 1 368 ? -61.226 23.422 126.630 1.00 39.50 368 LEU A O 1
ATOM 3007 N N . LYS A 1 369 ? -60.349 22.270 124.918 1.00 43.66 369 LYS A N 1
ATOM 3008 C CA . LYS A 1 369 ? -59.540 23.382 124.397 1.00 43.66 369 LYS A CA 1
ATOM 3009 C C . LYS A 1 369 ? -60.284 24.032 123.235 1.00 43.66 369 LYS A C 1
ATOM 3011 O O . LYS A 1 369 ? -60.289 23.537 122.116 1.00 43.66 369 LYS A O 1
ATOM 3016 N N . ARG A 1 370 ? -60.878 25.185 123.538 1.00 34.94 370 ARG A N 1
ATOM 3017 C CA . ARG A 1 370 ? -61.050 26.290 122.593 1.00 34.94 370 ARG A CA 1
ATOM 3018 C C . ARG A 1 370 ? -59.650 26.757 122.180 1.00 34.94 370 ARG A C 1
ATOM 3020 O O . ARG A 1 370 ? -58.879 27.150 123.052 1.00 34.94 370 ARG A O 1
ATOM 3027 N N . LEU A 1 371 ? -59.351 26.778 120.884 1.00 34.34 371 LEU A N 1
ATOM 3028 C CA . LEU A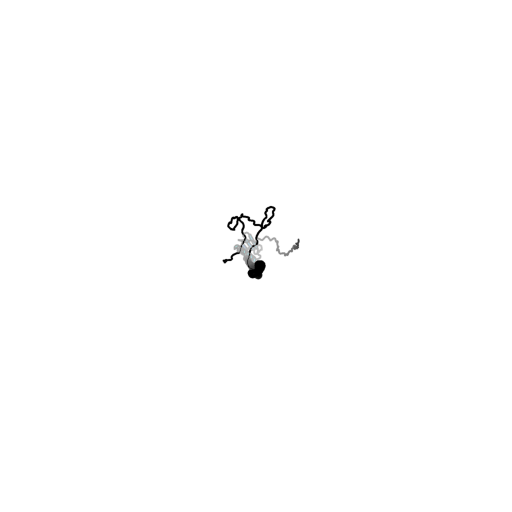 1 371 ? -58.451 27.785 120.332 1.00 34.34 371 LEU A CA 1
ATOM 3029 C C . LEU A 1 371 ? -59.064 28.367 119.062 1.00 34.34 371 LEU A C 1
ATOM 3031 O O . LEU A 1 371 ? -59.533 27.671 118.166 1.00 34.34 371 LEU A O 1
ATOM 3035 N N . THR A 1 372 ? -59.082 29.685 119.082 1.00 34.31 372 THR A N 1
ATOM 3036 C CA . THR A 1 372 ? -59.609 30.626 118.114 1.00 34.31 372 THR A CA 1
ATOM 3037 C C . THR A 1 372 ? -58.510 30.972 117.102 1.00 34.31 372 THR A C 1
ATOM 3039 O O . THR A 1 372 ? -57.399 31.288 117.504 1.00 34.31 372 THR A O 1
ATOM 3042 N N . ARG A 1 373 ? -58.859 30.938 115.808 1.00 31.39 373 ARG A N 1
ATOM 3043 C CA . ARG A 1 373 ? -58.536 31.919 114.744 1.00 31.39 373 ARG A CA 1
ATOM 3044 C C . ARG A 1 373 ? -57.123 32.551 114.680 1.00 31.39 373 ARG A C 1
ATOM 3046 O O . ARG A 1 373 ? -56.836 33.494 115.402 1.00 31.39 373 ARG A O 1
ATOM 3053 N N . TRP A 1 374 ? -56.389 32.167 113.635 1.00 33.34 374 TRP A N 1
ATOM 3054 C CA . TRP A 1 374 ? -55.638 32.928 112.599 1.00 33.34 374 TRP A CA 1
ATOM 3055 C C . TRP A 1 374 ? -55.059 31.816 111.691 1.00 33.34 374 TRP A C 1
ATOM 3057 O O . TRP A 1 374 ? -54.690 30.770 112.203 1.00 33.34 374 TRP A O 1
ATOM 3067 N N . GLY A 1 375 ? -55.067 31.821 110.360 1.00 30.45 375 GLY A N 1
ATOM 3068 C CA . GLY A 1 375 ? -54.892 32.882 109.381 1.00 30.45 375 GLY A CA 1
ATOM 3069 C C . GLY A 1 375 ? -53.716 32.454 108.493 1.00 30.45 375 GLY A C 1
ATOM 3070 O O . GLY A 1 375 ? -52.587 32.523 108.950 1.00 30.45 375 GLY A O 1
ATOM 3071 N N . SER A 1 376 ? -53.967 31.969 107.274 1.00 31.34 376 SER A N 1
ATOM 3072 C CA . SER A 1 376 ? -53.082 32.190 106.120 1.00 31.34 376 SER A CA 1
ATOM 3073 C C . SER A 1 376 ? -53.791 31.775 104.830 1.00 31.34 376 SER A C 1
ATOM 3075 O O . SER A 1 376 ? -54.335 30.676 104.725 1.00 31.34 376 SER A O 1
ATOM 3077 N N . GLN A 1 377 ? -53.831 32.722 103.898 1.00 32.94 377 GLN A N 1
ATOM 3078 C CA . GLN A 1 377 ? -54.332 32.637 102.526 1.00 32.94 377 GLN A CA 1
ATOM 3079 C C . GLN A 1 377 ? -53.664 31.457 101.791 1.00 32.94 377 GLN A C 1
ATOM 3081 O O . GLN A 1 377 ? -52.523 31.119 102.068 1.00 32.94 377 GLN A O 1
ATOM 3086 N N . GLY A 1 378 ? -54.337 30.711 100.918 1.00 32.91 378 GLY A N 1
ATOM 3087 C CA . GLY A 1 378 ? -54.961 31.196 99.696 1.00 32.91 378 GLY A CA 1
ATOM 3088 C C . GLY A 1 378 ? -53.917 31.170 98.581 1.00 32.91 378 GLY A C 1
ATOM 3089 O O . GLY A 1 378 ? -53.031 32.007 98.573 1.00 32.91 378 GLY A O 1
ATOM 3090 N N . ASN A 1 379 ? -54.030 30.223 97.649 1.00 32.81 379 ASN A N 1
ATOM 3091 C CA . ASN A 1 379 ? -53.738 30.510 96.250 1.00 32.81 379 ASN A CA 1
ATOM 3092 C C . ASN A 1 379 ? -54.484 29.535 95.341 1.00 32.81 379 ASN A C 1
ATOM 3094 O O . ASN A 1 379 ? -54.260 28.327 95.333 1.00 32.81 379 ASN A O 1
ATOM 3098 N N . ARG A 1 380 ? -55.424 30.125 94.603 1.00 35.56 380 ARG A N 1
ATOM 3099 C CA . ARG A 1 380 ? -55.988 29.595 93.373 1.00 35.56 380 ARG A CA 1
ATOM 3100 C C . ARG A 1 380 ? -54.916 29.653 92.283 1.00 35.56 380 ARG A C 1
ATOM 3102 O O . ARG A 1 380 ? -54.048 30.522 92.304 1.00 35.56 380 ARG A O 1
ATOM 3109 N N . THR A 1 381 ? -55.066 28.772 91.302 1.00 42.91 381 THR A N 1
ATOM 3110 C CA . THR A 1 381 ? -54.635 28.988 89.914 1.00 42.91 381 THR A CA 1
ATOM 3111 C C . THR A 1 381 ? -54.972 30.417 89.454 1.00 42.91 381 THR A C 1
ATOM 3113 O O . THR A 1 381 ? -55.992 30.971 89.883 1.00 42.91 381 THR A O 1
ATOM 3116 N N . PRO A 1 382 ? -54.136 31.045 88.608 1.00 46.94 382 PRO A N 1
ATOM 3117 C CA . PRO A 1 382 ? -54.333 30.867 87.164 1.00 46.94 382 PRO A CA 1
ATOM 3118 C C . PRO A 1 382 ? -53.049 30.958 86.304 1.00 46.94 382 PRO A C 1
ATOM 3120 O O . PRO A 1 382 ? -52.016 31.472 86.722 1.00 46.94 382 PRO A O 1
ATOM 3123 N N . SER A 1 383 ? -53.145 30.478 85.060 1.00 40.09 383 SER A N 1
ATOM 3124 C CA . SER A 1 383 ? -52.329 30.903 83.901 1.00 40.09 383 SER A CA 1
ATOM 3125 C C . SER A 1 383 ? -52.345 32.446 83.771 1.00 40.09 383 SER A C 1
ATOM 3127 O O . SER A 1 383 ? -53.326 33.028 84.246 1.00 40.09 383 SER A O 1
ATOM 3129 N N . PRO A 1 384 ? -51.378 33.151 83.124 1.00 49.56 384 PRO A N 1
ATOM 3130 C CA . PRO A 1 384 ? -51.259 33.126 81.651 1.00 49.56 384 PRO A CA 1
ATOM 3131 C C . PRO A 1 384 ? -49.895 33.552 81.019 1.00 49.56 384 PRO A C 1
ATOM 3133 O O . PRO A 1 384 ? -49.006 34.075 81.674 1.00 49.56 384 PRO A O 1
ATOM 3136 N N . SER A 1 385 ? -49.826 33.370 79.691 1.00 28.55 385 SER A N 1
ATOM 3137 C CA . SER A 1 385 ? -49.261 34.260 78.646 1.00 28.55 385 SER A CA 1
ATOM 3138 C C . SER A 1 385 ? -47.797 34.740 78.633 1.00 28.55 385 SER A C 1
ATOM 3140 O O . SER A 1 385 ? -47.325 35.367 79.574 1.00 28.55 385 SER A O 1
ATOM 3142 N N . SER A 1 386 ? -47.263 34.686 77.400 1.00 33.59 386 SER A N 1
ATOM 3143 C CA . SER A 1 386 ? -46.255 35.564 76.773 1.00 33.59 386 SER A CA 1
ATOM 3144 C C . SER A 1 386 ? -44.810 35.440 77.280 1.00 33.59 386 SER A C 1
ATOM 3146 O O . SER A 1 386 ? -44.558 35.321 78.465 1.00 33.59 386 SER A O 1
ATOM 3148 N N . SER A 1 387 ? -43.776 35.470 76.442 1.00 32.84 387 SER A N 1
ATOM 3149 C CA . SER A 1 387 ? -43.695 35.948 75.061 1.00 32.84 387 SER A CA 1
ATOM 3150 C C . SER A 1 387 ? -42.406 35.445 74.411 1.00 32.84 387 SER A C 1
ATOM 3152 O O . SER A 1 387 ? -41.397 35.231 75.079 1.00 32.84 387 SER A O 1
ATOM 3154 N N . GLU A 1 388 ? -42.470 35.328 73.088 1.00 44.50 388 GLU A N 1
ATOM 3155 C CA . GLU A 1 388 ? -41.344 35.428 72.164 1.00 44.50 388 GLU A CA 1
ATOM 3156 C C . GLU A 1 388 ? -40.484 36.677 72.419 1.00 44.50 388 GLU A C 1
ATOM 3158 O O . GLU A 1 388 ? -41.022 37.755 72.653 1.00 44.50 388 GLU A O 1
ATOM 3163 N N . GLN A 1 389 ? -39.165 36.518 72.282 1.00 35.69 389 GLN A N 1
ATOM 3164 C CA . GLN A 1 389 ? -38.127 37.480 71.851 1.00 35.69 389 GLN A CA 1
ATOM 3165 C C . GLN A 1 389 ? -36.788 36.726 72.008 1.00 35.69 389 GLN A C 1
ATOM 3167 O O . GLN A 1 389 ? -36.624 36.007 72.983 1.00 35.69 389 GLN A O 1
ATOM 3172 N N . GLN A 1 390 ? -35.760 36.756 71.163 1.00 35.03 390 GLN A N 1
ATOM 3173 C CA . GLN A 1 390 ? -35.329 37.507 69.980 1.00 35.03 390 GLN A CA 1
ATOM 3174 C C . GLN A 1 390 ? -34.217 36.631 69.348 1.00 35.03 390 GLN A C 1
ATOM 3176 O O . GLN A 1 390 ? -33.450 36.007 70.070 1.00 35.03 390 GLN A O 1
ATOM 3181 N N . LYS A 1 391 ? -34.186 36.398 68.033 1.00 37.22 391 LYS A N 1
ATOM 3182 C CA . LYS A 1 391 ? -33.500 37.210 67.007 1.00 37.22 391 LYS A CA 1
ATOM 3183 C C . LYS A 1 391 ? -31.970 37.329 67.178 1.00 37.22 391 LYS A C 1
ATOM 3185 O O . LYS A 1 391 ? -31.526 38.194 67.919 1.00 37.22 391 LYS A O 1
ATOM 3190 N N . SER A 1 392 ? -31.236 36.573 66.349 1.00 35.09 392 SER A N 1
ATOM 3191 C CA . SER A 1 392 ? -29.875 36.833 65.817 1.00 35.09 392 SER A CA 1
ATOM 3192 C C . SER A 1 392 ? -29.753 36.010 64.515 1.00 35.09 392 SER A C 1
ATOM 3194 O O . SER A 1 392 ? -29.941 34.803 64.580 1.00 35.09 392 SER A O 1
ATOM 3196 N N . LEU A 1 393 ? -29.808 36.551 63.288 1.00 37.47 393 LEU A N 1
ATOM 3197 C CA . LEU A 1 393 ? -28.872 37.386 62.503 1.00 37.47 393 LEU A CA 1
ATOM 3198 C C . LEU A 1 393 ? -27.539 36.724 62.108 1.00 37.47 393 LEU A C 1
ATOM 3200 O O . LEU A 1 393 ? -26.733 36.431 62.982 1.00 37.47 393 LEU A O 1
ATOM 3204 N N . ASN A 1 394 ? -27.323 36.694 60.778 1.00 34.22 394 ASN A N 1
ATOM 3205 C CA . ASN A 1 394 ? -26.092 36.453 59.999 1.00 34.22 394 ASN A CA 1
ATOM 3206 C C . ASN A 1 394 ? -25.416 35.090 60.189 1.00 34.22 394 ASN A C 1
ATOM 3208 O O . ASN A 1 394 ? -25.334 34.576 61.289 1.00 34.22 394 ASN A O 1
ATOM 3212 N N . GLY A 1 395 ? -24.855 34.436 59.181 1.00 31.08 395 GLY A N 1
ATOM 3213 C CA . GLY A 1 395 ? -24.447 34.780 57.818 1.00 31.08 395 GLY A CA 1
ATOM 3214 C C . GLY A 1 395 ? -23.440 33.677 57.463 1.00 31.08 395 GLY A C 1
ATOM 3215 O O . GLY A 1 395 ? -22.633 33.312 58.307 1.00 31.08 395 GLY A O 1
ATOM 3216 N N . GLY A 1 396 ? -23.592 32.986 56.344 1.00 32.34 396 GLY A N 1
ATOM 3217 C CA . GLY A 1 396 ? -22.706 33.225 55.216 1.00 32.34 396 GLY A CA 1
ATOM 3218 C C . GLY A 1 396 ? -22.009 31.926 54.805 1.00 32.34 396 GLY A C 1
ATOM 3219 O O . GLY A 1 396 ? -21.709 31.085 55.646 1.00 32.34 396 GLY A O 1
ATOM 3220 N N . ASP A 1 397 ? -21.777 31.856 53.501 1.00 35.75 397 ASP A N 1
ATOM 3221 C CA . ASP A 1 397 ? -20.719 31.136 52.801 1.00 35.75 397 ASP A CA 1
ATOM 3222 C C . ASP A 1 397 ? -20.944 29.745 52.169 1.00 35.75 397 ASP A C 1
ATOM 3224 O O . ASP A 1 397 ? -21.188 28.724 52.803 1.00 35.75 397 ASP A O 1
ATOM 3228 N N . GLU A 1 398 ? -20.746 29.825 50.847 1.00 35.31 398 GLU A N 1
ATOM 3229 C CA . GLU A 1 398 ? -20.179 28.887 49.881 1.00 35.31 398 GLU A CA 1
ATOM 3230 C C . GLU A 1 398 ? -21.043 27.792 49.228 1.00 35.31 398 GLU A C 1
ATOM 3232 O O . GLU A 1 398 ? -21.380 26.744 49.768 1.00 35.31 398 GLU A O 1
ATOM 3237 N N . ALA A 1 399 ? -21.327 28.074 47.952 1.00 37.50 399 ALA A N 1
ATOM 3238 C CA . ALA A 1 399 ? -21.594 27.144 46.858 1.00 37.50 399 ALA A CA 1
ATOM 3239 C C . ALA A 1 399 ? -20.285 26.405 46.444 1.00 37.50 399 ALA A C 1
ATOM 3241 O O . ALA A 1 399 ? -19.275 26.552 47.125 1.00 37.50 399 ALA A O 1
ATOM 3242 N N . PRO A 1 400 ? -20.148 25.824 45.234 1.00 57.88 400 PRO A N 1
ATOM 3243 C CA . PRO A 1 400 ? -21.024 24.953 44.428 1.00 57.88 400 PRO A CA 1
ATOM 3244 C C . PRO A 1 400 ? -20.259 23.711 43.907 1.00 57.88 400 PRO A C 1
ATOM 3246 O O . PRO A 1 400 ? -19.084 23.840 43.595 1.00 57.88 400 PRO A O 1
ATOM 3249 N N . ILE A 1 401 ? -20.898 22.570 43.596 1.00 32.22 401 ILE A N 1
ATOM 3250 C CA . ILE A 1 401 ? -20.354 21.707 42.520 1.00 32.22 401 ILE A CA 1
ATOM 3251 C C . ILE A 1 401 ? -21.428 20.870 41.795 1.00 32.22 401 ILE A C 1
ATOM 3253 O O . ILE A 1 401 ? -22.030 19.963 42.357 1.00 32.22 401 ILE A O 1
ATOM 3257 N N . SER A 1 402 ? -21.600 21.213 40.516 1.00 35.66 402 SER A N 1
ATOM 3258 C CA . SER A 1 402 ? -21.830 20.365 39.336 1.00 35.66 402 SER A CA 1
ATOM 3259 C C . SER A 1 402 ? -22.930 19.296 39.330 1.00 35.66 402 SER A C 1
ATOM 3261 O O . SER A 1 402 ? -22.721 18.155 39.727 1.00 35.66 402 SER A O 1
ATOM 3263 N N . ALA A 1 403 ? -24.022 19.617 38.631 1.00 31.86 403 ALA A N 1
ATOM 3264 C CA . ALA A 1 403 ? -24.775 18.652 37.836 1.00 31.86 403 ALA A CA 1
ATOM 3265 C C . ALA A 1 403 ? -24.545 18.967 36.348 1.00 31.86 403 ALA A C 1
ATOM 3267 O O . ALA A 1 403 ? -24.918 20.032 35.861 1.00 31.86 403 ALA A O 1
ATOM 3268 N N . SER A 1 404 ? -23.889 18.046 35.643 1.00 38.84 404 SER A N 1
ATOM 3269 C CA . SER A 1 404 ? -23.892 17.963 34.182 1.00 38.84 404 SER A CA 1
ATOM 3270 C C . SER A 1 404 ? -24.821 16.829 33.780 1.00 38.84 404 SER A C 1
ATOM 3272 O O . SER A 1 404 ? -24.715 15.733 34.323 1.00 38.84 404 SER A O 1
ATOM 3274 N N . THR A 1 405 ? -25.682 17.062 32.798 1.00 38.62 405 THR A N 1
ATOM 3275 C CA . THR A 1 405 ? -25.951 16.078 31.741 1.00 38.62 405 THR A CA 1
ATOM 3276 C C . THR A 1 405 ? -26.533 16.790 30.517 1.00 38.62 405 THR A C 1
ATOM 3278 O O . THR A 1 405 ? -27.200 17.814 30.677 1.00 38.62 405 THR A O 1
ATOM 3281 N N . PRO A 1 406 ? -26.211 16.312 29.302 1.00 52.03 406 PRO A N 1
ATOM 3282 C CA . PRO A 1 406 ? -26.364 17.062 28.066 1.00 52.03 406 PRO A CA 1
ATOM 3283 C C . PRO A 1 406 ? -27.650 16.704 27.319 1.00 52.03 406 PRO A C 1
ATOM 3285 O O . PRO A 1 406 ? -28.166 15.594 27.425 1.00 52.03 406 PRO A O 1
ATOM 3288 N N . GLN A 1 407 ? -28.128 17.665 26.532 1.00 37.94 407 GLN A N 1
ATOM 3289 C CA . GLN A 1 407 ? -29.246 17.517 25.610 1.00 37.94 407 GLN A CA 1
ATOM 3290 C C . GLN A 1 407 ? -28.709 17.320 24.187 1.00 37.94 407 GLN A C 1
ATOM 3292 O O . GLN A 1 407 ? -27.828 18.057 23.743 1.00 37.94 407 GLN A O 1
ATOM 3297 N N . GLU A 1 408 ? -29.246 16.305 23.516 1.00 40.06 408 GLU A N 1
ATOM 3298 C CA . GLU A 1 408 ? -28.957 15.890 22.144 1.00 40.06 408 GLU A CA 1
ATOM 3299 C C . GLU A 1 408 ? -29.501 16.852 21.064 1.00 40.06 408 GLU A C 1
ATOM 3301 O O . GLU A 1 408 ? -30.501 17.546 21.255 1.00 40.06 408 GLU A O 1
ATOM 3306 N N . ASP A 1 409 ? -28.812 16.787 19.918 1.00 40.91 409 ASP A N 1
ATOM 3307 C CA . ASP A 1 409 ? -29.274 16.832 18.523 1.00 40.91 409 ASP A CA 1
ATOM 3308 C C . ASP A 1 409 ? -30.043 18.029 17.934 1.00 40.91 409 ASP A C 1
ATOM 3310 O O . ASP A 1 409 ? -31.228 18.243 18.194 1.00 40.91 409 ASP A O 1
ATOM 3314 N N . LYS A 1 410 ? -29.424 18.648 16.908 1.00 44.31 410 LYS A N 1
ATOM 3315 C CA . LYS A 1 410 ? -29.931 18.558 15.519 1.00 44.31 410 LYS A CA 1
ATOM 3316 C C . LYS A 1 410 ? -28.952 19.066 14.437 1.00 44.31 410 LYS A C 1
ATOM 3318 O O . LYS A 1 410 ? -28.614 20.242 14.412 1.00 44.31 410 LYS A O 1
ATOM 3323 N N . LEU A 1 411 ? -28.580 18.129 13.555 1.00 47.28 411 LEU A N 1
ATOM 3324 C CA . LEU A 1 411 ? -28.496 18.152 12.076 1.00 47.28 411 LEU A CA 1
ATOM 3325 C C . LEU A 1 411 ? -28.125 19.438 11.305 1.00 47.28 411 LEU A C 1
ATOM 3327 O O . LEU A 1 411 ? -28.845 20.424 11.376 1.00 47.28 411 LEU A O 1
ATOM 3331 N N . ASP A 1 412 ? -27.153 19.301 10.386 1.00 50.31 412 ASP A N 1
ATOM 3332 C CA . ASP A 1 412 ? -27.370 19.483 8.931 1.00 50.31 412 ASP A CA 1
ATOM 3333 C C . ASP A 1 412 ? -26.226 18.844 8.090 1.00 50.31 412 ASP A C 1
ATOM 3335 O O . ASP A 1 412 ? -25.068 18.906 8.515 1.00 50.31 412 ASP A O 1
ATOM 3339 N N . PRO A 1 413 ? -26.503 18.232 6.910 1.00 68.31 413 PRO A N 1
ATOM 3340 C CA . PRO A 1 413 ? -25.475 17.666 6.025 1.00 68.31 413 PRO A CA 1
ATOM 3341 C C . PRO A 1 413 ? -25.317 18.341 4.634 1.00 68.31 413 PRO A C 1
ATOM 3343 O O . PRO A 1 413 ? -26.305 18.628 3.964 1.00 68.31 413 PRO A O 1
ATOM 3346 N N . ALA A 1 414 ? -24.048 18.383 4.177 1.00 50.62 414 ALA A N 1
ATOM 3347 C CA . ALA A 1 414 ? -23.519 18.195 2.799 1.00 50.62 414 ALA A CA 1
ATOM 3348 C C . ALA A 1 414 ? -23.829 19.249 1.688 1.00 50.62 414 ALA A C 1
ATOM 3350 O O . ALA A 1 414 ? -24.714 20.080 1.879 1.00 50.62 414 ALA A O 1
ATOM 3351 N N . PRO A 1 415 ? -23.168 19.230 0.494 1.00 72.56 415 PRO A N 1
ATOM 3352 C CA . PRO A 1 415 ? -22.121 18.316 -0.004 1.00 72.56 415 PRO A CA 1
ATOM 3353 C C . PRO A 1 415 ? -20.880 18.974 -0.669 1.00 72.56 415 PRO A C 1
ATOM 3355 O O . PRO A 1 415 ? -20.808 20.182 -0.891 1.00 72.56 415 PRO A O 1
ATOM 3358 N N . GLU A 1 416 ? -19.920 18.104 -1.002 1.00 59.41 416 GLU A N 1
ATOM 3359 C CA . GLU A 1 416 ? -18.758 18.305 -1.881 1.00 59.41 416 GLU A CA 1
ATOM 3360 C C . GLU A 1 416 ? -19.114 18.734 -3.315 1.00 59.41 416 GLU A C 1
ATOM 3362 O O . GLU A 1 416 ? -20.166 18.372 -3.852 1.00 59.41 416 GLU A O 1
ATOM 3367 N N . ASN A 1 417 ? -18.150 19.407 -3.953 1.00 51.59 417 ASN A N 1
ATOM 3368 C CA . ASN A 1 417 ? -17.781 19.212 -5.357 1.00 51.59 417 ASN A CA 1
ATOM 3369 C C . ASN A 1 417 ? -16.288 19.507 -5.546 1.00 51.59 417 ASN A C 1
ATOM 3371 O O . ASN A 1 417 ? -15.823 20.501 -4.938 1.00 51.59 417 ASN A O 1
#